Protein 7QS0 (pdb70)

Organism: Homo sapiens (NCBI:txid9606)

Sequence (529 aa):
LDYEPAHISLDPQTSHPKLLLSEDHQRAQFSYKWQNSPDNPQQRFDRATCVLAHTGITGGRHTWVVSIDLAHGGSCTVGVVSEDVQRKGELRLRPEEGVWAVRLAWGFVSALGSFPTRLTLKEQPRQVRVSLDYEVGWVTFTNAVTREPIYTFTASFTRKVIPFFGLWGRGSSSFSLSSDYEPAHISLDPQTSHPKLLLSEDHQRAQFSYKWQNSPDNPQRFDRATCVLAHTGITGGRHTWVVSIDLAHGGSCTVGVVSEDVQRKGELRLRPEEGVWAVRLAWGFVSALGSFPTRLTLKEQPRQVRVSLDYEVGWVTFTNAVTREPIYTFTASFTRKVIPFFGLWGRGSSFSLSSDYEPAHISLDPQTSHPKLLLSEDHQRAQFSYKWQNSPDNPQRFDRATCVLAHTGITGGRHTWVVSIDLAHGGSCTVGVVSEDVQRKGELRLRPEEGVWAVRLAWGFVSALGSFPTRLTLKEQPRQVRVSLDYEVGWVTFTNAVTREPIYTFTASFTRKVIPFFGLWGRGSSFSLSS

Radius of gyration: 25.31 Å; Cα contacts (8 Å, |Δi|>4): 1446; chains: 3; bounding box: 54×72×62 Å

Solvent-accessible surface area: 25561 Å² total; per-residue (Å²): 127,109,46,34,46,16,61,9,22,2,21,65,84,4,9,4,14,31,3,86,30,29,173,66,64,34,141,2,86,24,16,175,112,141,69,147,29,97,106,27,108,78,10,0,49,150,19,30,5,0,1,4,123,89,14,22,99,20,31,73,41,6,1,6,0,14,11,68,42,55,148,57,2,11,0,2,0,0,0,0,16,48,84,9,82,35,74,25,142,24,167,31,53,43,121,69,11,0,20,0,0,72,2,20,204,50,78,8,4,3,20,22,53,181,88,58,147,26,129,43,186,98,81,8,107,22,0,45,0,9,0,4,36,127,88,2,90,0,31,0,23,6,7,38,62,110,21,105,13,66,66,18,108,12,96,31,129,109,69,1,14,1,0,0,3,3,149,13,169,30,0,31,3,20,18,63,41,162,66,111,78,20,152,10,41,1,13,65,72,3,6,6,18,39,5,76,26,31,171,84,56,31,136,3,93,29,11,171,137,145,54,145,29,94,130,26,113,83,5,0,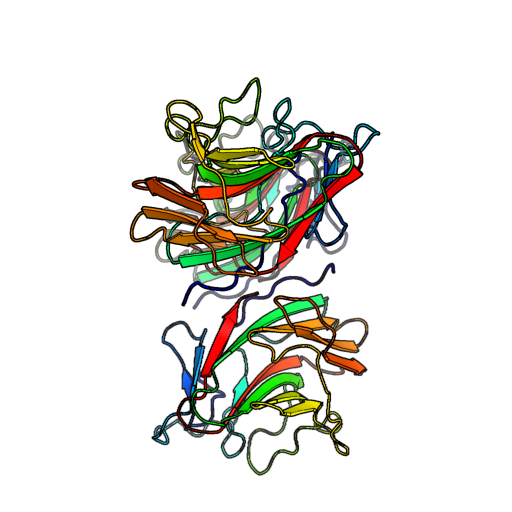48,152,20,29,6,0,2,4,138,92,12,22,91,23,32,81,36,6,1,7,0,17,11,70,11,36,118,28,0,13,0,5,0,0,0,0,11,73,89,8,100,33,72,22,170,22,162,30,54,42,125,62,12,1,21,0,0,90,0,26,56,38,91,5,7,3,10,21,54,179,86,64,137,27,81,15,105,36,28,4,110,23,0,62,0,10,0,4,38,127,89,2,95,0,35,1,26,6,11,17,67,105,27,105,13,71,67,18,106,12,96,33,125,128,80,1,18,4,0,0,4,3,152,13,152,39,0,34,4,23,21,65,64,167,59,87,40,18,91,11,32,1,9,60,19,2,4,9,10,40,3,71,27,15,170,39,58,21,104,0,56,25,7,165,119,161,30,151,19,68,100,14,112,20,8,0,54,158,21,29,6,0,2,4,61,46,2,12,52,22,31,72,43,4,0,5,0,35,21,86,12,40,165,56,1,17,0,6,0,0,0,0,4,37,83,8,119,31,68,16,169,29,164,31,55,36,114,73,10,0,28,0,1,95,1,20,116,53,118,14,20,11,7,13,70,155,97,86,127,140,97,42,181,96,54,6,157,56,0,62,0,7,0,4,34,127,93,1,98,0,33,0,25,6,23,104,68,200,22,106,24,100,72,16,116,11,104,31,112,126,32,1,12,0,0,0,4,3,150,16,167,47,0,25,3,39,20,51,37

CATH classification: 2.60.120.920

Nearest PDB structures (foldseek):
  7qs0-assembly3_C  TM=9.960E-01  e=7.504E-34  Homo sapiens
  7qs2-assembly1_A  TM=9.760E-01  e=4.258E-22  Homo sapiens
  7y3a-assembly1_B  TM=9.316E-01  e=3.114E-19  Homo sapiens
  5zz3-assembly1_A  TM=9.468E-01  e=1.251E-17  Homo sapiens
  6j0k-assembly1_B  TM=9.398E-01  e=1.067E-17  Homo sapiens

InterPro domains:
  IPR000315 B-box-type zinc finger [PF00643] (95-133)
  IPR000315 B-box-type zinc finger [PS50119] (94-135)
  IPR000315 B-box-type zinc finger [SM00336] (94-135)
  IPR001841 Zinc finger, RING-type [PS50089] (16-61)
  IPR001841 Zinc finger, RING-type [SM00184] (16-60)
  IPR001870 B30.2/SPRY domain [PS50188] (292-481)
  IPR003877 SPRY domain [PF00622] (364-479)
  IPR003877 SPRY domain [SM00449] (362-480)
  IPR003879 Butyrophylin-like, SPRY domain [PR01407] (308-325)
  IPR003879 Butyrophylin-like, SPRY domain [PR01407] (325-342)
  IPR003879 Butyrophylin-like, SPRY domain [PR01407] (347-371)
  IPR003879 Butyrophylin-like, SPRY domain [PR01407] (379-392)
  IPR003879 Butyrophylin-like, SPRY domain [PR01407] (422-446)
  IPR003879 Butyrophylin-like, SPRY domain [PR01407] (452-470)
  IPR006574 SPRY-associated [PF13765] (312-359)
  IPR006574 SPRY-associated [SM00589] (309-361)
  IPR013083 Zinc finger, RING/FYVE/PHD-type [G3DSA:3.30.40.10] (2-91)
  IPR013320 Concanavalin A-like lectin/glucanase domain superfamily [SSF49899] (308-475)
  IPR017907 Zinc finger, RING-type, conserved site [PS00518] (31-40)
  IPR018957 Zinc finger, C3HC4 RING-type [PF00097] (16-60)

Structure (mmCIF, N/CA/C/O backbone):
data_7QS0
#
_entry.id   7QS0
#
_cell.length_a   65.991
_cell.length_b   65.991
_cell.length_c   103.312
_cell.angle_alpha   90.000
_cell.angle_beta   90.000
_cell.angle_gamma   120.000
#
_symmetry.space_group_name_H-M   'P 32'
#
loop_
_entity.id
_entity.type
_entity.pdbx_description
1 polymer 'Tripartite motif-containing protein 10'
2 non-polymer 1,2-ETHANEDIOL
3 water water
#
loop_
_atom_site.group_PDB
_atom_site.id
_atom_site.type_symbol
_atom_site.label_atom_id
_atom_site.label_alt_id
_atom_site.label_comp_id
_atom_site.label_asym_id
_atom_site.label_entity_id
_atom_site.label_seq_id
_atom_site.pdbx_PDB_ins_code
_atom_site.Cartn_x
_atom_site.Cartn_y
_atom_site.Cartn_z
_atom_site.occupancy
_atom_site.B_iso_or_equiv
_atom_site.auth_seq_id
_atom_site.auth_comp_id
_atom_site.auth_asym_id
_atom_site.auth_atom_id
_atom_site.pdbx_PDB_model_num
ATOM 1 N N . LEU A 1 2 ? 39.264 -18.637 21.916 1.00 80.32 305 LEU A N 1
ATOM 2 C CA . LEU A 1 2 ? 40.729 -18.302 21.881 1.00 80.09 305 LEU A CA 1
ATOM 3 C C . LEU A 1 2 ? 41.567 -19.531 22.317 1.00 77.93 305 LEU A C 1
ATOM 4 O O . LEU A 1 2 ? 42.793 -19.370 22.534 1.00 84.05 305 LEU A O 1
ATOM 6 N N . ASP A 1 3 ? 40.949 -20.713 22.424 1.00 69.79 306 ASP A N 1
ATOM 7 C CA . ASP A 1 3 ? 41.666 -22.003 22.595 1.00 63.32 306 ASP A CA 1
ATOM 8 C C . ASP A 1 3 ? 41.622 -22.755 21.253 1.00 55.98 306 ASP A C 1
ATOM 9 O O . ASP A 1 3 ? 41.635 -23.986 21.270 1.00 55.74 306 ASP A O 1
ATOM 14 N N . TYR A 1 4 ? 41.665 -22.030 20.141 1.00 48.85 307 TYR A N 1
ATOM 15 C CA . TYR A 1 4 ? 41.807 -22.591 18.767 1.00 44.66 307 TYR A CA 1
ATOM 16 C C . TYR A 1 4 ? 43.263 -23.022 18.549 1.00 42.53 307 TYR A C 1
ATOM 17 O O . TYR A 1 4 ? 44.159 -22.249 18.809 1.00 41.11 307 TYR A O 1
ATOM 26 N N . GLU A 1 5 ? 43.453 -24.248 18.074 1.00 41.05 308 GLU A N 1
ATOM 27 C CA . GLU A 1 5 ? 44.774 -24.906 17.981 1.00 42.12 308 GLU A CA 1
ATOM 28 C C . GLU A 1 5 ? 45.381 -24.544 16.646 1.00 38.63 308 GLU A C 1
ATOM 29 O O . GLU A 1 5 ? 44.825 -24.858 15.624 1.00 37.36 308 GLU A O 1
ATOM 35 N N . PRO A 1 6 ? 46.505 -23.800 16.604 1.00 39.67 309 PRO A N 1
ATOM 36 C CA . PRO A 1 6 ? 47.222 -23.573 15.350 1.00 38.03 309 PRO A CA 1
ATOM 37 C C . PRO A 1 6 ? 47.430 -24.909 14.625 1.00 36.96 309 PRO A C 1
ATOM 38 O O . PRO A 1 6 ? 47.798 -25.863 15.262 1.00 38.11 309 PRO A O 1
ATOM 42 N N . ALA A 1 7 ? 47.051 -24.969 13.372 1.00 35.50 310 ALA A N 1
ATOM 43 C CA . ALA A 1 7 ? 47.151 -26.168 12.521 1.00 36.88 310 ALA A CA 1
ATOM 44 C C . ALA A 1 7 ? 48.228 -25.930 11.444 1.00 40.08 310 ALA A C 1
ATOM 45 O O . ALA A 1 7 ? 48.300 -24.806 10.906 1.00 36.71 310 ALA A O 1
ATOM 47 N N . HIS A 1 8 ? 48.989 -26.972 11.108 1.00 41.21 311 HIS A N 1
ATOM 48 C CA . HIS A 1 8 ? 49.790 -27.072 9.875 1.00 41.13 311 HIS A CA 1
ATOM 49 C C . HIS A 1 8 ? 48.856 -27.226 8.667 1.00 38.48 311 HIS A C 1
ATOM 50 O O . HIS A 1 8 ? 47.949 -28.090 8.708 1.00 38.57 311 HIS A O 1
ATOM 57 N N . ILE A 1 9 ? 48.993 -26.356 7.697 1.00 37.98 312 ILE A N 1
ATOM 58 C CA . ILE A 1 9 ? 48.349 -26.503 6.371 1.00 38.10 312 ILE A CA 1
ATOM 59 C C . ILE A 1 9 ? 49.439 -26.741 5.337 1.00 36.75 312 ILE A C 1
ATOM 60 O O . ILE A 1 9 ? 50.464 -26.011 5.358 1.00 36.36 312 ILE A O 1
ATOM 65 N N . SER A 1 10 ? 49.282 -27.763 4.533 1.00 36.46 313 SER A N 1
ATOM 66 C CA . SER A 1 10 ? 50.044 -27.913 3.275 1.00 39.94 313 SER A CA 1
ATOM 67 C C . SER A 1 10 ? 49.061 -28.072 2.122 1.00 37.57 313 SER A C 1
ATOM 68 O O . SER A 1 10 ? 48.175 -28.904 2.221 1.00 37.85 313 SER A O 1
ATOM 71 N N . LEU A 1 11 ? 49.221 -27.282 1.086 1.00 36.47 314 LEU A N 1
ATOM 72 C CA . LEU A 1 11 ? 48.368 -27.354 -0.115 1.00 34.96 314 LEU A CA 1
ATOM 73 C C . LEU A 1 11 ? 48.645 -28.670 -0.834 1.00 36.33 314 LEU A C 1
ATOM 74 O O . LEU A 1 11 ? 49.822 -29.024 -1.020 1.00 36.47 314 LEU A O 1
ATOM 79 N N . ASP A 1 12 ? 47.582 -29.376 -1.172 1.00 36.20 315 ASP A N 1
ATOM 80 C CA . ASP A 1 12 ? 47.617 -30.692 -1.847 1.00 38.41 315 ASP A CA 1
ATOM 81 C C . ASP A 1 12 ? 47.692 -30.498 -3.377 1.00 39.54 315 ASP A C 1
ATOM 82 O O . ASP A 1 12 ? 46.697 -30.104 -4.014 1.00 37.27 315 ASP A O 1
ATOM 87 N N . PRO A 1 13 ? 48.844 -30.821 -4.028 1.00 41.11 316 PRO A N 1
ATOM 88 C CA . PRO A 1 13 ? 48.989 -30.646 -5.485 1.00 41.34 316 PRO A CA 1
ATOM 89 C C . PRO A 1 13 ? 48.115 -31.578 -6.333 1.00 44.28 316 PRO A C 1
ATOM 90 O O . PRO A 1 13 ? 48.090 -31.401 -7.537 1.00 45.68 316 PRO A O 1
ATOM 94 N N . GLN A 1 14 ? 47.404 -32.519 -5.702 1.00 44.62 317 GLN A N 1
ATOM 95 C CA . GLN A 1 14 ? 46.413 -33.406 -6.383 1.00 47.57 317 GLN A CA 1
ATOM 96 C C . GLN A 1 14 ? 45.114 -32.647 -6.704 1.00 43.30 317 GLN A C 1
ATOM 97 O O . GLN A 1 14 ? 44.362 -33.109 -7.594 1.00 45.59 317 GLN A O 1
ATOM 103 N N . THR A 1 15 ? 44.813 -31.588 -5.957 1.00 39.32 318 THR A N 1
ATOM 104 C CA . THR A 1 15 ? 43.487 -30.913 -5.947 1.00 36.61 318 THR A CA 1
ATOM 105 C C . THR A 1 15 ? 43.535 -29.626 -6.806 1.00 34.09 318 THR A C 1
ATOM 106 O O . THR A 1 15 ? 42.456 -29.171 -7.223 1.00 33.02 318 THR A O 1
ATOM 110 N N . SER A 1 16 ? 44.716 -29.018 -6.978 1.00 31.30 319 SER A N 1
ATOM 111 C CA . SER A 1 16 ? 44.872 -27.621 -7.473 1.00 31.79 319 SER A CA 1
ATOM 112 C C . SER A 1 16 ? 44.446 -27.510 -8.943 1.00 31.97 319 SER A C 1
ATOM 113 O O . SER A 1 16 ? 44.931 -28.293 -9.770 1.00 34.99 319 SER A O 1
ATOM 116 N N . HIS A 1 17 ? 43.561 -26.566 -9.240 1.00 32.31 320 HIS A N 1
ATOM 117 C CA . HIS A 1 17 ? 43.236 -26.128 -10.623 1.00 32.41 320 HIS A CA 1
ATOM 118 C C . HIS A 1 17 ? 44.544 -25.874 -11.379 1.00 33.30 320 HIS A C 1
ATOM 119 O O . HIS A 1 17 ? 45.528 -25.386 -10.792 1.00 30.68 320 HIS A O 1
ATOM 126 N N . PRO A 1 18 ? 44.611 -26.256 -12.689 1.00 33.61 321 PRO A N 1
ATOM 127 C CA . PRO A 1 18 ? 45.795 -26.039 -13.512 1.00 36.21 321 PRO A CA 1
ATOM 128 C C . PRO A 1 18 ? 46.287 -24.589 -13.571 1.00 36.13 321 PRO A C 1
ATOM 129 O O . PRO A 1 18 ? 47.443 -24.357 -13.895 1.00 37.94 321 PRO A O 1
ATOM 133 N N . LYS A 1 19 ? 45.436 -23.650 -13.228 1.00 37.04 322 LYS A N 1
ATOM 134 C CA . LYS A 1 19 ? 45.764 -22.203 -13.275 1.00 39.90 322 LYS A CA 1
ATOM 135 C C . LYS A 1 19 ? 46.397 -21.746 -11.949 1.00 38.21 322 LYS A C 1
ATOM 136 O O . LYS A 1 19 ? 46.598 -20.531 -11.794 1.00 40.31 322 LYS A O 1
ATOM 142 N N . LEU A 1 20 ? 46.656 -22.660 -11.000 1.00 36.31 323 LEU A N 1
ATOM 143 C CA . LEU A 1 20 ? 47.342 -22.320 -9.717 1.00 34.45 323 LEU A CA 1
ATOM 144 C C . LEU A 1 20 ? 48.735 -22.940 -9.718 1.00 34.74 323 LEU A C 1
ATOM 145 O O . LEU A 1 20 ? 48.840 -24.154 -9.969 1.00 35.14 323 LEU A O 1
ATOM 150 N N . LEU A 1 21 ? 49.740 -22.133 -9.424 1.00 36.55 324 LEU A N 1
ATOM 151 C CA . LEU A 1 21 ? 51.129 -22.578 -9.184 1.00 40.53 324 LEU A CA 1
ATOM 152 C C . LEU A 1 21 ? 51.386 -22.601 -7.664 1.00 38.49 324 LEU A C 1
ATOM 153 O O . LEU A 1 21 ? 51.322 -21.522 -7.065 1.00 36.33 324 LEU A O 1
ATOM 158 N N . LEU A 1 22 ? 51.672 -23.795 -7.114 1.00 38.74 325 LEU A N 1
ATOM 159 C CA . LEU A 1 22 ? 52.058 -24.040 -5.689 1.00 38.24 325 LEU A CA 1
ATOM 160 C C . LEU A 1 22 ? 53.566 -23.889 -5.542 1.00 38.50 325 LEU A C 1
ATOM 161 O O . LEU A 1 22 ? 54.259 -24.280 -6.427 1.00 41.03 325 LEU A O 1
ATOM 166 N N . SER A 1 23 ? 54.019 -23.340 -4.419 1.00 38.39 326 SER A N 1
ATOM 167 C CA . SER A 1 23 ? 55.439 -23.286 -4.006 1.00 39.98 326 SER A CA 1
ATOM 168 C C . SER A 1 23 ? 55.948 -24.708 -3.700 1.00 42.48 326 SER A C 1
ATOM 169 O O . SER A 1 23 ? 55.122 -25.583 -3.412 1.00 42.20 326 SER A O 1
ATOM 172 N N . GLU A 1 24 ? 57.257 -24.921 -3.793 1.00 47.54 327 GLU A N 1
ATOM 173 C CA . GLU A 1 24 ? 57.942 -26.199 -3.450 1.00 52.61 327 GLU A CA 1
ATOM 174 C C . GLU A 1 24 ? 57.463 -26.687 -2.074 1.00 51.49 327 GLU A C 1
ATOM 175 O O . GLU A 1 24 ? 57.243 -27.923 -1.908 1.00 56.26 327 GLU A O 1
ATOM 181 N N . ASP A 1 25 ? 57.319 -25.768 -1.119 1.00 48.52 328 ASP A N 1
ATOM 182 C CA . ASP A 1 25 ? 57.028 -26.096 0.306 1.00 47.09 328 ASP A CA 1
ATOM 183 C C . ASP A 1 25 ? 55.511 -26.311 0.506 1.00 43.53 328 ASP A C 1
ATOM 184 O O . ASP A 1 25 ? 55.130 -26.644 1.614 1.00 42.17 328 ASP A O 1
ATOM 189 N N . HIS A 1 26 ? 54.685 -26.116 -0.533 1.00 41.56 329 HIS A N 1
ATOM 190 C CA . HIS A 1 26 ? 53.199 -26.287 -0.478 1.00 40.87 329 HIS A CA 1
ATOM 191 C C . HIS A 1 26 ? 52.547 -25.259 0.497 1.00 37.02 329 HIS A C 1
ATOM 192 O O . HIS A 1 26 ? 51.404 -25.519 0.963 1.00 32.47 329 HIS A O 1
ATOM 199 N N . GLN A 1 27 ? 53.212 -24.135 0.772 1.00 37.36 330 GLN A N 1
ATOM 200 C CA . GLN A 1 27 ? 52.738 -23.090 1.731 1.00 37.33 330 GLN A CA 1
ATOM 201 C C . GLN A 1 27 ? 52.123 -21.885 0.981 1.00 37.74 330 GLN A C 1
ATOM 202 O O . GLN A 1 27 ? 51.548 -21.035 1.634 1.00 37.60 330 GLN A O 1
ATOM 208 N N . ARG A 1 28 ? 52.319 -21.777 -0.325 1.00 37.07 331 ARG A N 1
ATOM 209 C CA . ARG A 1 28 ? 51.920 -20.588 -1.121 1.00 38.88 331 ARG A CA 1
ATOM 210 C C . ARG A 1 28 ? 51.342 -21.041 -2.461 1.00 35.75 331 ARG A C 1
ATOM 211 O O . ARG A 1 28 ? 51.773 -22.089 -2.955 1.00 37.99 331 ARG A O 1
ATOM 219 N N . ALA A 1 29 ? 50.449 -20.243 -3.034 1.00 33.83 332 ALA A N 1
ATOM 220 C CA . ALA A 1 29 ? 49.916 -20.414 -4.402 1.00 33.88 332 ALA A CA 1
ATOM 221 C C . ALA A 1 29 ? 49.818 -19.056 -5.088 1.00 34.50 332 ALA A C 1
ATOM 222 O O . ALA A 1 29 ? 49.577 -18.048 -4.374 1.00 34.61 332 ALA A O 1
ATOM 224 N N . GLN A 1 30 ? 50.017 -19.015 -6.412 1.00 35.26 333 GLN A N 1
ATOM 225 C CA . GLN A 1 30 ? 49.696 -17.833 -7.237 1.00 34.76 333 GLN A CA 1
ATOM 226 C C . GLN A 1 30 ? 48.941 -18.232 -8.499 1.00 33.15 333 GLN A C 1
ATOM 227 O O . GLN A 1 30 ? 49.144 -19.369 -8.994 1.00 30.09 333 GLN A O 1
ATOM 233 N N . PHE A 1 31 ? 48.096 -17.323 -8.978 1.00 32.13 334 PHE A N 1
ATOM 234 C CA . PHE A 1 31 ? 47.367 -17.461 -10.243 1.00 32.77 334 PHE A CA 1
ATOM 235 C C . PHE A 1 31 ? 48.388 -17.341 -11.382 1.00 35.54 334 PHE A C 1
ATOM 236 O O . PHE A 1 31 ? 49.105 -16.368 -11.459 1.00 37.72 334 PHE A O 1
ATOM 244 N N . SER A 1 32 ? 48.497 -18.402 -12.170 1.00 35.34 335 SER A N 1
ATOM 245 C CA . SER A 1 32 ? 49.490 -18.590 -13.239 1.00 38.91 335 SER A CA 1
ATOM 246 C C . SER A 1 32 ? 48.899 -18.117 -14.578 1.00 39.06 335 SER A C 1
ATOM 247 O O . SER A 1 32 ? 47.690 -18.359 -14.828 1.00 35.49 335 SER A O 1
ATOM 250 N N . TYR A 1 33 ? 49.683 -17.417 -15.365 1.00 41.86 336 TYR A N 1
ATOM 251 C CA . TYR A 1 33 ? 49.316 -17.008 -16.738 1.00 48.70 336 TYR A CA 1
ATOM 252 C C . TYR A 1 33 ? 49.040 -18.268 -17.579 1.00 49.99 336 TYR A C 1
ATOM 253 O O . TYR A 1 33 ? 48.300 -18.164 -18.538 1.00 50.11 336 TYR A O 1
ATOM 262 N N . LYS A 1 34 ? 49.664 -19.399 -17.225 1.00 52.84 337 LYS A N 1
ATOM 263 C CA . LYS A 1 34 ? 49.586 -20.664 -18.007 1.00 58.86 337 LYS A CA 1
ATOM 264 C C . LYS A 1 34 ? 48.700 -21.679 -17.273 1.00 55.85 337 LYS A C 1
ATOM 265 O O . LYS A 1 34 ? 48.868 -21.815 -16.064 1.00 56.90 337 LYS A O 1
ATOM 271 N N . TRP A 1 35 ? 47.807 -22.370 -18.002 1.00 55.64 338 TRP A N 1
ATOM 272 C CA . TRP A 1 35 ? 47.263 -23.712 -17.642 1.00 55.88 338 TRP A CA 1
ATOM 273 C C . TRP A 1 35 ? 48.427 -24.702 -17.624 1.00 56.37 338 TRP A C 1
ATOM 274 O O . TRP A 1 35 ? 48.985 -24.941 -18.689 1.00 58.04 338 TRP A O 1
ATOM 285 N N . GLN A 1 36 ? 48.764 -25.283 -16.464 1.00 54.84 339 GLN A N 1
ATOM 286 C CA . GLN A 1 36 ? 49.700 -26.450 -16.399 1.00 59.40 339 GLN A CA 1
ATOM 287 C C . GLN A 1 36 ? 49.021 -27.702 -16.989 1.00 60.26 339 GLN A C 1
ATOM 288 O O . GLN A 1 36 ? 47.772 -27.782 -16.964 1.00 55.61 339 GLN A O 1
ATOM 294 N N . ASN A 1 37 ? 49.817 -28.626 -17.541 1.00 65.51 340 ASN A N 1
ATOM 295 C CA . ASN A 1 37 ? 49.332 -29.931 -18.067 1.00 70.35 340 ASN A CA 1
ATOM 296 C C . ASN A 1 37 ? 49.059 -30.863 -16.886 1.00 69.83 340 ASN A C 1
ATOM 297 O O . ASN A 1 37 ? 49.633 -31.950 -16.849 1.00 72.46 340 ASN A O 1
ATOM 302 N N . SER A 1 38 ? 48.182 -30.433 -15.982 1.00 72.33 341 SER A N 1
ATOM 303 C CA . SER A 1 38 ? 47.881 -31.088 -14.687 1.00 69.92 341 SER A CA 1
ATOM 304 C C . SER A 1 38 ? 47.106 -32.380 -14.940 1.00 75.71 341 SER A C 1
ATOM 305 O O . SER A 1 38 ? 46.075 -32.365 -15.617 1.00 78.20 341 SER A O 1
ATOM 308 N N . PRO A 1 39 ? 47.606 -33.545 -14.461 1.00 77.02 342 PRO A N 1
ATOM 309 C CA . PRO A 1 39 ? 46.829 -34.784 -14.474 1.00 80.24 342 PRO A CA 1
ATOM 310 C C . PRO A 1 39 ? 45.381 -34.548 -14.007 1.00 79.43 342 PRO A C 1
ATOM 311 O O . PRO A 1 39 ? 45.215 -34.093 -12.880 1.00 73.05 342 PRO A O 1
ATOM 315 N N . ASP A 1 40 ? 44.379 -34.836 -14.868 1.00 80.72 343 ASP A N 1
ATOM 316 C CA . ASP A 1 40 ? 42.947 -34.574 -14.552 1.00 80.38 343 ASP A CA 1
ATOM 317 C C . ASP A 1 40 ? 42.405 -35.762 -13.765 1.00 77.05 343 ASP A C 1
ATOM 318 O O . ASP A 1 40 ? 41.564 -36.514 -14.286 1.00 78.55 343 ASP A O 1
ATOM 323 N N . ASN A 1 41 ? 42.920 -35.930 -12.552 1.00 73.92 344 ASN A N 1
ATOM 324 C CA . ASN A 1 41 ? 42.472 -36.936 -11.564 1.00 71.08 344 ASN A CA 1
ATOM 325 C C . ASN A 1 41 ? 41.212 -36.413 -10.875 1.00 64.35 344 ASN A C 1
ATOM 326 O O . ASN A 1 41 ? 40.950 -35.205 -10.852 1.00 58.87 344 ASN A O 1
ATOM 331 N N . PRO A 1 42 ? 40.363 -37.312 -10.344 1.00 57.08 345 PRO A N 1
ATOM 332 C CA . PRO A 1 42 ? 39.058 -36.904 -9.804 1.00 56.18 345 PRO A CA 1
ATOM 333 C C . PRO A 1 42 ? 39.089 -35.902 -8.622 1.00 50.92 345 PRO A C 1
ATOM 334 O O . PRO A 1 42 ? 38.080 -35.310 -8.349 1.00 48.41 345 PRO A O 1
ATOM 338 N N . GLN A 1 43 ? 40.227 -35.765 -7.944 1.00 49.89 346 GLN A N 1
ATOM 339 C CA A GLN A 1 43 ? 40.381 -34.847 -6.783 0.50 47.96 346 GLN A CA 1
ATOM 340 C CA B GLN A 1 43 ? 40.387 -34.847 -6.784 0.50 49.31 346 GLN A CA 1
ATOM 341 C C . GLN A 1 43 ? 40.602 -33.403 -7.262 1.00 44.93 346 GLN A C 1
ATOM 342 O O . GLN A 1 43 ? 40.454 -32.510 -6.442 1.00 42.19 346 GLN A O 1
ATOM 353 N N . ARG A 1 44 ? 41.003 -33.211 -8.528 1.00 44.13 347 ARG A N 1
ATOM 354 C CA . ARG A 1 44 ? 41.430 -31.884 -9.032 1.00 41.60 347 ARG A CA 1
ATOM 355 C C . ARG A 1 44 ? 40.214 -31.054 -9.468 1.00 39.84 347 ARG A C 1
ATOM 356 O O . ARG A 1 44 ? 39.409 -31.545 -10.285 1.00 40.03 347 ARG A O 1
ATOM 364 N N . PHE A 1 45 ? 40.125 -29.823 -8.993 1.00 36.99 348 PHE A N 1
ATOM 365 C CA . PHE A 1 45 ? 39.205 -28.787 -9.527 1.00 38.06 348 PHE A CA 1
ATOM 366 C C . PHE A 1 45 ? 39.532 -28.561 -11.018 1.00 38.75 348 PHE A C 1
ATOM 367 O O . PHE A 1 45 ? 40.710 -28.407 -11.320 1.00 39.04 348 PHE A O 1
ATOM 375 N N . ASP A 1 46 ? 38.520 -28.570 -11.911 1.00 37.81 349 ASP A N 1
ATOM 376 C CA . ASP A 1 46 ? 38.732 -28.335 -13.359 1.00 39.91 349 ASP A CA 1
ATOM 377 C C . ASP A 1 46 ? 38.155 -26.972 -13.792 1.00 38.95 349 ASP A C 1
ATOM 378 O O . ASP A 1 46 ? 38.590 -26.496 -14.772 1.00 39.40 349 ASP A O 1
ATOM 383 N N . ARG A 1 47 ? 37.261 -26.355 -13.023 1.00 41.71 350 ARG A N 1
ATOM 384 C CA . ARG A 1 47 ? 36.682 -25.018 -13.379 1.00 42.42 350 ARG A CA 1
ATOM 385 C C . ARG A 1 47 ? 36.964 -23.996 -12.277 1.00 39.56 350 ARG A C 1
ATOM 386 O O . ARG A 1 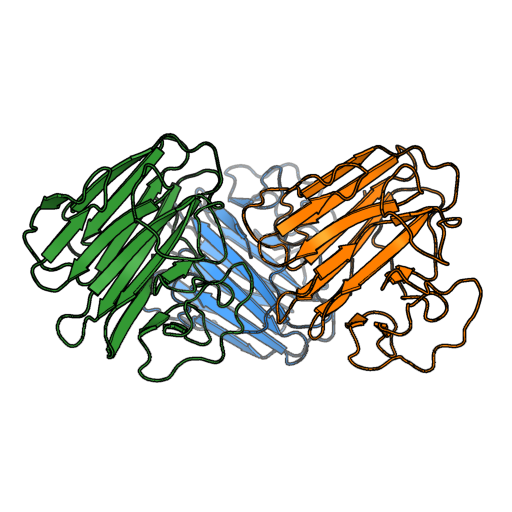47 ? 37.500 -22.946 -12.593 1.00 38.85 350 ARG A O 1
ATOM 394 N N . ALA A 1 48 ? 36.588 -24.305 -11.038 1.00 39.32 351 ALA A N 1
ATOM 395 C CA . ALA A 1 48 ? 36.873 -23.494 -9.843 1.00 36.56 351 ALA A CA 1
ATOM 396 C C . ALA A 1 48 ? 38.396 -23.415 -9.657 1.00 34.71 351 ALA A C 1
ATOM 397 O O . ALA A 1 48 ? 39.020 -24.455 -9.584 1.00 35.74 351 ALA A O 1
ATOM 399 N N . THR A 1 49 ? 38.970 -22.212 -9.674 1.00 33.28 352 THR A N 1
ATOM 400 C CA . THR A 1 49 ? 40.435 -21.985 -9.593 1.00 32.43 352 THR A CA 1
ATOM 401 C C . THR A 1 49 ? 40.857 -22.094 -8.115 1.00 32.05 352 THR A C 1
ATOM 402 O O . THR A 1 49 ? 41.259 -21.084 -7.526 1.00 34.29 352 THR A O 1
ATOM 406 N N . CYS A 1 50 ? 40.807 -23.310 -7.582 1.00 31.70 353 CYS A N 1
ATOM 407 C CA . CYS A 1 50 ? 40.823 -23.627 -6.141 1.00 31.29 353 CYS A CA 1
ATOM 408 C C . CYS A 1 50 ? 41.818 -24.756 -5.858 1.00 30.29 353 CYS A C 1
ATOM 409 O O . CYS A 1 50 ? 42.285 -25.395 -6.787 1.00 29.91 353 CYS A O 1
ATOM 412 N N . VAL A 1 51 ? 42.160 -24.915 -4.589 1.00 31.20 354 VAL A N 1
ATOM 413 C CA . VAL A 1 51 ? 43.095 -25.942 -4.073 1.00 30.52 354 VAL A CA 1
ATOM 414 C C . VAL A 1 51 ? 42.664 -26.249 -2.651 1.00 30.79 354 VAL A C 1
ATOM 415 O O . VAL A 1 51 ? 42.146 -25.321 -1.968 1.00 29.61 354 VAL A O 1
ATOM 419 N N . LEU A 1 52 ? 42.790 -27.507 -2.235 1.00 31.14 355 LEU A N 1
ATOM 420 C CA . LEU A 1 52 ? 42.546 -27.928 -0.845 1.00 31.20 355 LEU A CA 1
ATOM 421 C C . LEU A 1 52 ? 43.889 -28.165 -0.151 1.00 32.34 355 LEU A C 1
ATOM 422 O O . LEU A 1 52 ? 44.890 -28.420 -0.846 1.00 31.73 355 LEU A O 1
ATOM 427 N N . ALA A 1 53 ? 43.882 -28.062 1.171 1.00 30.84 356 ALA A N 1
ATOM 428 C CA . ALA A 1 53 ? 44.901 -28.617 2.052 1.00 33.19 356 ALA A CA 1
ATOM 429 C C . ALA A 1 53 ? 44.907 -30.155 1.946 1.00 35.53 356 ALA A C 1
ATOM 430 O O . ALA A 1 53 ? 43.887 -30.734 1.539 1.00 35.13 356 ALA A O 1
ATOM 432 N N . HIS A 1 54 ? 46.007 -30.779 2.356 1.00 40.35 357 HIS A N 1
ATOM 433 C CA . HIS A 1 54 ? 46.216 -32.243 2.365 1.00 46.18 357 HIS A CA 1
ATOM 434 C C . HIS A 1 54 ? 45.376 -32.911 3.471 1.00 47.13 357 HIS A C 1
ATOM 435 O O . HIS A 1 54 ? 44.772 -33.969 3.207 1.00 50.31 357 HIS A O 1
ATOM 442 N N . THR A 1 55 ? 45.365 -32.333 4.661 1.00 42.84 358 THR A N 1
ATOM 443 C CA . THR A 1 55 ? 44.824 -32.944 5.891 1.00 42.97 358 THR A CA 1
ATOM 444 C C . THR A 1 55 ? 43.486 -32.289 6.240 1.00 40.27 358 THR A C 1
ATOM 445 O O . THR A 1 55 ? 43.451 -31.045 6.368 1.00 37.62 358 THR A O 1
ATOM 449 N N . GLY A 1 56 ? 42.437 -33.115 6.389 1.00 37.74 359 GLY A N 1
ATOM 450 C CA . GLY A 1 56 ? 41.108 -32.712 6.824 1.00 38.67 359 GLY A CA 1
ATOM 451 C C . GLY A 1 56 ? 40.992 -32.706 8.351 1.00 38.78 359 GLY A C 1
ATOM 452 O O . GLY A 1 56 ? 41.919 -33.191 9.020 1.00 42.50 359 GLY A O 1
ATOM 453 N N . ILE A 1 57 ? 39.900 -32.136 8.856 1.00 36.84 360 ILE A N 1
ATOM 454 C CA . ILE A 1 57 ? 39.560 -32.001 10.295 1.00 36.93 360 ILE A CA 1
ATOM 455 C C . ILE A 1 57 ? 38.287 -32.803 10.554 1.00 34.93 360 ILE A C 1
ATOM 456 O O . ILE A 1 57 ? 37.353 -32.673 9.768 1.00 34.98 360 ILE A O 1
ATOM 461 N N . THR A 1 58 ? 38.247 -33.574 11.638 1.00 36.35 361 THR A N 1
ATOM 462 C CA . THR A 1 58 ? 37.056 -34.375 12.052 1.00 37.52 361 THR A CA 1
ATOM 463 C C . THR A 1 58 ? 36.680 -34.063 13.491 1.00 35.82 361 THR A C 1
ATOM 464 O O . THR A 1 58 ? 35.786 -34.740 14.025 1.00 36.46 361 THR A O 1
ATOM 468 N N . GLY A 1 59 ? 37.318 -33.074 14.099 1.00 35.43 362 GLY A N 1
ATOM 469 C CA . GLY A 1 59 ? 36.956 -32.619 15.449 1.00 34.87 362 GLY A CA 1
ATOM 470 C C . GLY A 1 59 ? 37.809 -31.496 15.943 1.00 33.55 362 GLY A C 1
ATOM 471 O O . GLY A 1 59 ? 38.713 -31.071 15.216 1.00 32.68 362 GLY A O 1
ATOM 472 N N . GLY A 1 60 ? 37.469 -30.987 17.126 1.00 34.14 363 GLY A N 1
ATOM 473 C CA . GLY A 1 60 ? 38.237 -29.964 17.854 1.00 34.59 363 GLY A CA 1
ATOM 474 C C . GLY A 1 60 ? 38.057 -28.554 17.298 1.00 34.13 363 GLY A C 1
ATOM 475 O O . GLY A 1 60 ? 37.177 -28.337 16.443 1.00 33.36 363 GLY A O 1
ATOM 476 N N . ARG A 1 61 ? 38.911 -27.647 17.769 1.00 36.25 364 ARG A N 1
ATOM 477 C CA . ARG A 1 61 ? 39.031 -26.227 17.353 1.00 35.98 364 ARG A CA 1
ATOM 478 C C . ARG A 1 61 ? 40.399 -26.024 16.726 1.00 33.57 364 ARG A C 1
ATOM 479 O O . ARG A 1 61 ? 41.384 -26.328 17.406 1.00 35.27 364 ARG A O 1
ATOM 487 N N . HIS A 1 62 ? 40.450 -25.494 15.507 1.00 33.39 365 HIS A N 1
ATOM 488 C CA . HIS A 1 62 ? 41.676 -25.328 14.699 1.00 33.38 365 HIS A CA 1
ATOM 489 C C . HIS A 1 62 ? 41.663 -23.970 14.015 1.00 33.00 365 HIS A C 1
ATOM 490 O O . HIS A 1 62 ? 40.543 -23.404 13.802 1.00 33.66 365 HIS A O 1
ATOM 497 N N . THR A 1 63 ? 42.844 -23.420 13.741 1.00 31.27 366 THR A N 1
ATOM 498 C CA . THR A 1 63 ? 43.010 -22.042 13.210 1.00 31.09 366 THR A CA 1
ATOM 499 C C . THR A 1 63 ? 44.273 -21.976 12.363 1.00 30.77 366 THR A C 1
ATOM 500 O O . THR A 1 63 ? 45.252 -22.656 12.688 1.00 31.11 366 THR A O 1
ATOM 504 N N . TRP A 1 64 ? 44.196 -21.241 11.269 1.00 30.48 367 TRP A N 1
ATOM 505 C CA . TRP A 1 64 ? 45.324 -20.952 10.352 1.00 31.27 367 TRP A CA 1
ATOM 506 C C . TRP A 1 64 ? 45.145 -19.537 9.775 1.00 29.89 367 TRP A C 1
ATOM 507 O O . TRP A 1 64 ? 44.027 -19.007 9.845 1.00 28.26 367 TRP A O 1
ATOM 518 N N . VAL A 1 65 ? 46.214 -18.965 9.247 1.00 31.22 368 VAL A N 1
ATOM 519 C CA . VAL A 1 65 ? 46.258 -17.579 8.711 1.00 31.88 368 VAL A CA 1
ATOM 520 C C . VAL A 1 65 ? 46.646 -17.636 7.235 1.00 29.85 368 VAL A C 1
ATOM 521 O O . VAL A 1 65 ? 47.605 -18.315 6.901 1.00 30.68 368 VAL A O 1
ATOM 525 N N . VAL A 1 66 ? 45.904 -16.936 6.401 1.00 31.06 369 VAL A N 1
ATOM 526 C CA . VAL A 1 66 ? 46.175 -16.757 4.944 1.00 30.66 369 VAL A CA 1
ATOM 527 C C . VAL A 1 66 ? 46.576 -15.298 4.726 1.00 29.68 369 VAL A C 1
ATOM 528 O O . VAL A 1 66 ? 45.722 -14.407 4.964 1.00 29.25 369 VAL A O 1
ATOM 532 N N . SER A 1 67 ? 47.810 -15.061 4.324 1.00 29.29 370 SER A N 1
ATOM 533 C CA . SER A 1 67 ? 48.290 -13.754 3.807 1.00 32.93 370 SER A CA 1
ATOM 534 C C . SER A 1 67 ? 47.963 -13.655 2.309 1.00 32.96 370 SER A C 1
ATOM 535 O O . SER A 1 67 ? 48.280 -14.609 1.555 1.00 29.10 370 SER A O 1
ATOM 538 N N . ILE A 1 68 ? 47.343 -12.555 1.916 1.00 33.11 371 ILE A N 1
ATOM 539 C CA . ILE A 1 68 ? 46.733 -12.363 0.584 1.00 35.18 371 ILE A CA 1
ATOM 540 C C . ILE A 1 68 ? 47.404 -11.185 -0.084 1.00 35.96 371 ILE A C 1
ATOM 541 O O . ILE A 1 68 ? 47.522 -10.172 0.539 1.00 36.96 371 ILE A O 1
ATOM 546 N N . ASP A 1 69 ? 47.917 -11.399 -1.288 1.00 37.98 372 ASP A N 1
ATOM 547 C CA . ASP A 1 69 ? 48.515 -10.335 -2.137 1.00 40.63 372 ASP A CA 1
ATOM 548 C C . ASP A 1 69 ? 47.767 -10.310 -3.469 1.00 38.09 372 ASP A C 1
ATOM 549 O O . ASP A 1 69 ? 47.838 -11.283 -4.183 1.00 36.57 372 ASP A O 1
ATOM 554 N N . LEU A 1 70 ? 46.968 -9.273 -3.696 1.00 40.13 373 LEU A N 1
ATOM 555 C CA . LEU A 1 70 ? 46.217 -9.016 -4.950 1.00 41.34 373 LEU A CA 1
ATOM 556 C C . LEU A 1 70 ? 46.900 -7.854 -5.668 1.00 42.67 373 LEU A C 1
ATOM 557 O O . LEU A 1 70 ? 46.655 -6.734 -5.304 1.00 41.58 373 LEU A O 1
ATOM 562 N N . ALA A 1 71 ? 47.825 -8.149 -6.579 1.00 46.04 374 ALA A N 1
ATOM 563 C CA . ALA A 1 71 ? 48.718 -7.148 -7.204 1.00 51.35 374 ALA A CA 1
ATOM 564 C C . ALA A 1 71 ? 47.900 -6.229 -8.132 1.00 52.37 374 ALA A C 1
ATOM 565 O O . ALA A 1 71 ? 48.275 -5.053 -8.252 1.00 55.89 374 ALA A O 1
ATOM 567 N N . HIS A 1 72 ? 46.840 -6.736 -8.780 1.00 49.43 375 HIS A N 1
ATOM 568 C CA . HIS A 1 72 ? 46.172 -6.035 -9.907 1.00 52.23 375 HIS A CA 1
ATOM 569 C C . HIS A 1 72 ? 44.680 -6.378 -9.976 1.00 50.21 375 HIS A C 1
ATOM 570 O O . HIS A 1 72 ? 44.246 -6.836 -11.057 1.00 56.09 375 HIS A O 1
ATOM 577 N N . GLY A 1 73 ? 43.917 -6.143 -8.914 1.00 45.80 376 GLY A N 1
ATOM 578 C CA . GLY A 1 73 ? 42.443 -6.252 -8.938 1.00 45.22 376 GLY A CA 1
ATOM 579 C C . GLY A 1 73 ? 41.963 -7.713 -8.994 1.00 42.53 376 GLY A C 1
ATOM 580 O O . GLY A 1 73 ? 40.795 -7.954 -9.420 1.00 40.10 376 GLY A O 1
ATOM 581 N N . GLY A 1 74 ? 42.797 -8.658 -8.578 1.00 37.72 377 GLY A N 1
ATOM 582 C CA . GLY A 1 74 ? 42.383 -10.066 -8.466 1.00 35.90 377 GLY A CA 1
ATOM 583 C C . GLY A 1 74 ? 41.512 -10.306 -7.247 1.00 33.63 377 GLY A C 1
ATOM 584 O O . GLY A 1 74 ? 41.102 -9.320 -6.600 1.00 35.08 377 GLY A O 1
ATOM 585 N N . SER A 1 75 ? 41.230 -11.573 -6.944 1.00 31.27 378 SER A N 1
ATOM 586 C CA . SER A 1 75 ? 40.479 -11.992 -5.739 1.00 30.84 378 SER A CA 1
ATOM 587 C C . SER A 1 75 ? 41.124 -13.231 -5.132 1.00 29.58 378 SER A C 1
ATOM 588 O O . SER A 1 75 ? 41.890 -13.953 -5.848 1.00 30.07 378 SER A O 1
ATOM 591 N N . CYS A 1 76 ? 40.833 -13.465 -3.866 1.00 29.56 379 CYS A N 1
ATOM 592 C CA . CYS A 1 76 ? 41.209 -14.667 -3.108 1.00 29.96 379 CYS A CA 1
ATOM 593 C C . CYS A 1 76 ? 39.997 -15.146 -2.304 1.00 31.12 379 CYS A C 1
ATOM 594 O O . CYS A 1 76 ? 39.304 -14.314 -1.720 1.00 33.34 379 CYS A O 1
ATOM 597 N N . THR A 1 77 ? 39.758 -16.434 -2.322 1.00 31.21 380 THR A N 1
ATOM 598 C CA . THR A 1 77 ? 38.694 -17.132 -1.573 1.00 32.18 380 THR A CA 1
ATOM 599 C C . THR A 1 77 ? 39.343 -18.056 -0.534 1.00 32.01 380 THR A C 1
ATOM 600 O O . THR A 1 77 ? 40.373 -18.694 -0.861 1.00 28.09 380 THR A O 1
ATOM 604 N N . VAL A 1 78 ? 38.837 -18.017 0.708 1.00 32.20 381 VAL A N 1
ATOM 605 C CA . VAL A 1 78 ? 39.344 -18.804 1.862 1.00 29.20 381 VAL A CA 1
ATOM 606 C C . VAL A 1 78 ? 38.133 -19.359 2.627 1.00 28.19 381 VAL A C 1
ATOM 607 O O . VAL A 1 78 ? 37.095 -18.710 2.664 1.00 27.49 381 VAL A O 1
ATOM 611 N N . GLY A 1 79 ? 38.295 -20.517 3.236 1.00 29.65 382 GLY A N 1
ATOM 612 C CA . GLY A 1 79 ? 37.196 -21.220 3.915 1.00 29.66 382 GLY A CA 1
ATOM 613 C C . GLY A 1 79 ? 37.530 -22.664 4.131 1.00 29.00 382 GLY A C 1
ATOM 614 O O . GLY A 1 79 ? 38.771 -23.015 4.244 1.00 27.42 382 GLY A O 1
ATOM 615 N N . VAL A 1 80 ? 36.494 -23.464 4.223 1.00 29.42 383 VAL A N 1
ATOM 616 C CA . VAL A 1 80 ? 36.580 -24.928 4.437 1.00 30.44 383 VAL A CA 1
ATOM 617 C C . VAL A 1 80 ? 35.507 -25.553 3.575 1.00 30.23 383 VAL A C 1
ATOM 618 O O . VAL A 1 80 ? 34.509 -24.865 3.294 1.00 29.32 383 VAL A O 1
ATOM 622 N N . VAL A 1 81 ? 35.730 -26.789 3.146 1.00 31.53 384 VAL A N 1
ATOM 623 C CA . VAL A 1 81 ? 34.746 -27.571 2.352 1.00 32.38 384 VAL A CA 1
ATOM 624 C C . VAL A 1 81 ? 34.559 -28.928 3.034 1.00 32.17 384 VAL A C 1
ATOM 625 O O . VAL A 1 81 ? 35.512 -29.442 3.616 1.00 29.50 384 VAL A O 1
ATOM 629 N N . SER A 1 82 ? 33.365 -29.478 2.948 1.00 35.32 385 SER A N 1
ATOM 630 C CA . SER A 1 82 ? 33.099 -30.915 3.161 1.00 37.93 385 SER A CA 1
ATOM 631 C C . SER A 1 82 ? 33.906 -31.705 2.121 1.00 39.02 385 SER A C 1
ATOM 632 O O . SER A 1 82 ? 34.049 -31.218 0.952 1.00 37.05 385 SER A O 1
ATOM 635 N N . GLU A 1 83 ? 34.512 -32.809 2.539 1.00 41.93 386 GLU A N 1
ATOM 636 C CA . GLU A 1 83 ? 35.502 -33.550 1.716 1.00 45.39 386 GLU A CA 1
ATOM 637 C C . GLU A 1 83 ? 34.837 -34.114 0.455 1.00 43.68 386 GLU A C 1
ATOM 638 O O . GLU A 1 83 ? 35.549 -34.451 -0.451 1.00 47.39 386 GLU A O 1
ATOM 644 N N . ASP A 1 84 ? 33.517 -34.192 0.424 1.00 44.94 387 ASP A N 1
ATOM 645 C CA . ASP A 1 84 ? 32.746 -34.682 -0.746 1.00 48.79 387 ASP A CA 1
ATOM 646 C C . ASP A 1 84 ? 32.191 -33.495 -1.538 1.00 47.02 387 ASP A C 1
ATOM 647 O O . ASP A 1 84 ? 31.219 -33.710 -2.288 1.00 50.57 387 ASP A O 1
ATOM 652 N N . VAL A 1 85 ? 32.802 -32.306 -1.409 1.00 41.92 388 VAL A N 1
ATOM 653 C CA . VAL A 1 85 ? 32.503 -31.138 -2.286 1.00 42.09 388 VAL A CA 1
ATOM 654 C C . VAL A 1 85 ? 32.688 -31.553 -3.764 1.00 40.95 388 VAL A C 1
ATOM 655 O O . VAL A 1 85 ? 33.599 -32.294 -4.045 1.00 38.80 388 VAL A O 1
ATOM 659 N N . GLN A 1 86 ? 31.820 -31.082 -4.643 1.00 43.75 389 GLN A N 1
ATOM 660 C CA . GLN A 1 86 ? 31.921 -31.250 -6.121 1.00 47.24 389 GLN A CA 1
ATOM 661 C C . GLN A 1 86 ? 33.171 -30.525 -6.630 1.00 45.50 389 GLN A C 1
ATOM 662 O O . GLN A 1 86 ? 33.290 -29.322 -6.394 1.00 44.51 389 GLN A O 1
ATOM 668 N N . ARG A 1 87 ? 34.061 -31.233 -7.300 1.00 46.19 390 ARG A N 1
ATOM 669 C CA . ARG A 1 87 ? 35.320 -30.663 -7.831 1.00 46.37 390 ARG A CA 1
ATOM 670 C C . ARG A 1 87 ? 35.231 -30.434 -9.333 1.00 44.82 390 ARG A C 1
ATOM 671 O O . ARG A 1 87 ? 35.866 -29.479 -9.795 1.00 40.76 390 ARG A O 1
ATOM 679 N N . LYS A 1 88 ? 34.493 -31.283 -10.059 1.00 47.74 391 LYS A N 1
ATOM 680 C CA . LYS A 1 88 ? 34.345 -31.220 -11.542 1.00 48.49 391 LYS A CA 1
ATOM 681 C C . LYS A 1 88 ? 33.139 -30.337 -11.883 1.00 50.92 391 LYS A C 1
ATOM 682 O O . LYS A 1 88 ? 32.089 -30.499 -11.238 1.00 53.02 391 LYS A O 1
ATOM 688 N N . GLY A 1 89 ? 33.290 -29.439 -12.848 1.00 50.99 392 GLY A N 1
ATOM 689 C CA . GLY A 1 89 ? 32.189 -28.642 -13.415 1.00 53.90 392 GLY A CA 1
ATOM 690 C C . GLY A 1 89 ? 31.979 -27.342 -12.664 1.00 54.40 392 GLY A C 1
ATOM 691 O O . GLY A 1 89 ? 32.818 -27.002 -11.801 1.00 55.17 392 GLY A O 1
ATOM 692 N N . GLU A 1 90 ? 30.908 -26.623 -12.990 1.00 58.25 393 GLU A N 1
ATOM 693 C CA . GLU A 1 90 ? 30.568 -25.312 -12.382 1.00 59.00 393 GLU A CA 1
ATOM 694 C C . GLU A 1 90 ? 30.083 -25.573 -10.958 1.00 56.16 393 GLU A C 1
ATOM 695 O O . GLU A 1 90 ? 29.007 -26.092 -10.807 1.00 57.67 393 GLU A O 1
ATOM 701 N N . LEU A 1 91 ? 30.944 -25.344 -9.976 1.00 55.94 394 LEU A N 1
ATOM 702 C CA . LEU A 1 91 ? 30.645 -25.459 -8.528 1.00 53.19 394 LEU A CA 1
ATOM 703 C C . LEU A 1 91 ? 30.049 -24.130 -8.050 1.00 51.33 394 LEU A C 1
ATOM 704 O O . LEU A 1 91 ? 30.576 -23.092 -8.428 1.00 50.97 394 LEU A O 1
ATOM 709 N N . ARG A 1 92 ? 28.939 -24.178 -7.319 1.00 52.72 395 ARG A N 1
ATOM 710 C CA . ARG A 1 92 ? 28.390 -23.028 -6.562 1.00 53.84 395 ARG A CA 1
ATOM 711 C C . ARG A 1 92 ? 28.986 -23.081 -5.154 1.00 48.13 395 ARG A C 1
ATOM 712 O O . ARG A 1 92 ? 28.727 -24.075 -4.438 1.00 45.47 395 ARG A O 1
ATOM 720 N N . LEU A 1 93 ? 29.761 -22.065 -4.783 1.00 43.10 396 LEU A N 1
ATOM 721 C CA . LEU A 1 93 ? 30.391 -21.945 -3.457 1.00 38.94 396 LEU A CA 1
ATOM 722 C C . LEU A 1 93 ? 29.327 -21.459 -2.471 1.00 38.50 396 LEU A C 1
ATOM 723 O O . LEU A 1 93 ? 29.070 -20.252 -2.420 1.00 37.49 396 LEU A O 1
ATOM 728 N N . ARG A 1 94 ? 28.651 -22.396 -1.805 1.00 37.94 397 ARG A N 1
ATOM 729 C CA . ARG A 1 94 ? 27.595 -22.107 -0.830 1.00 36.69 397 ARG A CA 1
ATOM 730 C C . ARG A 1 94 ? 27.473 -23.258 0.140 1.00 37.57 397 ARG A C 1
ATOM 731 O O . ARG A 1 94 ? 27.888 -24.383 -0.153 1.00 35.57 397 ARG A O 1
ATOM 739 N N . PRO A 1 95 ? 27.007 -22.958 1.371 1.00 38.19 398 PRO A N 1
ATOM 740 C CA . PRO A 1 95 ? 26.863 -23.966 2.422 1.00 42.21 398 PRO A CA 1
ATOM 741 C C . PRO A 1 95 ? 26.111 -25.219 1.960 1.00 44.32 398 PRO A C 1
ATOM 742 O O . PRO A 1 95 ? 26.617 -26.308 2.177 1.00 44.16 398 PRO A O 1
ATOM 746 N N . GLU A 1 96 ? 24.993 -25.044 1.260 1.00 49.10 399 GLU A N 1
ATOM 747 C CA . GLU A 1 96 ? 24.132 -26.164 0.771 1.00 50.53 399 GLU A CA 1
ATOM 748 C C . GLU A 1 96 ? 25.005 -27.201 0.041 1.00 50.32 399 GLU A C 1
ATOM 749 O O . GLU A 1 96 ? 24.673 -28.397 0.122 1.00 54.61 399 GLU A O 1
ATOM 755 N N . GLU A 1 97 ? 26.075 -26.759 -0.646 1.00 47.14 400 GLU A N 1
ATOM 756 C CA . GLU A 1 97 ? 26.967 -27.643 -1.461 1.00 46.99 400 GLU A CA 1
ATOM 757 C C . GLU A 1 97 ? 28.307 -27.870 -0.728 1.00 43.08 400 GLU A C 1
ATOM 758 O O . GLU A 1 97 ? 29.275 -28.267 -1.380 1.00 42.12 400 GLU A O 1
ATOM 764 N N . GLY A 1 98 ? 28.332 -27.677 0.594 1.00 39.87 401 GLY A N 1
ATOM 765 C CA . GLY A 1 98 ? 29.479 -28.018 1.456 1.00 38.54 401 GLY A CA 1
ATOM 766 C C . GLY A 1 98 ? 30.637 -27.040 1.297 1.00 35.60 401 GLY A C 1
ATOM 767 O O . GLY A 1 98 ? 31.781 -27.479 1.464 1.00 34.36 401 GLY A O 1
ATOM 768 N N . VAL A 1 99 ? 30.359 -25.754 1.013 1.00 34.66 402 VAL A N 1
ATOM 769 C CA . VAL A 1 99 ? 31.397 -24.682 0.965 1.00 33.58 402 VAL A CA 1
ATOM 770 C C . VAL A 1 99 ? 31.040 -23.583 1.965 1.00 34.45 402 VAL A C 1
ATOM 771 O O . VAL A 1 99 ? 29.906 -23.088 1.907 1.00 38.17 402 VAL A O 1
ATOM 775 N N . TRP A 1 100 ? 31.977 -23.269 2.871 1.00 31.70 403 TRP A N 1
ATOM 776 C CA . TRP A 1 100 ? 31.882 -22.169 3.867 1.00 31.24 403 TRP A CA 1
ATOM 777 C C . TRP A 1 100 ? 33.098 -21.262 3.696 1.00 29.99 403 TRP A C 1
ATOM 778 O O . TRP A 1 100 ? 34.186 -21.641 4.161 1.00 29.95 403 TRP A O 1
ATOM 789 N N . ALA A 1 101 ? 32.954 -20.179 2.915 1.00 29.74 404 ALA A N 1
ATOM 790 C CA . ALA A 1 101 ? 34.096 -19.398 2.417 1.00 29.44 404 ALA A CA 1
ATOM 791 C C . ALA A 1 101 ? 33.766 -17.915 2.367 1.00 28.81 404 ALA A C 1
ATOM 792 O O . ALA A 1 101 ? 32.563 -17.555 2.223 1.00 29.22 404 ALA A O 1
ATOM 794 N N . VAL A 1 102 ? 34.800 -17.089 2.459 1.00 28.02 405 VAL A N 1
ATOM 795 C CA . VAL A 1 102 ? 34.733 -15.638 2.178 1.00 29.36 405 VAL A CA 1
ATOM 796 C C . VAL A 1 102 ? 35.550 -15.345 0.909 1.00 30.14 405 VAL A C 1
ATOM 797 O O . VAL A 1 102 ? 36.611 -15.972 0.729 1.00 29.64 405 VAL A O 1
ATOM 801 N N . ARG A 1 103 ? 35.113 -14.376 0.101 1.00 31.16 406 ARG A N 1
ATOM 802 C CA . ARG A 1 103 ? 35.876 -13.866 -1.068 1.00 32.61 406 ARG A CA 1
ATOM 803 C C . ARG A 1 103 ? 36.377 -12.446 -0.765 1.00 31.85 406 ARG A C 1
ATOM 804 O O . ARG A 1 103 ? 35.556 -11.593 -0.376 1.00 31.82 406 ARG A O 1
ATOM 812 N N . LEU A 1 104 ? 37.670 -12.210 -0.958 1.00 30.19 407 LEU A N 1
ATOM 813 C CA . LEU A 1 104 ? 38.305 -10.887 -0.809 1.00 33.06 407 LEU A CA 1
ATOM 814 C C . LEU A 1 104 ? 38.877 -10.418 -2.140 1.00 33.29 407 LEU A C 1
ATOM 815 O O . LEU A 1 104 ? 39.605 -11.202 -2.794 1.00 34.06 407 LEU A O 1
ATOM 820 N N . ALA A 1 105 ? 38.457 -9.227 -2.559 1.00 34.44 408 ALA A N 1
ATOM 821 C CA . ALA A 1 105 ? 39.085 -8.383 -3.576 1.00 36.97 408 ALA A CA 1
ATOM 822 C C . ALA A 1 105 ? 39.344 -7.017 -2.951 1.00 40.23 408 ALA A C 1
ATOM 823 O O . ALA A 1 105 ? 38.844 -6.767 -1.831 1.00 37.35 408 ALA A O 1
ATOM 825 N N . TRP A 1 106 ? 40.078 -6.157 -3.649 1.00 41.51 409 TRP A N 1
ATOM 826 C CA . TRP A 1 106 ? 40.287 -4.753 -3.245 1.00 44.69 409 TRP A CA 1
ATOM 827 C C . TRP A 1 106 ? 38.938 -4.027 -3.167 1.00 43.60 409 TRP A C 1
ATOM 828 O O . TRP A 1 106 ? 38.277 -3.916 -4.189 1.00 44.19 409 TRP A O 1
ATOM 839 N N . GLY A 1 107 ? 38.576 -3.533 -1.989 1.00 44.16 410 GLY A N 1
ATOM 840 C CA . GLY A 1 107 ? 37.333 -2.776 -1.754 1.00 44.52 410 GLY A CA 1
ATOM 841 C C . GLY A 1 107 ? 36.092 -3.669 -1.756 1.00 43.38 410 GLY A C 1
ATOM 842 O O . GLY A 1 107 ? 35.024 -3.142 -1.742 1.00 40.40 410 GLY A O 1
ATOM 843 N N . PHE A 1 108 ? 36.243 -4.987 -1.717 1.00 44.82 411 PHE A N 1
ATOM 844 C CA . PHE A 1 108 ? 35.105 -5.942 -1.809 1.00 47.79 411 PHE A CA 1
ATOM 845 C C . PHE A 1 108 ? 35.416 -7.214 -1.010 1.00 44.91 411 PHE A C 1
ATOM 846 O O . PHE A 1 108 ? 36.266 -8.019 -1.467 1.00 44.72 411 PHE A O 1
ATOM 854 N N . VAL A 1 109 ? 34.684 -7.432 0.088 1.00 40.93 412 VAL A N 1
ATOM 855 C CA . VAL A 1 109 ? 34.661 -8.712 0.838 1.00 38.33 412 VAL A CA 1
ATOM 856 C C . VAL A 1 109 ? 33.220 -9.216 0.914 1.00 39.85 412 VAL A C 1
ATOM 857 O O . VAL A 1 109 ? 32.322 -8.422 1.309 1.00 41.72 412 VAL A O 1
ATOM 861 N N . SER A 1 110 ? 32.988 -10.499 0.639 1.00 36.98 413 SER A N 1
ATOM 862 C CA . SER A 1 110 ? 31.640 -11.108 0.780 1.00 38.22 413 SER A CA 1
ATOM 863 C C . SER A 1 110 ? 31.736 -12.516 1.354 1.00 36.22 413 SER A C 1
ATOM 864 O O . SER A 1 110 ? 32.690 -13.269 0.995 1.00 37.32 413 SER A O 1
ATOM 867 N N . ALA A 1 111 ? 30.795 -12.866 2.217 1.00 35.92 414 ALA A N 1
ATOM 868 C CA . ALA A 1 111 ? 30.513 -14.253 2.628 1.00 35.14 414 ALA A CA 1
ATOM 869 C C . ALA A 1 111 ? 29.721 -14.919 1.499 1.00 35.42 414 ALA A C 1
ATOM 870 O O . ALA A 1 111 ? 28.711 -14.357 1.098 1.00 37.39 414 ALA A O 1
ATOM 872 N N . LEU A 1 112 ? 30.206 -16.038 0.975 1.00 34.63 415 LEU A N 1
ATOM 873 C CA . LEU A 1 112 ? 29.603 -16.723 -0.188 1.00 36.61 415 LEU A CA 1
ATOM 874 C C . LEU A 1 112 ? 28.446 -17.610 0.269 1.00 38.68 415 LEU A C 1
ATOM 875 O O . LEU A 1 112 ? 28.609 -18.351 1.257 1.00 39.56 415 LEU A O 1
ATOM 880 N N . GLY A 1 113 ? 27.302 -17.467 -0.380 1.00 41.21 416 GLY A N 1
ATOM 881 C CA . GLY A 1 113 ? 26.128 -18.342 -0.218 1.00 44.82 416 GLY A CA 1
ATOM 882 C C . GLY A 1 113 ? 25.132 -18.108 -1.350 1.00 50.86 416 GLY A C 1
ATOM 883 O O . GLY A 1 113 ? 25.391 -17.184 -2.177 1.00 48.21 416 GLY A O 1
ATOM 884 N N . SER A 1 114 ? 24.027 -18.879 -1.399 1.00 52.12 417 SER A N 1
ATOM 885 C CA . SER A 1 114 ? 22.874 -18.611 -2.284 1.00 55.31 417 SER A CA 1
ATOM 886 C C . SER A 1 114 ? 22.660 -17.093 -2.343 1.00 58.64 417 SER A C 1
ATOM 887 O O . SER A 1 114 ? 22.449 -16.542 -3.464 1.00 61.55 417 SER A O 1
ATOM 890 N N . PHE A 1 115 ? 22.748 -16.437 -1.173 1.00 57.15 418 PHE A N 1
ATOM 891 C CA . PHE A 1 115 ? 22.605 -14.979 -0.996 1.00 56.50 418 PHE A CA 1
ATOM 892 C C . PHE A 1 115 ? 23.877 -14.409 -0.373 1.00 51.83 418 PHE A C 1
ATOM 893 O O . PHE A 1 115 ? 23.943 -14.176 0.831 1.00 48.64 418 PHE A O 1
ATOM 901 N N . PRO A 1 116 ? 24.897 -14.082 -1.196 1.00 49.91 419 PRO A N 1
ATOM 902 C CA . PRO A 1 116 ? 26.139 -13.543 -0.676 1.00 48.33 419 PRO A CA 1
ATOM 903 C C . PRO A 1 116 ? 25.868 -12.285 0.174 1.00 49.57 419 PRO A C 1
ATOM 904 O O . PRO A 1 116 ? 24.967 -11.548 -0.118 1.00 51.37 419 PRO A O 1
ATOM 908 N N . THR A 1 117 ? 26.651 -12.112 1.228 1.00 48.56 420 THR A N 1
ATOM 909 C CA . THR A 1 117 ? 26.586 -10.970 2.162 1.00 46.83 420 THR A CA 1
ATOM 910 C C . THR A 1 117 ? 27.807 -10.096 1.940 1.00 45.41 420 THR A C 1
ATOM 911 O O . THR A 1 117 ? 28.914 -10.578 2.132 1.00 42.69 420 THR A O 1
ATOM 915 N N . ARG A 1 118 ? 27.610 -8.874 1.491 1.00 48.73 421 ARG A N 1
ATOM 916 C CA . ARG A 1 118 ? 28.717 -7.918 1.386 1.00 49.17 421 ARG A CA 1
ATOM 917 C C . ARG A 1 118 ? 29.057 -7.397 2.786 1.00 46.07 421 ARG A C 1
ATOM 918 O O . ARG A 1 118 ? 28.169 -7.041 3.500 1.00 48.44 421 ARG A O 1
ATOM 926 N N . LEU A 1 119 ? 30.326 -7.413 3.122 1.00 45.48 422 LEU A N 1
ATOM 927 C CA . LEU A 1 119 ? 30.870 -7.010 4.429 1.00 45.71 422 LEU A CA 1
ATOM 928 C C . LEU A 1 119 ? 31.725 -5.764 4.214 1.00 45.81 422 LEU A C 1
ATOM 929 O O . LEU A 1 119 ? 32.556 -5.795 3.303 1.00 45.13 422 LEU A O 1
ATOM 934 N N . THR A 1 120 ? 31.449 -4.691 4.937 1.00 48.86 423 THR A N 1
ATOM 935 C CA . THR A 1 120 ? 32.326 -3.501 5.025 1.00 51.49 423 THR A CA 1
ATOM 936 C C . THR A 1 120 ? 33.102 -3.603 6.332 1.00 50.22 423 THR A C 1
ATOM 937 O O . THR A 1 120 ? 32.474 -3.862 7.373 1.00 51.72 423 THR A O 1
ATOM 941 N N . LEU A 1 121 ? 34.420 -3.552 6.227 1.00 47.33 424 LEU A N 1
ATOM 942 C CA . LEU A 1 121 ? 35.363 -3.727 7.337 1.00 46.89 424 LEU A CA 1
ATOM 943 C C . LEU A 1 121 ? 36.018 -2.392 7.633 1.00 48.10 424 LEU A C 1
ATOM 944 O O . LEU A 1 121 ? 35.968 -1.513 6.790 1.00 49.88 424 LEU A O 1
ATOM 949 N N . LYS A 1 122 ? 36.631 -2.272 8.778 1.00 51.95 425 LYS A N 1
ATOM 950 C CA . LYS A 1 122 ? 37.406 -1.066 9.155 1.00 55.53 425 LYS A CA 1
ATOM 951 C C . LYS A 1 122 ? 38.668 -0.990 8.278 1.00 53.75 425 LYS A C 1
ATOM 952 O O . LYS A 1 122 ? 39.035 0.104 7.900 1.00 58.70 425 LYS A O 1
ATOM 958 N N . GLU A 1 123 ? 39.270 -2.129 7.936 1.00 50.64 426 GLU A N 1
ATOM 959 C CA . GLU A 1 123 ? 40.529 -2.196 7.137 1.00 51.00 426 GLU A CA 1
ATOM 960 C C . GLU A 1 123 ? 40.422 -3.303 6.074 1.00 45.08 426 GLU A C 1
ATOM 961 O O . GLU A 1 123 ? 39.691 -4.276 6.300 1.00 41.20 426 GLU A O 1
ATOM 967 N N . GLN A 1 124 ? 41.096 -3.129 4.946 1.00 43.37 427 GLN A N 1
ATOM 968 C CA . GLN A 1 124 ? 41.347 -4.196 3.946 1.00 42.28 427 GLN A CA 1
ATOM 969 C C . GLN A 1 124 ? 42.268 -5.222 4.580 1.00 40.42 427 GLN A C 1
ATOM 970 O O . GLN A 1 124 ? 43.391 -4.887 4.933 1.00 44.40 427 GLN A O 1
ATOM 976 N N . PRO A 1 125 ? 41.814 -6.463 4.827 1.00 37.80 428 PRO A N 1
ATOM 977 C CA . PRO A 1 125 ? 42.668 -7.482 5.423 1.00 38.42 428 PRO A CA 1
ATOM 978 C C . PRO A 1 125 ? 43.874 -7.845 4.542 1.00 39.09 428 PRO A C 1
ATOM 979 O O . PRO A 1 125 ? 43.693 -8.166 3.435 1.00 43.06 428 PRO A O 1
ATOM 983 N N . ARG A 1 126 ? 45.069 -7.760 5.092 1.00 41.28 429 ARG A N 1
ATOM 984 C CA . ARG A 1 126 ? 46.303 -8.397 4.594 1.00 43.59 429 ARG A CA 1
ATOM 985 C C . ARG A 1 126 ? 46.265 -9.912 4.890 1.00 40.43 429 ARG A C 1
ATOM 986 O O . ARG A 1 126 ? 46.665 -10.753 4.008 1.00 34.85 429 ARG A O 1
ATOM 994 N N . GLN A 1 127 ? 45.845 -10.245 6.099 1.00 35.49 430 GLN A N 1
ATOM 995 C CA . GLN A 1 127 ? 45.913 -11.597 6.674 1.00 34.87 430 GLN A CA 1
ATOM 996 C C . GLN A 1 127 ? 44.532 -11.944 7.196 1.00 33.40 430 GLN A C 1
ATOM 997 O O . GLN A 1 127 ? 43.957 -11.135 7.935 1.00 33.28 430 GLN A O 1
ATOM 1003 N N . VAL A 1 128 ? 43.999 -13.081 6.782 1.00 31.63 431 VAL A N 1
ATOM 1004 C CA . VAL A 1 128 ? 42.695 -13.595 7.255 1.00 31.56 431 VAL A CA 1
ATOM 1005 C C . VAL A 1 128 ? 42.958 -14.841 8.111 1.00 31.11 431 VAL A C 1
ATOM 1006 O O . VAL A 1 128 ? 43.601 -15.802 7.601 1.00 29.38 431 VAL A O 1
ATOM 1010 N N . ARG A 1 129 ? 42.544 -14.802 9.380 1.00 31.02 432 ARG A N 1
ATOM 1011 C CA . ARG A 1 129 ? 42.527 -16.000 10.267 1.00 30.68 432 ARG A CA 1
ATOM 1012 C C . ARG A 1 129 ? 41.203 -16.723 10.075 1.00 29.31 432 ARG A C 1
ATOM 1013 O O . ARG A 1 129 ? 40.130 -16.061 10.112 1.00 30.17 432 ARG A O 1
ATOM 1021 N N . VAL A 1 130 ? 41.292 -18.005 9.742 1.00 30.39 433 VAL A N 1
ATOM 1022 C CA . VAL A 1 130 ? 40.163 -18.958 9.758 1.00 29.77 433 VAL A CA 1
ATOM 1023 C C . VAL A 1 130 ? 40.247 -19.732 11.067 1.00 30.06 433 VAL A C 1
ATOM 1024 O O . VAL A 1 130 ? 41.306 -20.285 11.345 1.00 30.30 433 VAL A O 1
ATOM 1028 N N . SER A 1 131 ? 39.193 -19.658 11.868 1.00 29.11 434 SER A N 1
ATOM 1029 C CA . SER A 1 131 ? 39.041 -20.372 13.149 1.00 31.80 434 SER A CA 1
ATOM 1030 C C . SER A 1 131 ? 37.873 -21.344 13.044 1.00 33.66 434 SER A C 1
ATOM 1031 O O . SER A 1 131 ? 36.736 -20.891 12.864 1.00 37.43 434 SER A O 1
ATOM 1034 N N . LEU A 1 132 ? 38.158 -22.633 13.013 1.00 33.54 435 LEU A N 1
ATOM 1035 C CA . LEU A 1 132 ? 37.123 -23.676 12.821 1.00 32.80 435 LEU A CA 1
ATOM 1036 C C . LEU A 1 132 ? 36.885 -24.364 14.165 1.00 32.74 435 LEU A C 1
ATOM 1037 O O . LEU A 1 132 ? 37.867 -24.863 14.767 1.00 31.63 435 LEU A O 1
ATOM 1042 N N . ASP A 1 133 ? 35.648 -24.329 14.646 1.00 31.69 436 ASP A N 1
ATOM 1043 C CA . ASP A 1 133 ? 35.165 -25.175 15.756 1.00 32.61 436 ASP A CA 1
ATOM 1044 C C . ASP A 1 133 ? 34.288 -26.290 15.178 1.00 32.92 436 ASP A C 1
ATOM 1045 O O . ASP A 1 133 ? 33.091 -26.025 14.912 1.00 33.33 436 ASP A O 1
ATOM 1050 N N . TYR A 1 134 ? 34.853 -27.486 14.981 1.00 31.69 437 TYR A N 1
ATOM 1051 C CA . TYR A 1 134 ? 34.132 -28.629 14.385 1.00 32.53 437 TYR A CA 1
ATOM 1052 C C . TYR A 1 134 ? 33.012 -29.064 15.335 1.00 33.33 437 TYR A C 1
ATOM 1053 O O . TYR A 1 134 ? 31.935 -29.497 14.860 1.00 35.06 437 TYR A O 1
ATOM 1062 N N . GLU A 1 135 ? 33.263 -28.974 16.639 1.00 32.81 438 GLU A N 1
ATOM 1063 C CA . GLU A 1 135 ? 32.393 -29.549 17.692 1.00 34.06 438 GLU A CA 1
ATOM 1064 C C . GLU A 1 135 ? 31.061 -28.800 17.738 1.00 32.77 438 GLU A C 1
ATOM 1065 O O . GLU A 1 135 ? 30.018 -29.458 17.846 1.00 32.68 438 GLU A O 1
ATOM 1071 N N . VAL A 1 136 ? 31.109 -27.481 17.649 1.00 31.71 439 VAL A N 1
ATOM 1072 C CA . VAL A 1 136 ? 29.903 -26.617 17.709 1.00 34.26 439 VAL A CA 1
ATOM 1073 C C . VAL A 1 136 ? 29.345 -26.390 16.291 1.00 33.95 439 VAL A C 1
ATOM 1074 O O . VAL A 1 136 ? 28.127 -26.407 16.161 1.00 35.79 439 VAL A O 1
ATOM 1078 N N . GLY A 1 137 ? 30.217 -26.179 15.305 1.00 32.82 440 GLY A N 1
ATOM 1079 C CA . GLY A 1 137 ? 29.865 -25.942 13.899 1.00 34.82 440 GLY A CA 1
ATOM 1080 C C . GLY A 1 137 ? 30.085 -24.479 13.490 1.00 35.89 440 GLY A C 1
ATOM 1081 O O . GLY A 1 137 ? 29.224 -23.941 12.789 1.00 37.70 440 GLY A O 1
ATOM 1082 N N . TRP A 1 138 ? 31.185 -23.850 13.928 1.00 34.95 441 TRP A N 1
ATOM 1083 C CA . TRP A 1 138 ? 31.504 -22.436 13.612 1.00 33.73 441 TRP A CA 1
ATOM 1084 C C . TRP A 1 138 ? 32.634 -22.421 12.613 1.00 32.57 441 TRP A C 1
ATOM 1085 O O . TRP A 1 138 ? 33.681 -23.110 12.866 1.00 29.91 441 TRP A O 1
ATOM 1096 N N . VAL A 1 139 ? 32.488 -21.618 11.563 1.00 32.72 442 VAL A N 1
ATOM 1097 C CA . VAL A 1 139 ? 33.599 -21.152 10.703 1.00 30.72 442 VAL A CA 1
ATOM 1098 C C . VAL A 1 139 ? 33.697 -19.640 10.852 1.00 33.54 442 VAL A C 1
ATOM 1099 O O . VAL A 1 139 ? 32.783 -18.938 10.368 1.00 33.84 442 VAL A O 1
ATOM 1103 N N . THR A 1 140 ? 34.712 -19.172 11.575 1.00 32.47 443 THR A N 1
ATOM 1104 C CA . THR A 1 140 ? 34.915 -17.747 11.894 1.00 32.85 443 THR A CA 1
ATOM 1105 C C . THR A 1 140 ? 36.070 -17.201 11.071 1.00 30.90 443 THR A C 1
ATOM 1106 O O . THR A 1 140 ? 37.128 -17.876 10.950 1.00 28.90 443 THR A O 1
ATOM 1110 N N . PHE A 1 141 ? 35.867 -16.040 10.496 1.00 30.20 444 PHE A N 1
ATOM 1111 C CA . PHE A 1 141 ? 36.892 -15.299 9.756 1.00 30.22 444 PHE A CA 1
ATOM 1112 C C . PHE A 1 141 ? 37.132 -14.003 10.500 1.00 30.65 444 PHE A C 1
ATOM 1113 O O . PHE A 1 141 ? 36.155 -13.303 10.791 1.00 29.91 444 PHE A O 1
ATOM 1121 N N . THR A 1 142 ? 38.392 -13.696 10.742 1.00 31.65 445 THR A N 1
ATOM 1122 C CA . THR A 1 142 ? 38.847 -12.428 11.326 1.00 33.11 445 THR A CA 1
ATOM 1123 C C . THR A 1 142 ? 40.057 -11.898 10.537 1.00 33.30 445 THR A C 1
ATOM 1124 O O . THR A 1 142 ? 40.763 -12.695 9.889 1.00 30.59 445 THR A O 1
ATOM 1128 N N . ASN A 1 143 ? 40.284 -10.606 10.630 1.00 36.11 446 ASN A N 1
ATOM 1129 C CA . ASN A 1 143 ? 41.570 -9.955 10.322 1.00 37.33 446 ASN A CA 1
ATOM 1130 C C . ASN A 1 143 ? 42.593 -10.466 11.349 1.00 38.00 446 ASN A C 1
ATOM 1131 O O . ASN A 1 143 ? 42.426 -10.194 12.519 1.00 36.70 446 ASN A O 1
ATOM 1136 N N . ALA A 1 144 ? 43.571 -11.253 10.909 1.00 38.72 447 ALA A N 1
ATOM 1137 C CA . ALA A 1 144 ? 44.527 -11.958 11.791 1.00 39.46 447 ALA A CA 1
ATOM 1138 C C . ALA A 1 144 ? 45.448 -10.960 12.490 1.00 43.37 447 ALA A C 1
ATOM 1139 O O . ALA A 1 144 ? 46.011 -11.342 13.532 1.00 45.72 447 ALA A O 1
ATOM 1141 N N . VAL A 1 145 ? 45.602 -9.734 11.958 1.00 44.43 448 VAL A N 1
ATOM 1142 C CA . VAL A 1 145 ? 46.480 -8.693 12.569 1.00 46.22 448 VAL A CA 1
ATOM 1143 C C . VAL A 1 145 ? 45.694 -7.934 13.653 1.00 47.95 448 VAL A C 1
ATOM 1144 O O . VAL A 1 145 ? 46.236 -7.775 14.767 1.00 50.63 448 VAL A O 1
ATOM 1148 N N . THR A 1 146 ? 44.471 -7.491 13.358 1.00 45.81 449 THR A N 1
ATOM 1149 C CA . THR A 1 146 ? 43.694 -6.560 14.238 1.00 47.67 449 THR A CA 1
ATOM 1150 C C . THR A 1 146 ? 42.653 -7.331 15.051 1.00 47.49 449 THR A C 1
ATOM 1151 O O . THR A 1 146 ? 42.119 -6.760 15.958 1.00 48.34 449 THR A O 1
ATOM 1155 N N . ARG A 1 147 ? 42.316 -8.555 14.637 1.00 46.86 450 ARG A N 1
ATOM 1156 C CA . ARG A 1 147 ? 41.274 -9.418 15.264 1.00 46.21 450 ARG A CA 1
ATOM 1157 C C . ARG A 1 147 ? 39.878 -8.871 14.950 1.00 42.73 450 ARG A C 1
ATOM 1158 O O . ARG A 1 147 ? 38.922 -9.371 15.521 1.00 43.52 450 ARG A O 1
ATOM 1166 N N . GLU A 1 148 ? 39.766 -7.929 14.031 1.00 40.75 451 GLU A N 1
ATOM 1167 C CA . GLU A 1 148 ? 38.457 -7.429 13.565 1.00 41.33 451 GLU A CA 1
ATOM 1168 C C . GLU A 1 148 ? 37.617 -8.596 13.044 1.00 39.47 451 GLU A C 1
ATOM 1169 O O . GLU A 1 148 ? 38.053 -9.350 12.156 1.00 35.87 451 GLU A O 1
ATOM 1175 N N . PRO A 1 149 ? 36.399 -8.790 13.582 1.00 39.54 452 PRO A N 1
ATOM 1176 C CA . PRO A 1 149 ? 35.499 -9.812 13.077 1.00 39.13 452 PRO A CA 1
ATOM 1177 C C . PRO A 1 149 ? 35.123 -9.548 11.610 1.00 38.46 452 PRO A C 1
ATOM 1178 O O . PRO A 1 149 ? 35.008 -8.432 11.248 1.00 38.92 452 PRO A O 1
ATOM 1182 N N . ILE A 1 150 ? 35.068 -10.606 10.791 1.00 36.77 453 ILE A N 1
ATOM 1183 C CA . ILE A 1 150 ? 34.689 -10.523 9.353 1.00 35.89 453 ILE A CA 1
ATOM 1184 C C . ILE A 1 150 ? 33.351 -11.215 9.155 1.00 34.73 453 ILE A C 1
ATOM 1185 O O . ILE A 1 150 ? 32.423 -10.573 8.688 1.00 34.88 453 ILE A O 1
ATOM 1190 N N . TYR A 1 151 ? 33.268 -12.499 9.495 1.00 34.77 454 TYR A N 1
ATOM 1191 C CA . TYR A 1 151 ? 32.048 -13.296 9.333 1.00 32.20 454 TYR A CA 1
ATOM 1192 C C . TYR A 1 151 ? 32.160 -14.581 10.127 1.00 31.23 454 TYR A C 1
ATOM 1193 O O . TYR A 1 151 ? 33.288 -15.107 10.302 1.00 30.40 454 TYR A O 1
ATOM 1202 N N . THR A 1 152 ? 31.004 -15.109 10.525 1.00 31.65 455 THR A N 1
ATOM 1203 C CA . THR A 1 152 ? 30.844 -16.440 11.149 1.00 33.53 455 THR A CA 1
ATOM 1204 C C . THR A 1 152 ? 29.701 -17.183 10.484 1.00 32.26 455 THR A C 1
ATOM 1205 O O . THR A 1 152 ? 28.610 -16.675 10.504 1.00 32.99 455 THR A O 1
ATOM 1209 N N . PHE A 1 153 ? 29.988 -18.349 9.912 1.00 33.50 456 PHE A N 1
ATOM 1210 C CA . PHE A 1 153 ? 28.978 -19.345 9.479 1.00 34.01 456 PHE A CA 1
ATOM 1211 C C . PHE A 1 153 ? 28.649 -20.272 10.647 1.00 34.82 456 PHE A C 1
ATOM 1212 O O . PHE A 1 153 ? 29.565 -20.696 11.378 1.00 33.31 456 PHE A O 1
ATOM 1220 N N . THR A 1 154 ? 27.390 -20.631 10.761 1.00 37.34 457 THR A N 1
ATOM 1221 C CA . THR A 1 154 ? 26.894 -21.758 11.565 1.00 39.51 457 THR A CA 1
ATOM 1222 C C . THR A 1 154 ? 26.616 -22.943 10.654 1.00 42.06 457 THR A C 1
ATOM 1223 O O . THR A 1 154 ? 25.781 -22.807 9.751 1.00 42.34 457 THR A O 1
ATOM 1227 N N . ALA A 1 155 ? 27.232 -24.074 10.940 1.00 44.28 458 ALA A N 1
ATOM 1228 C CA . ALA A 1 155 ? 27.274 -25.260 10.067 1.00 45.56 458 ALA A CA 1
ATOM 1229 C C . ALA A 1 155 ? 26.955 -26.487 10.894 1.00 48.99 458 ALA A C 1
ATOM 1230 O O . ALA A 1 155 ? 27.204 -26.461 12.088 1.00 48.47 458 ALA A O 1
ATOM 1232 N N . SER A 1 156 ? 26.372 -27.499 10.279 1.00 53.80 459 SER A N 1
ATOM 1233 C CA . SER A 1 156 ? 26.262 -28.863 10.839 1.00 56.44 459 SER A CA 1
ATOM 1234 C C . SER A 1 156 ? 27.177 -29.767 10.027 1.00 52.30 459 SER A C 1
ATOM 1235 O O . SER A 1 156 ? 26.934 -29.941 8.823 1.00 51.63 459 SER A O 1
ATOM 1238 N N . PHE A 1 157 ? 28.281 -30.180 10.613 1.00 45.79 460 PHE A N 1
ATOM 1239 C CA . PHE A 1 157 ? 29.279 -31.025 9.937 1.00 43.47 460 PHE A CA 1
ATOM 1240 C C . PHE A 1 157 ? 28.838 -32.464 10.096 1.00 46.46 460 PHE A C 1
ATOM 1241 O O . PHE A 1 157 ? 28.566 -32.855 11.237 1.00 47.97 460 PHE A O 1
ATOM 1249 N N . THR A 1 158 ? 28.663 -33.178 8.983 1.00 46.05 461 THR A N 1
ATOM 1250 C CA . THR A 1 158 ? 28.322 -34.630 8.957 1.00 52.49 461 THR A CA 1
ATOM 1251 C C . THR A 1 158 ? 29.507 -35.437 8.396 1.00 51.23 461 THR A C 1
ATOM 1252 O O . THR A 1 158 ? 29.426 -36.682 8.429 1.00 51.78 461 THR A O 1
ATOM 1256 N N . ARG A 1 159 ? 30.575 -34.764 7.934 1.00 47.98 462 ARG A N 1
ATOM 1257 C CA . ARG A 1 159 ? 31.743 -35.404 7.279 1.00 47.32 462 ARG A CA 1
ATOM 1258 C C . ARG A 1 159 ? 33.007 -34.622 7.624 1.00 41.76 462 ARG A C 1
ATOM 1259 O O . ARG A 1 159 ? 32.897 -33.569 8.192 1.00 37.44 462 ARG A O 1
ATOM 1267 N N . LYS A 1 160 ? 34.157 -35.153 7.265 1.00 40.48 463 LYS A N 1
ATOM 1268 C CA . LYS A 1 160 ? 35.446 -34.459 7.329 1.00 41.33 463 LYS A CA 1
ATOM 1269 C C . LYS A 1 160 ? 35.348 -33.133 6.584 1.00 40.80 463 LYS A C 1
ATOM 1270 O O . LYS A 1 160 ? 34.615 -33.075 5.584 1.00 40.55 463 LYS A O 1
ATOM 1276 N N . VAL A 1 161 ? 36.005 -32.084 7.100 1.00 38.61 464 VAL A N 1
ATOM 1277 C CA . VAL A 1 161 ? 36.092 -30.750 6.423 1.00 37.07 464 VAL A CA 1
ATOM 1278 C C . VAL A 1 161 ? 37.561 -30.438 6.145 1.00 34.87 464 VAL A C 1
ATOM 1279 O O . VAL A 1 161 ? 38.440 -30.846 6.953 1.00 34.71 464 VAL A O 1
ATOM 1283 N N . ILE A 1 162 ? 37.825 -29.791 5.022 1.00 32.32 465 ILE A N 1
ATOM 1284 C CA . ILE A 1 162 ? 39.201 -29.553 4.519 1.00 32.29 465 ILE A CA 1
ATOM 1285 C C . ILE A 1 162 ? 39.374 -28.072 4.265 1.00 31.11 465 ILE A C 1
ATOM 1286 O O . ILE A 1 162 ? 38.555 -27.462 3.580 1.00 31.62 465 ILE A O 1
ATOM 1291 N N . PRO A 1 163 ? 40.446 -27.444 4.789 1.00 30.17 466 PRO A N 1
ATOM 1292 C CA . PRO A 1 163 ? 40.748 -26.066 4.448 1.00 29.90 466 PRO A CA 1
ATOM 1293 C C . PRO A 1 163 ? 40.718 -25.873 2.911 1.00 30.45 466 PRO A C 1
ATOM 1294 O O . PRO A 1 163 ? 41.204 -26.733 2.187 1.00 29.85 466 PRO A O 1
ATOM 1298 N N . PHE A 1 164 ? 40.157 -24.752 2.472 1.00 29.70 467 PHE A N 1
ATOM 1299 C CA . PHE A 1 164 ? 39.801 -24.434 1.070 1.00 29.44 467 PHE A CA 1
ATOM 1300 C C . PHE A 1 164 ? 40.349 -23.052 0.715 1.00 29.90 467 PHE A C 1
ATOM 1301 O O . PHE A 1 164 ? 40.276 -22.121 1.563 1.00 28.17 467 PHE A O 1
ATOM 1309 N N . PHE A 1 165 ? 40.889 -22.925 -0.509 1.00 28.95 468 PHE A N 1
ATOM 1310 C CA . PHE A 1 165 ? 41.536 -21.709 -1.038 1.00 28.54 468 PHE A CA 1
ATOM 1311 C C . PHE A 1 165 ? 41.255 -21.590 -2.534 1.00 28.98 468 PHE A C 1
ATOM 1312 O O . PHE A 1 165 ? 41.204 -22.636 -3.240 1.00 30.11 468 PHE A O 1
ATOM 1320 N N . GLY A 1 166 ? 41.061 -20.356 -2.995 1.00 27.68 469 GLY A N 1
ATOM 1321 C CA . GLY A 1 166 ? 40.907 -20.012 -4.405 1.00 28.59 469 GLY A CA 1
ATOM 1322 C C . GLY A 1 166 ? 41.556 -18.683 -4.721 1.00 27.76 469 GLY A C 1
ATOM 1323 O O . GLY A 1 166 ? 41.680 -17.840 -3.780 1.00 25.82 469 GLY A O 1
ATOM 1324 N N . LEU A 1 167 ? 42.033 -18.535 -5.962 1.00 25.54 470 LEU A N 1
ATOM 1325 C CA . LEU A 1 167 ? 42.609 -17.293 -6.512 1.00 25.95 470 LEU A CA 1
ATOM 1326 C C . LEU A 1 167 ? 42.037 -17.053 -7.908 1.00 26.72 470 LEU A C 1
ATOM 1327 O O . LEU A 1 167 ? 41.784 -17.997 -8.605 1.00 26.87 470 LEU A O 1
ATOM 1332 N N . TRP A 1 168 ? 41.845 -15.797 -8.275 1.00 27.56 471 TRP A N 1
ATOM 1333 C CA . TRP A 1 168 ? 41.458 -15.378 -9.631 1.00 28.29 471 TRP A CA 1
ATOM 1334 C C . TRP A 1 168 ? 42.275 -14.147 -10.008 1.00 30.27 471 TRP A C 1
ATOM 1335 O O . TRP A 1 168 ? 42.332 -13.177 -9.172 1.00 31.58 471 TRP A O 1
ATOM 1346 N N . GLY A 1 169 ? 42.821 -14.136 -11.218 1.00 29.34 472 GLY A N 1
ATOM 1347 C CA . GLY A 1 169 ? 43.499 -12.963 -11.790 1.00 31.23 472 GLY A CA 1
ATOM 1348 C C . GLY A 1 169 ? 44.996 -13.068 -11.597 1.00 31.10 472 GLY A C 1
ATOM 1349 O O . GLY A 1 169 ? 45.434 -13.461 -10.474 1.00 31.40 472 GLY A O 1
ATOM 1350 N N . ARG A 1 170 ? 45.760 -12.807 -12.649 1.00 31.04 473 ARG A N 1
ATOM 1351 C CA . ARG A 1 170 ? 47.250 -12.790 -12.610 1.00 33.27 473 ARG A CA 1
ATOM 1352 C C . ARG A 1 170 ? 47.722 -11.790 -11.549 1.00 34.84 473 ARG A C 1
ATOM 1353 O O . ARG A 1 170 ? 47.001 -10.751 -11.337 1.00 38.57 473 ARG A O 1
ATOM 1361 N N . GLY A 1 171 ? 48.813 -12.108 -10.856 1.00 35.92 474 GLY A N 1
ATOM 1362 C CA . GLY A 1 171 ? 49.380 -11.261 -9.775 1.00 38.31 474 GLY A CA 1
ATOM 1363 C C . GLY A 1 171 ? 48.698 -11.498 -8.434 1.00 37.12 474 GLY A C 1
ATOM 1364 O O . GLY A 1 171 ? 48.968 -10.760 -7.518 1.00 44.32 474 GLY A O 1
ATOM 1365 N N . SER A 1 172 ? 47.743 -12.415 -8.368 1.00 33.90 475 SER A N 1
ATOM 1366 C CA A SER A 1 172 ? 47.035 -12.758 -7.114 0.50 32.31 475 SER A CA 1
ATOM 1367 C CA B SER A 1 172 ? 47.032 -12.765 -7.116 0.50 31.44 475 SER A CA 1
ATOM 1368 C C . SER A 1 172 ? 47.722 -13.979 -6.478 1.00 30.93 475 SER A C 1
ATOM 1369 O O . SER A 1 172 ? 48.059 -14.926 -7.224 1.00 30.38 475 SER A O 1
ATOM 1374 N N . SER A 1 173 ? 47.936 -13.942 -5.170 1.00 29.17 476 SER A N 1
ATOM 1375 C CA . SER A 1 173 ? 48.615 -15.028 -4.438 1.00 30.76 476 SER A CA 1
ATOM 1376 C C . SER A 1 173 ? 48.214 -15.027 -2.957 1.00 31.83 476 SER A C 1
ATOM 1377 O O . SER A 1 173 ? 47.601 -14.042 -2.470 1.00 34.43 476 SER A O 1
ATOM 1380 N N . PHE A 1 174 ? 48.481 -16.128 -2.290 1.00 31.41 477 PHE A N 1
ATOM 1381 C CA . PHE A 1 174 ? 48.269 -16.292 -0.852 1.00 32.52 477 PHE A CA 1
ATOM 1382 C C . PHE A 1 174 ? 49.375 -17.176 -0.301 1.00 35.21 477 PHE A C 1
ATOM 1383 O O . PHE A 1 174 ? 49.986 -17.975 -1.080 1.00 35.64 477 PHE A O 1
ATOM 1391 N N . SER A 1 175 ? 49.686 -16.984 0.974 1.00 36.42 478 SER A N 1
ATOM 1392 C CA . SER A 1 175 ? 50.695 -17.779 1.710 1.00 36.87 478 SER A CA 1
ATOM 1393 C C . SER A 1 175 ? 50.132 -18.145 3.081 1.00 36.43 478 SER A C 1
ATOM 1394 O O . SER A 1 175 ? 49.334 -17.360 3.636 1.00 34.03 478 SER A O 1
ATOM 1397 N N . LEU A 1 176 ? 50.525 -19.297 3.598 1.00 38.35 479 LEU A N 1
ATOM 1398 C CA . LEU A 1 176 ? 49.957 -19.878 4.819 1.00 41.28 479 LEU A CA 1
ATOM 1399 C C . LEU A 1 176 ? 50.903 -19.637 5.998 1.00 44.54 479 LEU A C 1
ATOM 1400 O O . LEU A 1 176 ? 52.103 -19.548 5.772 1.00 45.85 479 LEU A O 1
ATOM 1405 N N . SER A 1 177 ? 50.314 -19.457 7.181 1.00 46.30 480 SER A N 1
ATOM 1406 C CA . SER A 1 177 ? 50.920 -19.585 8.543 1.00 54.87 480 SER A CA 1
ATOM 1407 C C . SER A 1 177 ? 49.784 -19.927 9.530 1.00 53.97 480 SER A C 1
ATOM 1408 O O . SER A 1 177 ? 48.760 -20.433 9.056 1.00 46.30 480 SER A O 1
ATOM 1411 N N . SER A 1 178 ? 49.987 -19.810 10.850 1.00 60.46 481 SER A N 1
ATOM 1412 C CA . SER A 1 178 ? 49.078 -20.454 11.849 1.00 59.70 481 SER A CA 1
ATOM 1413 C C . SER A 1 178 ? 48.860 -19.545 13.061 1.00 63.97 481 SER A C 1
ATOM 1414 O O . SER A 1 178 ? 47.903 -19.821 13.900 1.00 53.74 481 SER A O 1
ATOM 1418 N N . ASP B 1 3 ? 55.562 -39.709 3.320 1.00 73.32 306 ASP B N 1
ATOM 1419 C CA . ASP B 1 3 ? 56.494 -40.850 3.484 1.00 72.48 306 ASP B CA 1
ATOM 1420 C C . ASP B 1 3 ? 56.286 -41.464 4.873 1.00 67.90 306 ASP B C 1
ATOM 1421 O O . ASP B 1 3 ? 56.318 -42.696 4.982 1.00 71.24 306 ASP B O 1
ATOM 1426 N N . TYR B 1 4 ? 56.110 -40.638 5.899 1.00 58.87 307 TYR B N 1
ATOM 1427 C CA . TYR B 1 4 ? 55.991 -41.097 7.306 1.00 53.62 307 TYR B CA 1
ATOM 1428 C C . TYR B 1 4 ? 54.549 -41.533 7.562 1.00 54.59 307 TYR B C 1
ATOM 1429 O O . TYR B 1 4 ? 53.658 -40.775 7.290 1.00 58.38 307 TYR B O 1
ATOM 1438 N N . GLU B 1 5 ? 54.362 -42.749 8.079 1.00 55.04 308 GLU B N 1
ATOM 1439 C CA . GLU B 1 5 ? 53.037 -43.377 8.348 1.00 57.93 308 GLU B CA 1
ATOM 1440 C C . GLU B 1 5 ? 52.523 -42.849 9.688 1.00 53.55 308 GLU B C 1
ATOM 1441 O O . GLU B 1 5 ? 53.150 -43.062 10.723 1.00 48.03 308 GLU B O 1
ATOM 1447 N N . PRO B 1 6 ? 51.399 -42.100 9.706 1.00 54.90 309 PRO B N 1
ATOM 1448 C CA . PRO B 1 6 ? 50.802 -41.677 10.969 1.00 53.48 309 PRO B CA 1
ATOM 1449 C C . PRO B 1 6 ? 50.574 -42.918 11.852 1.00 52.80 309 PRO B C 1
ATOM 1450 O O . PRO B 1 6 ? 50.080 -43.907 11.372 1.00 55.44 309 PRO B O 1
ATOM 1454 N N . ALA B 1 7 ? 51.041 -42.870 13.079 1.00 51.23 310 ALA B N 1
ATOM 1455 C CA . ALA B 1 7 ? 50.912 -43.969 14.061 1.00 53.91 310 ALA B CA 1
ATOM 1456 C C . ALA B 1 7 ? 49.770 -43.655 15.023 1.00 54.35 310 ALA B C 1
ATOM 1457 O O . ALA B 1 7 ? 49.626 -42.478 15.393 1.00 58.36 310 ALA B O 1
ATOM 1459 N N . HIS B 1 8 ? 48.911 -44.632 15.297 1.00 59.70 311 HIS B N 1
ATOM 1460 C CA . HIS B 1 8 ? 48.000 -44.581 16.457 1.00 62.41 311 HIS B CA 1
ATOM 1461 C C . HIS B 1 8 ? 48.741 -45.158 17.648 1.00 59.53 311 HIS B C 1
ATOM 1462 O O . HIS B 1 8 ? 49.264 -46.269 17.559 1.00 62.24 311 HIS B O 1
ATOM 1469 N N . ILE B 1 9 ? 48.848 -44.361 18.687 1.00 55.13 312 ILE B N 1
ATOM 1470 C CA . ILE B 1 9 ? 49.520 -44.714 19.942 1.00 51.71 312 ILE B CA 1
ATOM 1471 C C . ILE B 1 9 ? 48.460 -44.797 21.027 1.00 51.36 312 ILE B C 1
ATOM 1472 O O . ILE B 1 9 ? 47.504 -44.012 20.994 1.00 52.76 312 ILE B O 1
ATOM 1477 N N . SER B 1 10 ? 48.584 -45.784 21.886 1.00 50.24 313 SER B N 1
ATOM 1478 C CA . SER B 1 10 ? 47.968 -45.817 23.222 1.00 50.77 313 SER B CA 1
ATOM 1479 C C . SER B 1 10 ? 49.085 -45.861 24.250 1.00 48.66 313 SER B C 1
ATOM 1480 O O . SER B 1 10 ? 50.012 -46.730 24.105 1.00 46.05 313 SER B O 1
ATOM 1483 N N . LEU B 1 11 ? 49.047 -44.957 25.220 1.00 45.00 314 LEU B N 1
ATOM 1484 C CA . LEU B 1 11 ? 49.967 -45.011 26.368 1.00 45.24 314 LEU B CA 1
ATOM 1485 C C . LEU B 1 11 ? 49.661 -46.287 27.154 1.00 48.34 314 LEU B C 1
ATOM 1486 O O . LEU B 1 11 ? 48.466 -46.561 27.404 1.00 52.00 314 LEU B O 1
ATOM 1491 N N . ASP B 1 12 ? 50.697 -47.061 27.471 1.00 49.44 315 ASP B N 1
ATOM 1492 C CA . ASP B 1 12 ? 50.598 -48.364 28.169 1.00 50.32 315 ASP B CA 1
ATOM 1493 C C . ASP B 1 12 ? 50.594 -48.130 29.680 1.00 48.75 315 ASP B C 1
ATOM 1494 O O . ASP B 1 12 ? 51.632 -47.794 30.262 1.00 49.35 315 ASP B O 1
ATOM 1499 N N . PRO B 1 13 ? 49.450 -48.340 30.373 1.00 50.61 316 PRO B N 1
ATOM 1500 C CA . PRO B 1 13 ? 49.367 -48.102 31.820 1.00 53.33 316 PRO B CA 1
ATOM 1501 C C . PRO B 1 13 ? 50.215 -49.063 32.682 1.00 55.17 316 PRO B C 1
ATOM 1502 O O . PRO B 1 13 ? 50.293 -48.838 33.871 1.00 56.71 316 PRO B O 1
ATOM 1506 N N . GLN B 1 14 ? 50.827 -50.085 32.072 1.00 53.36 317 GLN B N 1
ATOM 1507 C CA . GLN B 1 14 ? 51.766 -51.018 32.748 1.00 55.70 317 GLN B CA 1
ATOM 1508 C C . GLN B 1 14 ? 53.136 -50.363 32.971 1.00 50.75 317 GLN B C 1
ATOM 1509 O O . GLN B 1 14 ? 53.885 -50.851 33.842 1.00 52.42 317 GLN B O 1
ATOM 1515 N N . THR B 1 15 ? 53.488 -49.366 32.169 1.00 47.68 318 THR B N 1
ATOM 1516 C CA . THR B 1 15 ? 54.856 -48.793 32.089 1.00 45.48 318 THR B CA 1
ATOM 1517 C C . THR B 1 15 ? 54.954 -47.494 32.918 1.00 43.17 318 THR B C 1
ATOM 1518 O O . THR B 1 15 ? 56.062 -47.153 33.335 1.00 45.00 318 THR B O 1
ATOM 1522 N N . SER B 1 16 ? 53.838 -46.789 33.109 1.00 41.96 319 SER B N 1
ATOM 1523 C CA . SER B 1 16 ? 53.794 -45.381 33.579 1.00 39.24 319 SER B CA 1
ATOM 1524 C C . SER B 1 16 ? 54.268 -45.295 35.029 1.00 40.09 319 SER B C 1
ATOM 1525 O O . SER B 1 16 ? 53.728 -46.013 35.883 1.00 41.65 319 SER B O 1
ATOM 1528 N N . HIS B 1 17 ? 55.237 -44.426 35.294 1.00 40.94 320 HIS B N 1
ATOM 1529 C CA . HIS B 1 17 ? 55.645 -44.023 36.665 1.00 42.60 320 HIS B CA 1
ATOM 1530 C C . HIS B 1 17 ? 54.388 -43.661 37.443 1.00 43.42 320 HIS B C 1
ATOM 1531 O O . HIS B 1 17 ? 53.433 -43.102 36.877 1.00 41.64 320 HIS B O 1
ATOM 1538 N N . PRO B 1 18 ? 54.304 -44.043 38.740 1.00 45.96 321 PRO B N 1
ATOM 1539 C CA . PRO B 1 18 ? 53.096 -43.765 39.533 1.00 46.57 321 PRO B CA 1
ATOM 1540 C C . PRO B 1 18 ? 52.769 -42.265 39.658 1.00 44.90 321 PRO B C 1
ATOM 1541 O O . PRO B 1 18 ? 51.667 -41.942 40.027 1.00 48.93 321 PRO B O 1
ATOM 1545 N N . LYS B 1 19 ? 53.703 -41.391 39.315 1.00 44.01 322 LYS B N 1
ATOM 1546 C CA . LYS B 1 19 ? 53.503 -39.926 39.353 1.00 44.76 322 LYS B CA 1
ATOM 1547 C C . LYS B 1 19 ? 52.952 -39.418 37.992 1.00 42.81 322 LYS B C 1
ATOM 1548 O O . LYS B 1 19 ? 52.890 -38.197 37.810 1.00 43.86 322 LYS B O 1
ATOM 1554 N N . LEU B 1 20 ? 52.519 -40.315 37.092 1.00 41.84 323 LEU B N 1
ATOM 1555 C CA . LEU B 1 20 ? 51.786 -39.948 35.836 1.00 41.57 323 LEU B CA 1
ATOM 1556 C C . LEU B 1 20 ? 50.354 -40.460 35.918 1.00 41.91 323 LEU B C 1
ATOM 1557 O O . LEU B 1 20 ? 50.172 -41.603 36.213 1.00 45.25 323 LEU B O 1
ATOM 1562 N N . LEU B 1 21 ? 49.387 -39.608 35.599 1.00 43.23 324 LEU B N 1
ATOM 1563 C CA . LEU B 1 21 ? 47.960 -39.971 35.434 1.00 43.44 324 LEU B CA 1
ATOM 1564 C C . LEU B 1 21 ? 47.635 -40.003 33.949 1.00 40.05 324 LEU B C 1
ATOM 1565 O O . LEU B 1 21 ? 47.810 -38.994 33.316 1.00 38.43 324 LEU B O 1
ATOM 1570 N N . LEU B 1 22 ? 47.245 -41.172 33.424 1.00 40.98 325 LEU B N 1
ATOM 1571 C CA . LEU B 1 22 ? 46.802 -41.368 32.008 1.00 40.59 325 LEU B CA 1
ATOM 1572 C C . LEU B 1 22 ? 45.298 -41.132 31.925 1.00 42.24 325 LEU B C 1
ATOM 1573 O O . LEU B 1 22 ? 44.612 -41.472 32.892 1.00 44.60 325 LEU B O 1
ATOM 1578 N N . SER B 1 23 ? 44.814 -40.592 30.808 1.00 42.61 326 SER B N 1
ATOM 1579 C CA . SER B 1 23 ? 43.376 -40.472 30.479 1.00 44.67 326 SER B CA 1
ATOM 1580 C C . SER B 1 23 ? 42.794 -41.866 30.241 1.00 47.52 326 SER B C 1
ATOM 1581 O O . SER B 1 23 ? 43.568 -42.781 29.924 1.00 47.46 326 SER B O 1
ATOM 1584 N N . GLU B 1 24 ? 41.475 -42.008 30.392 1.00 51.96 327 GLU B N 1
ATOM 1585 C CA . GLU B 1 24 ? 40.739 -43.261 30.131 1.00 56.65 327 GLU B CA 1
ATOM 1586 C C . GLU B 1 24 ? 41.057 -43.761 28.724 1.00 56.05 327 GLU B C 1
ATOM 1587 O O . GLU B 1 24 ? 41.152 -44.988 28.563 1.00 60.01 327 GLU B O 1
ATOM 1593 N N . ASP B 1 25 ? 41.203 -42.854 27.741 1.00 52.87 328 ASP B N 1
ATOM 1594 C CA . ASP B 1 25 ? 41.393 -43.218 26.311 1.00 50.13 328 ASP B CA 1
ATOM 1595 C C . ASP B 1 25 ? 42.884 -43.503 26.026 1.00 46.63 328 ASP B C 1
ATOM 1596 O O . ASP B 1 25 ? 43.190 -43.875 24.899 1.00 47.30 328 ASP B O 1
ATOM 1601 N N . HIS B 1 26 ? 43.766 -43.322 27.001 1.00 44.97 329 HIS B N 1
ATOM 1602 C CA . HIS B 1 26 ? 45.248 -43.564 26.892 1.00 44.10 329 HIS B CA 1
ATOM 1603 C C . HIS B 1 26 ? 45.904 -42.657 25.825 1.00 41.22 329 HIS B C 1
ATOM 1604 O O . HIS B 1 26 ? 46.984 -43.042 25.314 1.00 37.08 329 HIS B O 1
ATOM 1611 N N . GLN B 1 27 ? 45.299 -41.492 25.541 1.00 42.31 330 GLN B N 1
ATOM 1612 C CA . GLN B 1 27 ? 45.785 -40.508 24.533 1.00 44.09 330 GLN B CA 1
ATOM 1613 C C . GLN B 1 27 ? 46.496 -39.329 25.216 1.00 43.71 330 GLN B C 1
ATOM 1614 O O . GLN B 1 27 ? 47.114 -38.517 24.504 1.00 43.71 330 GLN B O 1
ATOM 1620 N N . ARG B 1 28 ? 46.345 -39.181 26.529 1.00 44.48 331 ARG B N 1
ATOM 1621 C CA . ARG B 1 28 ? 46.850 -38.008 27.297 1.00 43.28 331 ARG B CA 1
AT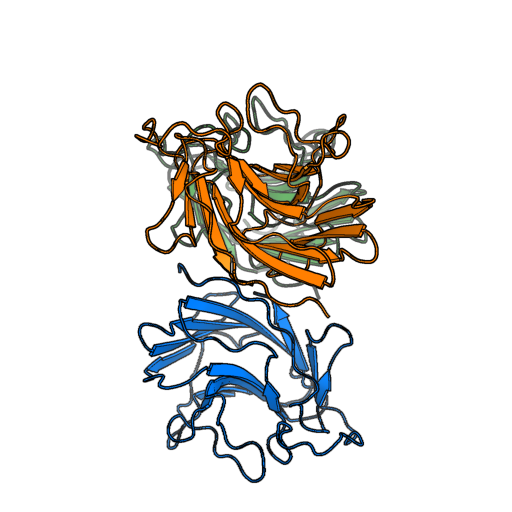OM 1622 C C . ARG B 1 28 ? 47.448 -38.478 28.623 1.00 39.00 331 ARG B C 1
ATOM 1623 O O . ARG B 1 28 ? 46.992 -39.504 29.142 1.00 40.39 331 ARG B O 1
ATOM 1631 N N . ALA B 1 29 ? 48.410 -37.740 29.146 1.00 36.58 332 ALA B N 1
ATOM 1632 C CA . ALA B 1 29 ? 49.002 -37.931 30.490 1.00 37.22 332 ALA B CA 1
ATOM 1633 C C . ALA B 1 29 ? 49.185 -36.571 31.177 1.00 37.33 332 ALA B C 1
ATOM 1634 O O . ALA B 1 29 ? 49.418 -35.563 30.453 1.00 37.79 332 ALA B O 1
ATOM 1636 N N . GLN B 1 30 ? 49.055 -36.526 32.509 1.00 35.95 333 GLN B N 1
ATOM 1637 C CA . GLN B 1 30 ? 49.444 -35.348 33.323 1.00 36.96 333 GLN B CA 1
ATOM 1638 C C . GLN B 1 30 ? 50.242 -35.784 34.551 1.00 36.85 333 GLN B C 1
ATOM 1639 O O . GLN B 1 30 ? 50.090 -36.918 34.997 1.00 41.48 333 GLN B O 1
ATOM 1645 N N . PHE B 1 31 ? 51.125 -34.928 35.016 1.00 35.95 334 PHE B N 1
ATOM 1646 C CA . PHE B 1 31 ? 51.883 -35.117 36.263 1.00 38.15 334 PHE B CA 1
ATOM 1647 C C . PHE B 1 31 ? 50.894 -35.018 37.417 1.00 41.01 334 PHE B C 1
ATOM 1648 O O . PHE B 1 31 ? 50.167 -34.030 37.489 1.00 44.82 334 PHE B O 1
ATOM 1656 N N . SER B 1 32 ? 50.808 -36.050 38.238 1.00 43.36 335 SER B N 1
ATOM 1657 C CA . SER B 1 32 ? 49.902 -36.089 39.412 1.00 46.76 335 SER B CA 1
ATOM 1658 C C . SER B 1 32 ? 50.651 -35.635 40.675 1.00 47.36 335 SER B C 1
ATOM 1659 O O . SER B 1 32 ? 51.774 -36.037 40.858 1.00 48.99 335 SER B O 1
ATOM 1662 N N . TYR B 1 33 ? 50.019 -34.826 41.499 1.00 48.52 336 TYR B N 1
ATOM 1663 C CA . TYR B 1 33 ? 50.459 -34.478 42.872 1.00 51.54 336 TYR B CA 1
ATOM 1664 C C . TYR B 1 33 ? 50.606 -35.767 43.700 1.00 53.75 336 TYR B C 1
ATOM 1665 O O . TYR B 1 33 ? 51.434 -35.807 44.573 1.00 53.62 336 TYR B O 1
ATOM 1674 N N . LYS B 1 34 ? 49.810 -36.783 43.376 1.00 55.58 337 LYS B N 1
ATOM 1675 C CA . LYS B 1 34 ? 49.598 -38.023 44.154 1.00 61.11 337 LYS B CA 1
ATOM 1676 C C . LYS B 1 34 ? 50.418 -39.158 43.534 1.00 61.54 337 LYS B C 1
ATOM 1677 O O . LYS B 1 34 ? 50.466 -39.246 42.273 1.00 60.79 337 LYS B O 1
ATOM 1683 N N . TRP B 1 35 ? 51.019 -40.012 44.370 1.00 64.55 338 TRP B N 1
ATOM 1684 C CA . TRP B 1 35 ? 51.481 -41.374 43.967 1.00 66.40 338 TRP B CA 1
ATOM 1685 C C . TRP B 1 35 ? 50.255 -42.220 43.624 1.00 65.13 338 TRP B C 1
ATOM 1686 O O . TRP B 1 35 ? 49.467 -42.448 44.504 1.00 66.11 338 TRP B O 1
ATOM 1697 N N . GLN B 1 36 ? 50.097 -42.599 42.348 1.00 63.37 339 GLN B N 1
ATOM 1698 C CA . GLN B 1 36 ? 48.975 -43.434 41.854 1.00 63.20 339 GLN B CA 1
ATOM 1699 C C . GLN B 1 36 ? 49.169 -44.861 42.360 1.00 66.05 339 GLN B C 1
ATOM 1700 O O . GLN B 1 36 ? 50.342 -45.274 42.552 1.00 63.62 339 GLN B O 1
ATOM 1706 N N . ASN B 1 37 ? 48.056 -45.571 42.596 1.00 70.98 340 ASN B N 1
ATOM 1707 C CA . ASN B 1 37 ? 48.017 -46.963 43.106 1.00 72.38 340 ASN B CA 1
ATOM 1708 C C . ASN B 1 37 ? 48.385 -47.920 41.967 1.00 73.00 340 ASN B C 1
ATOM 1709 O O . ASN B 1 37 ? 47.637 -48.862 41.740 1.00 77.42 340 ASN B O 1
ATOM 1714 N N . SER B 1 38 ? 49.493 -47.661 41.278 1.00 72.03 341 SER B N 1
ATOM 1715 C CA . SER B 1 38 ? 49.933 -48.369 40.050 1.00 71.04 341 SER B CA 1
ATOM 1716 C C . SER B 1 38 ? 50.445 -49.755 40.428 1.00 79.87 341 SER B C 1
ATOM 1717 O O . SER B 1 38 ? 51.363 -49.860 41.236 1.00 86.38 341 SER B O 1
ATOM 1720 N N . PRO B 1 39 ? 49.853 -50.858 39.897 1.00 83.81 342 PRO B N 1
ATOM 1721 C CA . PRO B 1 39 ? 50.422 -52.201 40.080 1.00 85.27 342 PRO B CA 1
ATOM 1722 C C . PRO B 1 39 ? 51.939 -52.228 39.787 1.00 83.63 342 PRO B C 1
ATOM 1723 O O . PRO B 1 39 ? 52.317 -51.860 38.705 1.00 76.81 342 PRO B O 1
ATOM 1727 N N . ASP B 1 40 ? 52.758 -52.622 40.770 1.00 84.08 343 ASP B N 1
ATOM 1728 C CA . ASP B 1 40 ? 54.249 -52.519 40.715 1.00 83.19 343 ASP B CA 1
ATOM 1729 C C . ASP B 1 40 ? 54.810 -53.726 39.964 1.00 80.07 343 ASP B C 1
ATOM 1730 O O . ASP B 1 40 ? 55.158 -54.710 40.630 1.00 84.30 343 ASP B O 1
ATOM 1735 N N . ASN B 1 41 ? 55.007 -53.603 38.654 1.00 72.29 344 ASN B N 1
ATOM 1736 C CA . ASN B 1 41 ? 55.434 -54.722 37.774 1.00 71.29 344 ASN B CA 1
ATOM 1737 C C . ASN B 1 41 ? 56.747 -54.356 37.075 1.00 66.68 344 ASN B C 1
ATOM 1738 O O . ASN B 1 41 ? 57.116 -53.189 36.997 1.00 60.00 344 ASN B O 1
ATOM 1743 N N . PRO B 1 42 ? 57.514 -55.355 36.573 1.00 65.99 345 PRO B N 1
ATOM 1744 C CA . PRO B 1 42 ? 58.820 -55.101 35.949 1.00 64.61 345 PRO B CA 1
ATOM 1745 C C . PRO B 1 42 ? 58.844 -54.147 34.728 1.00 61.51 345 PRO B C 1
ATOM 1746 O O . PRO B 1 42 ? 59.894 -53.680 34.403 1.00 60.66 345 PRO B O 1
ATOM 1750 N N . GLN B 1 43 ? 57.713 -53.899 34.078 1.00 58.93 346 GLN B N 1
ATOM 1751 C CA . GLN B 1 43 ? 57.623 -52.966 32.914 1.00 59.37 346 GLN B CA 1
ATOM 1752 C C . GLN B 1 43 ? 57.570 -51.497 33.387 1.00 56.85 346 GLN B C 1
ATOM 1753 O O . GLN B 1 43 ? 57.750 -50.623 32.556 1.00 54.97 346 GLN B O 1
ATOM 1759 N N . ARG B 1 44 ? 57.243 -51.247 34.659 1.00 57.26 347 ARG B N 1
ATOM 1760 C CA . ARG B 1 44 ? 56.942 -49.878 35.162 1.00 54.10 347 ARG B CA 1
ATOM 1761 C C . ARG B 1 44 ? 58.234 -49.158 35.556 1.00 53.73 347 ARG B C 1
ATOM 1762 O O . ARG B 1 44 ? 59.012 -49.708 36.362 1.00 53.89 347 ARG B O 1
ATOM 1770 N N . PHE B 1 45 ? 58.432 -47.951 35.020 1.00 51.54 348 PHE B N 1
ATOM 1771 C CA . PHE B 1 45 ? 59.458 -46.987 35.483 1.00 49.86 348 PHE B CA 1
ATOM 1772 C C . PHE B 1 45 ? 59.204 -46.694 36.967 1.00 48.81 348 PHE B C 1
ATOM 1773 O O . PHE B 1 45 ? 58.050 -46.445 37.306 1.00 48.07 348 PHE B O 1
ATOM 1781 N N . ASP B 1 46 ? 60.232 -46.726 37.817 1.00 50.97 349 ASP B N 1
ATOM 1782 C CA . ASP B 1 46 ? 60.077 -46.459 39.275 1.00 54.68 349 ASP B CA 1
ATOM 1783 C C . ASP B 1 46 ? 60.781 -45.147 39.669 1.00 53.12 349 ASP B C 1
ATOM 1784 O O . ASP B 1 46 ? 60.460 -44.634 40.718 1.00 55.28 349 ASP B O 1
ATOM 1789 N N . ARG B 1 47 ? 61.691 -44.615 38.854 1.00 53.65 350 ARG B N 1
ATOM 1790 C CA . ARG B 1 47 ? 62.371 -43.315 39.140 1.00 55.22 350 ARG B CA 1
ATOM 1791 C C . ARG B 1 47 ? 62.087 -42.299 38.023 1.00 51.19 350 ARG B C 1
ATOM 1792 O O . ARG B 1 47 ? 61.640 -41.191 38.340 1.00 53.62 350 ARG B O 1
ATOM 1800 N N . ALA B 1 48 ? 62.369 -42.651 36.777 1.00 49.01 351 ALA B N 1
ATOM 1801 C CA . ALA B 1 48 ? 62.079 -41.826 35.585 1.00 45.31 351 ALA B CA 1
ATOM 1802 C C . ALA B 1 48 ? 60.568 -41.659 35.467 1.00 42.50 351 ALA B C 1
ATOM 1803 O O . ALA B 1 48 ? 59.878 -42.667 35.422 1.00 41.61 351 ALA B O 1
ATOM 1805 N N . THR B 1 49 ? 60.077 -40.426 35.494 1.00 42.56 352 THR B N 1
ATOM 1806 C CA . THR B 1 49 ? 58.622 -40.103 35.473 1.00 39.90 352 THR B CA 1
ATOM 1807 C C . THR B 1 49 ? 58.140 -40.183 34.013 1.00 38.09 352 THR B C 1
ATOM 1808 O O . THR B 1 49 ? 57.805 -39.147 33.430 1.00 35.57 352 THR B O 1
ATOM 1812 N N . CYS B 1 50 ? 58.106 -41.405 33.474 1.00 38.17 353 CYS B N 1
ATOM 1813 C CA . CYS B 1 50 ? 58.007 -41.716 32.027 1.00 38.28 353 CYS B CA 1
ATOM 1814 C C . CYS B 1 50 ? 56.940 -42.788 31.793 1.00 38.05 353 CYS B C 1
ATOM 1815 O O . CYS B 1 50 ? 56.483 -43.412 32.773 1.00 38.54 353 CYS B O 1
ATOM 1818 N N . VAL B 1 51 ? 56.555 -42.959 30.544 1.00 35.51 354 VAL B N 1
ATOM 1819 C CA . VAL B 1 51 ? 55.530 -43.917 30.077 1.00 36.56 354 VAL B CA 1
ATOM 1820 C C . VAL B 1 51 ? 55.891 -44.290 28.647 1.00 37.02 354 VAL B C 1
ATOM 1821 O O . VAL B 1 51 ? 56.458 -43.427 27.931 1.00 38.29 354 VAL B O 1
ATOM 1825 N N . LEU B 1 52 ? 55.644 -45.535 28.262 1.00 39.14 355 LEU B N 1
ATOM 1826 C CA . LEU B 1 52 ? 55.813 -46.021 26.873 1.00 37.84 355 LEU B CA 1
ATOM 1827 C C . LEU B 1 52 ? 54.434 -46.190 26.235 1.00 39.74 355 LEU B C 1
ATOM 1828 O O . LEU B 1 52 ? 53.427 -46.315 26.964 1.00 37.08 355 LEU B O 1
ATOM 1833 N N . ALA B 1 53 ? 54.405 -46.131 24.912 1.00 39.23 356 ALA B N 1
ATOM 1834 C CA . ALA B 1 53 ? 53.328 -46.650 24.071 1.00 41.70 356 ALA B CA 1
ATOM 1835 C C . ALA B 1 53 ? 53.214 -48.183 24.265 1.00 43.96 356 ALA B C 1
ATOM 1836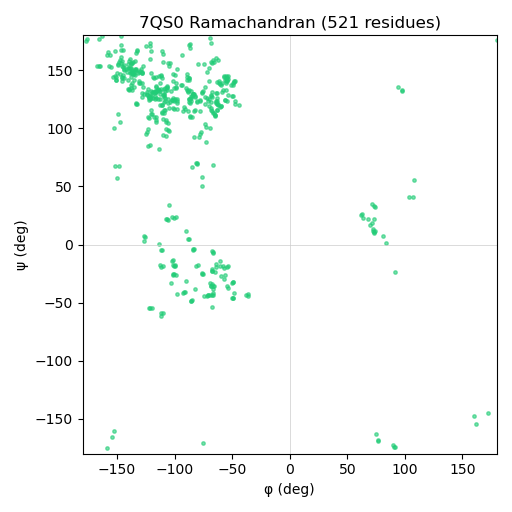 O O . ALA B 1 53 ? 54.206 -48.818 24.662 1.00 41.45 356 ALA B O 1
ATOM 1838 N N . HIS B 1 54 ? 52.055 -48.741 23.940 1.00 48.08 357 HIS B N 1
ATOM 1839 C CA . HIS B 1 54 ? 51.760 -50.204 23.953 1.00 54.20 357 HIS B CA 1
ATOM 1840 C C . HIS B 1 54 ? 52.507 -50.927 22.808 1.00 53.41 357 HIS B C 1
ATOM 1841 O O . HIS B 1 54 ? 53.066 -51.988 23.052 1.00 54.80 357 HIS B O 1
ATOM 1848 N N . THR B 1 55 ? 52.509 -50.350 21.622 1.00 53.90 358 THR B N 1
ATOM 1849 C CA . THR B 1 55 ? 53.014 -50.960 20.357 1.00 53.38 358 THR B CA 1
ATOM 1850 C C . THR B 1 55 ? 54.402 -50.405 20.031 1.00 50.02 358 THR B C 1
ATOM 1851 O O . THR B 1 55 ? 54.539 -49.191 19.992 1.00 46.58 358 THR B O 1
ATOM 1855 N N . GLY B 1 56 ? 55.380 -51.278 19.822 1.00 49.04 359 GLY B N 1
ATOM 1856 C CA . GLY B 1 56 ? 56.702 -50.913 19.300 1.00 49.95 359 GLY B CA 1
ATOM 1857 C C . GLY B 1 56 ? 56.738 -50.901 17.768 1.00 49.42 359 GLY B C 1
ATOM 1858 O O . GLY B 1 56 ? 55.771 -51.359 17.148 1.00 50.09 359 GLY B O 1
ATOM 1859 N N . ILE B 1 57 ? 57.850 -50.430 17.210 1.00 48.94 360 ILE B N 1
ATOM 1860 C CA . ILE B 1 57 ? 58.160 -50.370 15.747 1.00 48.25 360 ILE B CA 1
ATOM 1861 C C . ILE B 1 57 ? 59.367 -51.270 15.482 1.00 46.43 360 ILE B C 1
ATOM 1862 O O . ILE B 1 57 ? 60.327 -51.179 16.252 1.00 43.75 360 ILE B O 1
ATOM 1867 N N . THR B 1 58 ? 59.341 -52.068 14.419 1.00 47.86 361 THR B N 1
ATOM 1868 C CA . THR B 1 58 ? 60.499 -52.910 13.999 1.00 50.50 361 THR B CA 1
ATOM 1869 C C . THR B 1 58 ? 60.871 -52.638 12.536 1.00 49.05 361 THR B C 1
ATOM 1870 O O . THR B 1 58 ? 61.739 -53.354 12.018 1.00 49.37 361 THR B O 1
ATOM 1874 N N . GLY B 1 59 ? 60.244 -51.657 11.897 1.00 46.96 362 GLY B N 1
ATOM 1875 C CA . GLY B 1 59 ? 60.635 -51.220 10.542 1.00 46.11 362 GLY B CA 1
ATOM 1876 C C . GLY B 1 59 ? 59.849 -50.036 10.044 1.00 43.84 362 GLY B C 1
ATOM 1877 O O . GLY B 1 59 ? 58.987 -49.558 10.774 1.00 44.96 362 GLY B O 1
ATOM 1878 N N . GLY B 1 60 ? 60.193 -49.548 8.860 1.00 44.34 363 GLY B N 1
ATOM 1879 C CA . GLY B 1 60 ? 59.473 -48.487 8.141 1.00 45.13 363 GLY B CA 1
ATOM 1880 C C . GLY B 1 60 ? 59.691 -47.094 8.725 1.00 44.61 363 GLY B C 1
ATOM 1881 O O . GLY B 1 60 ? 60.674 -46.882 9.466 1.00 44.26 363 GLY B O 1
ATOM 1882 N N . ARG B 1 61 ? 58.807 -46.180 8.336 1.00 45.88 364 ARG B N 1
ATOM 1883 C CA . ARG B 1 61 ? 58.777 -44.750 8.684 1.00 45.49 364 ARG B CA 1
ATOM 1884 C C . ARG B 1 61 ? 57.479 -44.467 9.421 1.00 45.14 364 ARG B C 1
ATOM 1885 O O . ARG B 1 61 ? 56.421 -44.778 8.868 1.00 46.59 364 ARG B O 1
ATOM 1893 N N . HIS B 1 62 ? 57.562 -43.874 10.613 1.00 41.94 365 HIS B N 1
ATOM 1894 C CA . HIS B 1 62 ? 56.401 -43.607 11.488 1.00 39.61 365 HIS B CA 1
ATOM 1895 C C . HIS B 1 62 ? 56.518 -42.225 12.100 1.00 35.42 365 HIS B C 1
ATOM 1896 O O . HIS B 1 62 ? 57.623 -41.776 12.265 1.00 33.03 365 HIS B O 1
ATOM 1903 N N . THR B 1 63 ? 55.379 -41.574 12.323 1.00 35.09 366 THR B N 1
ATOM 1904 C CA . THR B 1 63 ? 55.295 -40.191 12.798 1.00 36.30 366 THR B CA 1
ATOM 1905 C C . THR B 1 63 ? 54.076 -40.049 13.704 1.00 36.80 366 THR B C 1
ATOM 1906 O O . THR B 1 63 ? 53.039 -40.669 13.417 1.00 37.22 366 THR B O 1
ATOM 1910 N N . TRP B 1 64 ? 54.238 -39.278 14.769 1.00 34.14 367 TRP B N 1
ATOM 1911 C CA . TRP B 1 64 ? 53.176 -38.907 15.723 1.00 34.77 367 TRP B CA 1
ATOM 1912 C C . TRP B 1 64 ? 53.466 -37.505 16.255 1.00 33.95 367 TRP B C 1
ATOM 1913 O O . TRP B 1 64 ? 54.635 -37.039 16.132 1.00 32.61 367 TRP B O 1
ATOM 1924 N N . VAL B 1 65 ? 52.437 -36.846 16.755 1.00 33.66 368 VAL B N 1
ATOM 1925 C CA . VAL B 1 65 ? 52.498 -35.464 17.281 1.00 34.49 368 VAL B CA 1
ATOM 1926 C C . VAL B 1 65 ? 52.149 -35.503 18.776 1.00 34.77 368 VAL B C 1
ATOM 1927 O O . VAL B 1 65 ? 51.129 -36.151 19.154 1.00 33.81 368 VAL B O 1
ATOM 1931 N N . VAL B 1 66 ? 52.963 -34.852 19.587 1.00 33.47 369 VAL B N 1
ATOM 1932 C CA . VAL B 1 66 ? 52.711 -34.618 21.027 1.00 34.52 369 VAL B CA 1
ATOM 1933 C C . VAL B 1 66 ? 52.384 -33.138 21.217 1.00 34.82 369 VAL B C 1
ATOM 1934 O O . VAL B 1 66 ? 53.249 -32.319 20.959 1.00 34.35 369 VAL B O 1
ATOM 1938 N N . SER B 1 67 ? 51.171 -32.816 21.648 1.00 35.55 370 SER B N 1
ATOM 1939 C CA . SER B 1 67 ? 50.805 -31.482 22.181 1.00 36.76 370 SER B CA 1
ATOM 1940 C C . SER B 1 67 ? 51.178 -31.402 23.667 1.00 36.15 370 SER B C 1
ATOM 1941 O O . SER B 1 67 ? 50.804 -32.293 24.401 1.00 35.83 370 SER B O 1
ATOM 1944 N N . ILE B 1 68 ? 51.890 -30.350 24.056 1.00 36.54 371 ILE B N 1
ATOM 1945 C CA . ILE B 1 68 ? 52.565 -30.221 25.374 1.00 36.61 371 ILE B CA 1
ATOM 1946 C C . ILE B 1 68 ? 52.032 -28.975 26.057 1.00 37.93 371 ILE B C 1
ATOM 1947 O O . ILE B 1 68 ? 52.031 -27.914 25.418 1.00 39.25 371 ILE B O 1
ATOM 1952 N N . ASP B 1 69 ? 51.559 -29.119 27.290 1.00 38.18 372 ASP B N 1
ATOM 1953 C CA . ASP B 1 69 ? 51.169 -27.988 28.164 1.00 42.02 372 ASP B CA 1
ATOM 1954 C C . ASP B 1 69 ? 52.034 -28.030 29.419 1.00 40.51 372 ASP B C 1
ATOM 1955 O O . ASP B 1 69 ? 51.915 -28.997 30.165 1.00 38.24 372 ASP B O 1
ATOM 1960 N N . LEU B 1 70 ? 52.915 -27.035 29.589 1.00 44.22 373 LEU B N 1
ATOM 1961 C CA . LEU B 1 70 ? 53.748 -26.850 30.810 1.00 46.50 373 LEU B CA 1
ATOM 1962 C C . LEU B 1 70 ? 53.242 -25.608 31.542 1.00 52.82 373 LEU B C 1
ATOM 1963 O O . LEU B 1 70 ? 53.659 -24.515 31.178 1.00 60.89 373 LEU B O 1
ATOM 1968 N N . ALA B 1 71 ? 52.348 -25.767 32.510 1.00 56.40 374 ALA B N 1
ATOM 1969 C CA . ALA B 1 71 ? 51.612 -24.647 33.171 1.00 60.59 374 ALA B CA 1
ATOM 1970 C C . ALA B 1 71 ? 52.558 -23.763 33.994 1.00 63.04 374 ALA B C 1
ATOM 1971 O O . ALA B 1 71 ? 52.367 -22.541 33.996 1.00 70.09 374 ALA B O 1
ATOM 1973 N N . HIS B 1 72 ? 53.467 -24.365 34.755 1.00 62.86 375 HIS B N 1
ATOM 1974 C CA . HIS B 1 72 ? 54.230 -23.701 35.838 1.00 66.72 375 HIS B CA 1
ATOM 1975 C C . HIS B 1 72 ? 55.622 -24.315 35.962 1.00 63.77 375 HIS B C 1
ATOM 1976 O O . HIS B 1 72 ? 55.892 -24.941 36.997 1.00 64.28 375 HIS B O 1
ATOM 1983 N N . GLY B 1 73 ? 56.479 -24.112 34.957 1.00 59.01 376 GLY B N 1
ATOM 1984 C CA . GLY B 1 73 ? 57.906 -24.483 35.012 1.00 55.30 376 GLY B CA 1
ATOM 1985 C C . GLY B 1 73 ? 58.116 -26.002 34.960 1.00 52.43 376 GLY B C 1
ATOM 1986 O O . GLY B 1 73 ? 59.217 -26.450 35.300 1.00 52.31 376 GLY B O 1
ATOM 1987 N N . GLY B 1 74 ? 57.117 -26.767 34.497 1.00 48.28 377 GLY B N 1
ATOM 1988 C CA . GLY B 1 74 ? 57.246 -28.204 34.251 1.00 44.23 377 GLY B CA 1
ATOM 1989 C C . GLY B 1 74 ? 58.161 -28.503 33.065 1.00 42.28 377 GLY B C 1
ATOM 1990 O O . GLY B 1 74 ? 58.677 -27.557 32.425 1.00 42.11 377 GLY B O 1
ATOM 1991 N N . SER B 1 75 ? 58.367 -29.781 32.799 1.00 39.52 378 SER B N 1
ATOM 1992 C CA . SER B 1 75 ? 59.115 -30.289 31.640 1.00 39.67 378 SER B CA 1
ATOM 1993 C C . SER B 1 75 ? 58.384 -31.488 31.047 1.00 35.68 378 SER B C 1
ATOM 1994 O O . SER B 1 75 ? 57.551 -32.082 31.739 1.00 34.90 378 SER B O 1
ATOM 1997 N N . CYS B 1 76 ? 58.639 -31.747 29.775 1.00 36.28 379 CYS B N 1
ATOM 1998 C CA . CYS B 1 76 ? 58.074 -32.854 28.980 1.00 34.25 379 CYS B CA 1
ATOM 1999 C C . CYS B 1 76 ? 59.183 -33.412 28.114 1.00 34.66 379 CYS B C 1
ATOM 2000 O O . CYS B 1 76 ? 59.914 -32.620 27.505 1.00 36.94 379 CYS B O 1
ATOM 2003 N N . THR B 1 77 ? 59.306 -34.718 28.095 1.00 33.49 380 THR B N 1
ATOM 2004 C CA . THR B 1 77 ? 60.302 -35.474 27.334 1.00 34.11 380 THR B CA 1
ATOM 2005 C C . THR B 1 77 ? 59.562 -36.340 26.304 1.00 32.34 380 THR B C 1
ATOM 2006 O O . THR B 1 77 ? 58.517 -36.945 26.670 1.00 28.82 380 THR B O 1
ATOM 2010 N N . VAL B 1 78 ? 60.024 -36.309 25.051 1.00 32.85 381 VAL B N 1
ATOM 2011 C CA . VAL B 1 78 ? 59.462 -37.114 23.924 1.00 33.36 381 VAL B CA 1
ATOM 2012 C C . VAL B 1 78 ? 60.631 -37.730 23.137 1.00 31.20 381 VAL B C 1
ATOM 2013 O O . VAL B 1 78 ? 61.677 -37.093 23.031 1.00 31.97 381 VAL B O 1
ATOM 2017 N N . GLY B 1 79 ? 60.462 -38.956 22.689 1.00 28.94 382 GLY B N 1
ATOM 2018 C CA . GLY B 1 79 ? 61.410 -39.660 21.836 1.00 29.01 382 GLY B CA 1
ATOM 2019 C C . GLY B 1 79 ? 61.008 -41.101 21.663 1.00 30.03 382 GLY B C 1
ATOM 2020 O O . GLY B 1 79 ? 59.771 -41.380 21.613 1.00 30.40 382 GLY B O 1
ATOM 2021 N N . VAL B 1 80 ? 61.998 -41.981 21.581 1.00 30.64 383 VAL B N 1
ATOM 2022 C CA . VAL B 1 80 ? 61.830 -43.434 21.372 1.00 33.19 383 VAL B CA 1
ATOM 2023 C C . VAL B 1 80 ? 62.896 -44.123 22.219 1.00 35.09 383 VAL B C 1
ATOM 2024 O O . VAL B 1 80 ? 63.938 -43.510 22.464 1.00 35.25 383 VAL B O 1
ATOM 2028 N N . VAL B 1 81 ? 62.614 -45.327 22.664 1.00 37.43 384 VAL B N 1
ATOM 2029 C CA . VAL B 1 81 ? 63.560 -46.155 23.452 1.00 41.01 384 VAL B CA 1
ATOM 2030 C C . VAL B 1 81 ? 63.652 -47.525 22.777 1.00 41.86 384 VAL B C 1
ATOM 2031 O O . VAL B 1 81 ? 62.635 -47.984 22.218 1.00 39.97 384 VAL B O 1
ATOM 2035 N N . SER B 1 82 ? 64.814 -48.146 22.854 1.00 44.13 385 SER B N 1
ATOM 2036 C CA . SER B 1 82 ? 64.974 -49.599 22.683 1.00 50.07 385 SER B CA 1
ATOM 2037 C C . SER B 1 82 ? 64.124 -50.314 23.752 1.00 52.40 385 SER B C 1
ATOM 2038 O O . SER B 1 82 ? 64.047 -49.812 24.893 1.00 49.65 385 SER B O 1
ATOM 2041 N N . GLU B 1 83 ? 63.421 -51.374 23.371 1.00 56.09 386 GLU B N 1
ATOM 2042 C CA . GLU B 1 83 ? 62.401 -52.033 24.233 1.00 56.92 386 GLU B CA 1
ATOM 2043 C C . GLU B 1 83 ? 63.072 -52.616 25.479 1.00 59.14 386 GLU B C 1
ATOM 2044 O O . GLU B 1 83 ? 62.358 -52.857 26.460 1.00 59.30 386 GLU B O 1
ATOM 2050 N N . ASP B 1 84 ? 64.391 -52.823 25.446 1.00 59.22 387 ASP B N 1
ATOM 2051 C CA . ASP B 1 84 ? 65.157 -53.349 26.604 1.00 63.35 387 ASP B CA 1
ATOM 2052 C C . ASP B 1 84 ? 65.834 -52.188 27.356 1.00 60.46 387 ASP B C 1
ATOM 2053 O O . ASP B 1 84 ? 66.838 -52.434 28.047 1.00 65.91 387 ASP B O 1
ATOM 2058 N N . VAL B 1 85 ? 65.298 -50.974 27.235 1.00 57.03 388 VAL B N 1
ATOM 2059 C CA . VAL B 1 85 ? 65.683 -49.800 28.073 1.00 55.89 388 VAL B CA 1
ATOM 2060 C C . VAL B 1 85 ? 65.533 -50.180 29.546 1.00 57.26 388 VAL B C 1
ATOM 2061 O O . VAL B 1 85 ? 64.582 -50.902 29.882 1.00 55.04 388 VAL B O 1
ATOM 2065 N N . GLN B 1 86 ? 66.467 -49.735 30.379 1.00 60.62 389 GLN B N 1
ATOM 2066 C CA . GLN B 1 86 ? 66.402 -49.872 31.861 1.00 63.93 389 GLN B CA 1
ATOM 2067 C C . GLN B 1 86 ? 65.203 -49.081 32.386 1.00 59.31 389 GLN B C 1
ATOM 2068 O O . GLN B 1 86 ? 65.165 -47.886 32.154 1.00 59.24 389 GLN B O 1
ATOM 2074 N N . ARG B 1 87 ? 64.301 -49.740 33.097 1.00 59.39 390 ARG B N 1
ATOM 2075 C CA . ARG B 1 87 ? 63.070 -49.141 33.674 1.00 57.35 390 ARG B CA 1
ATOM 2076 C C . ARG B 1 87 ? 63.317 -48.788 35.149 1.00 60.16 390 ARG B C 1
ATOM 2077 O O . ARG B 1 87 ? 62.822 -47.710 35.611 1.00 57.20 390 ARG B O 1
ATOM 2085 N N . LYS B 1 88 ? 63.979 -49.713 35.865 1.00 61.99 391 LYS B N 1
ATOM 2086 C CA . LYS B 1 88 ? 64.177 -49.687 37.333 1.00 62.12 391 LYS B CA 1
ATOM 2087 C C . LYS B 1 88 ? 65.467 -48.924 37.651 1.00 64.35 391 LYS B C 1
ATOM 2088 O O . LYS B 1 88 ? 66.505 -49.210 37.009 1.00 67.25 391 LYS B O 1
ATOM 2094 N N . GLY B 1 89 ? 65.417 -48.005 38.608 1.00 65.23 392 GLY B N 1
ATOM 2095 C CA . GLY B 1 89 ? 66.601 -47.305 39.127 1.00 67.71 392 GLY B CA 1
ATOM 2096 C C . GLY B 1 89 ? 66.876 -46.026 38.366 1.00 67.81 392 GLY B C 1
ATOM 2097 O O . GLY B 1 89 ? 66.029 -45.635 37.501 1.00 64.06 392 GLY B O 1
ATOM 2098 N N . GLU B 1 90 ? 67.994 -45.378 38.677 1.00 72.66 393 GLU B N 1
ATOM 2099 C CA . GLU B 1 90 ? 68.425 -44.096 38.061 1.00 74.15 393 GLU B CA 1
ATOM 2100 C C . GLU B 1 90 ? 68.816 -44.371 36.604 1.00 72.04 393 GLU B C 1
ATOM 2101 O O . GLU B 1 90 ? 69.857 -44.939 36.385 1.00 77.76 393 GLU B O 1
ATOM 2107 N N . LEU B 1 91 ? 67.929 -44.077 35.670 1.00 69.66 394 LEU B N 1
ATOM 2108 C CA . LEU B 1 91 ? 68.174 -44.173 34.215 1.00 67.18 394 LEU B CA 1
ATOM 2109 C C . LEU B 1 91 ? 68.766 -42.840 33.740 1.00 65.77 394 LEU B C 1
ATOM 2110 O O . LEU B 1 91 ? 68.277 -41.814 34.154 1.00 64.12 394 LEU B O 1
ATOM 2115 N N . ARG B 1 92 ? 69.846 -42.882 32.967 1.00 68.93 395 ARG B N 1
ATOM 2116 C CA . ARG B 1 92 ? 70.371 -41.719 32.200 1.00 67.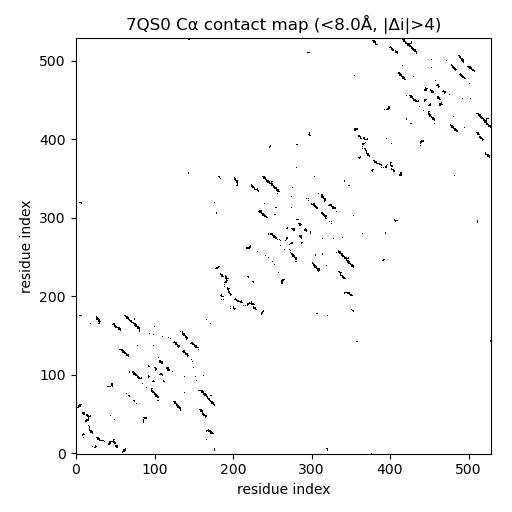88 395 ARG B CA 1
ATOM 2117 C C . ARG B 1 92 ? 69.731 -41.758 30.812 1.00 63.16 395 ARG B C 1
ATOM 2118 O O . ARG B 1 92 ? 69.941 -42.749 30.109 1.00 65.53 395 ARG B O 1
ATOM 2126 N N . LEU B 1 93 ? 68.970 -40.733 30.454 1.00 59.79 396 LEU B N 1
ATOM 2127 C CA . LEU B 1 93 ? 68.327 -40.616 29.123 1.00 55.91 396 LEU B CA 1
ATOM 2128 C C . LEU B 1 93 ? 69.380 -40.173 28.101 1.00 54.38 396 LEU B C 1
ATOM 2129 O O . LEU B 1 93 ? 69.703 -38.990 28.059 1.00 54.58 396 LEU B O 1
ATOM 2134 N N . ARG B 1 94 ? 69.979 -41.133 27.411 1.00 54.20 397 ARG B N 1
ATOM 2135 C CA . ARG B 1 94 ? 71.019 -40.890 26.392 1.00 55.74 397 ARG B CA 1
ATOM 2136 C C . ARG B 1 94 ? 71.062 -42.069 25.433 1.00 54.05 397 ARG B C 1
ATOM 2137 O O . ARG B 1 94 ? 70.613 -43.179 25.757 1.00 52.43 397 ARG B O 1
ATOM 2145 N N . PRO B 1 95 ? 71.506 -41.820 24.182 1.00 52.96 398 PRO B N 1
ATOM 2146 C CA . PRO B 1 95 ? 71.594 -42.863 23.165 1.00 53.85 398 PRO B CA 1
ATOM 2147 C C . PRO B 1 95 ? 72.306 -44.130 23.665 1.00 56.05 398 PRO B C 1
ATOM 2148 O O . PRO B 1 95 ? 71.769 -45.203 23.483 1.00 56.32 398 PRO B O 1
ATOM 2152 N N . GLU B 1 96 ? 73.446 -43.971 24.332 1.00 59.40 399 GLU B N 1
ATOM 2153 C CA . GLU B 1 96 ? 74.279 -45.100 24.846 1.00 64.43 399 GLU B CA 1
ATOM 2154 C C . GLU B 1 96 ? 73.392 -46.087 25.624 1.00 64.02 399 GLU B C 1
ATOM 2155 O O . GLU B 1 96 ? 73.700 -47.282 25.584 1.00 67.08 399 GLU B O 1
ATOM 2161 N N . GLU B 1 97 ? 72.330 -45.601 26.303 1.00 61.97 400 GLU B N 1
ATOM 2162 C CA . GLU B 1 97 ? 71.427 -46.441 27.152 1.00 64.33 400 GLU B CA 1
ATOM 2163 C C . GLU B 1 97 ? 70.063 -46.633 26.454 1.00 58.25 400 GLU B C 1
ATOM 2164 O O . GLU B 1 97 ? 69.080 -46.980 27.144 1.00 58.21 400 GLU B O 1
ATOM 2170 N N . GLY B 1 98 ? 70.021 -46.477 25.129 1.00 55.31 401 GLY B N 1
ATOM 2171 C CA . GLY B 1 98 ? 68.850 -46.798 24.294 1.00 49.03 401 GLY B CA 1
ATOM 2172 C C . GLY B 1 98 ? 67.728 -45.787 24.454 1.00 45.74 401 GLY B C 1
ATOM 2173 O O . GLY B 1 98 ? 66.547 -46.193 24.322 1.00 45.13 401 GLY B O 1
ATOM 2174 N N . VAL B 1 99 ? 68.066 -44.510 24.686 1.00 43.53 402 VAL B N 1
ATOM 2175 C CA . VAL B 1 99 ? 67.080 -43.400 24.741 1.00 40.59 402 VAL B CA 1
ATOM 2176 C C . VAL B 1 99 ? 67.461 -42.347 23.705 1.00 38.98 402 VAL B C 1
ATOM 2177 O O . VAL B 1 99 ? 68.601 -41.866 23.739 1.00 40.40 402 VAL B O 1
ATOM 2181 N N . TRP B 1 100 ? 66.523 -42.018 22.810 1.00 36.37 403 TRP B N 1
ATOM 2182 C CA . TRP B 1 100 ? 66.648 -40.927 21.814 1.00 34.82 403 TRP B CA 1
ATOM 2183 C C . TRP B 1 100 ? 65.484 -39.957 22.017 1.00 33.76 403 TRP B C 1
ATOM 2184 O O . TRP B 1 100 ? 64.376 -40.304 21.640 1.00 33.20 403 TRP B O 1
ATOM 2195 N N . ALA B 1 101 ? 65.714 -38.840 22.702 1.00 33.53 404 ALA B N 1
ATOM 2196 C CA . ALA B 1 101 ? 64.638 -37.985 23.236 1.00 33.34 404 ALA B CA 1
ATOM 2197 C C . ALA B 1 101 ? 65.068 -36.525 23.283 1.00 34.70 404 ALA B C 1
ATOM 2198 O O . ALA B 1 101 ? 66.289 -36.225 23.390 1.00 34.85 404 ALA B O 1
ATOM 2200 N N . VAL B 1 102 ? 64.085 -35.652 23.223 1.00 34.20 405 VAL B N 1
ATOM 2201 C CA . VAL B 1 102 ? 64.230 -34.206 23.491 1.00 37.33 405 VAL B CA 1
ATOM 2202 C C . VAL B 1 102 ? 63.475 -33.873 24.791 1.00 35.85 405 VAL B C 1
ATOM 2203 O O . VAL B 1 102 ? 62.427 -34.452 25.015 1.00 35.21 405 VAL B O 1
ATOM 2207 N N . ARG B 1 103 ? 63.995 -32.938 25.579 1.00 38.79 406 ARG B N 1
ATOM 2208 C CA . ARG B 1 103 ? 63.323 -32.374 26.775 1.00 39.47 406 ARG B CA 1
ATOM 2209 C C . ARG B 1 103 ? 62.897 -30.935 26.478 1.00 40.19 406 ARG B C 1
ATOM 2210 O O . ARG B 1 103 ? 63.726 -30.131 26.085 1.00 37.90 406 ARG B O 1
ATOM 2218 N N . LEU B 1 104 ? 61.629 -30.633 26.695 1.00 40.78 407 LEU B N 1
ATOM 2219 C CA . LEU B 1 104 ? 61.091 -29.259 26.652 1.00 44.21 407 LEU B CA 1
ATOM 2220 C C . LEU B 1 104 ? 60.760 -28.813 28.078 1.00 45.71 407 LEU B C 1
ATOM 2221 O O . LEU B 1 104 ? 60.074 -29.575 28.798 1.00 43.71 407 LEU B O 1
ATOM 2226 N N . ALA B 1 105 ? 61.355 -27.706 28.489 1.00 47.64 408 ALA B N 1
ATOM 2227 C CA . ALA B 1 105 ? 60.886 -26.827 29.576 1.00 56.12 408 ALA B CA 1
ATOM 2228 C C . ALA B 1 105 ? 60.662 -25.429 28.990 1.00 62.67 408 ALA B C 1
ATOM 2229 O O . ALA B 1 105 ? 60.945 -25.251 27.819 1.00 63.64 408 ALA B O 1
ATOM 2231 N N . TRP B 1 106 ? 60.103 -24.514 29.769 1.00 71.16 409 TRP B N 1
ATOM 2232 C CA . TRP B 1 106 ? 59.807 -23.135 29.329 1.00 76.96 409 TRP B CA 1
ATOM 2233 C C . TRP B 1 106 ? 61.090 -22.436 28.905 1.00 72.25 409 TRP B C 1
ATOM 2234 O O . TRP B 1 106 ? 62.002 -22.293 29.767 1.00 63.02 409 TRP B O 1
ATOM 2245 N N . GLY B 1 107 ? 61.143 -22.031 27.622 1.00 65.57 410 GLY B N 1
ATOM 2246 C CA . GLY B 1 107 ? 62.249 -21.276 27.006 1.00 69.32 410 GLY B CA 1
ATOM 2247 C C . GLY B 1 107 ? 63.504 -22.122 26.852 1.00 69.15 410 GLY B C 1
ATOM 2248 O O . GLY B 1 107 ? 64.594 -21.549 26.683 1.00 80.07 410 GLY B O 1
ATOM 2249 N N . PHE B 1 108 ? 63.376 -23.435 26.938 1.00 63.78 411 PHE B N 1
ATOM 2250 C CA . PHE B 1 108 ? 64.510 -24.360 27.165 1.00 65.81 411 PHE B CA 1
ATOM 2251 C C . PHE B 1 108 ? 64.173 -25.737 26.560 1.00 63.78 411 PHE B C 1
ATOM 2252 O O . PHE B 1 108 ? 63.411 -26.519 27.158 1.00 66.14 411 PHE B O 1
ATOM 2260 N N . VAL B 1 109 ? 64.702 -26.007 25.375 1.00 57.97 412 VAL B N 1
ATOM 2261 C CA . VAL B 1 109 ? 64.603 -27.321 24.679 1.00 47.64 412 VAL B CA 1
ATOM 2262 C C . VAL B 1 109 ? 66.004 -27.872 24.491 1.00 45.78 412 VAL B C 1
ATOM 2263 O O . VAL B 1 109 ? 66.872 -27.122 24.034 1.00 48.04 412 VAL B O 1
ATOM 2267 N N . SER B 1 110 ? 66.216 -29.128 24.849 1.00 44.22 413 SER B N 1
ATOM 2268 C CA . SER B 1 110 ? 67.527 -29.780 24.735 1.00 48.48 413 SER B CA 1
ATOM 2269 C C . SER B 1 110 ? 67.374 -31.196 24.182 1.00 47.56 413 SER B C 1
ATOM 2270 O O . SER B 1 110 ? 66.414 -31.915 24.574 1.00 43.22 413 SER B O 1
ATOM 2273 N N . ALA B 1 111 ? 68.286 -31.587 23.292 1.00 47.35 414 ALA B N 1
ATOM 2274 C CA . ALA B 1 111 ? 68.518 -33.001 22.937 1.00 45.02 414 ALA B CA 1
ATOM 2275 C C . ALA B 1 111 ? 69.245 -33.665 24.111 1.00 44.41 414 ALA B C 1
ATOM 2276 O O . ALA B 1 111 ? 70.232 -33.110 24.550 1.00 43.21 414 ALA B O 1
ATOM 2278 N N . LEU B 1 112 ? 68.724 -34.780 24.613 1.00 43.95 415 LEU B N 1
ATOM 2279 C CA . LEU B 1 112 ? 69.313 -35.528 25.751 1.00 45.32 415 LEU B CA 1
ATOM 2280 C C . LEU B 1 112 ? 70.443 -36.423 25.247 1.00 48.02 415 LEU B C 1
ATOM 2281 O O . LEU B 1 112 ? 70.265 -37.098 24.225 1.00 48.80 415 LEU B O 1
ATOM 2286 N N . GLY B 1 113 ? 71.598 -36.286 25.875 1.00 51.85 416 GLY B N 1
ATOM 2287 C CA . GLY B 1 113 ? 72.738 -37.212 25.803 1.00 53.79 416 GLY B CA 1
ATOM 2288 C C . GLY B 1 113 ? 73.698 -36.943 26.954 1.00 56.24 416 GLY B C 1
ATOM 2289 O O . GLY B 1 113 ? 73.390 -36.052 27.785 1.00 53.40 416 GLY B O 1
ATOM 2290 N N . SER B 1 114 ? 74.789 -37.708 27.035 1.00 58.73 417 SER B N 1
ATOM 2291 C CA . SER B 1 114 ? 75.887 -37.516 28.007 1.00 62.63 417 SER B CA 1
ATOM 2292 C C . SER B 1 114 ? 76.102 -36.009 28.217 1.00 65.16 417 SER B C 1
ATOM 2293 O O . SER B 1 114 ? 76.217 -35.575 29.375 1.00 70.16 417 SER B O 1
ATOM 2296 N N . PHE B 1 115 ? 76.074 -35.245 27.131 1.00 67.69 418 PHE B N 1
ATOM 2297 C CA . PHE B 1 115 ? 76.239 -33.774 27.115 1.00 69.53 418 PHE B CA 1
ATOM 2298 C C . PHE B 1 115 ? 75.030 -33.132 26.458 1.00 69.44 418 PHE B C 1
ATOM 2299 O O . PHE B 1 115 ? 75.065 -32.820 25.267 1.00 69.84 418 PHE B O 1
ATOM 2307 N N . PRO B 1 116 ? 73.943 -32.878 27.213 1.00 68.58 419 PRO B N 1
ATOM 2308 C CA . PRO B 1 116 ? 72.708 -32.378 26.611 1.00 65.68 419 PRO B CA 1
ATOM 2309 C C . PRO B 1 116 ? 72.995 -31.091 25.824 1.00 67.28 419 PRO B C 1
ATOM 2310 O O . PRO B 1 116 ? 73.840 -30.341 26.218 1.00 73.15 419 PRO B O 1
ATOM 2314 N N . THR B 1 117 ? 72.322 -30.916 24.701 1.00 65.17 420 THR B N 1
ATOM 2315 C CA . THR B 1 117 ? 72.568 -29.845 23.715 1.00 64.29 420 THR B CA 1
ATOM 2316 C C . THR B 1 117 ? 71.392 -28.892 23.740 1.00 63.96 420 THR B C 1
ATOM 2317 O O . THR B 1 117 ? 70.265 -29.346 23.444 1.00 64.00 420 THR B O 1
ATOM 2321 N N . ARG B 1 118 ? 71.604 -27.661 24.173 1.00 65.01 421 ARG B N 1
ATOM 2322 C CA . ARG B 1 118 ? 70.523 -26.667 24.205 1.00 62.17 421 ARG B CA 1
ATOM 2323 C C . ARG B 1 118 ? 70.276 -26.186 22.789 1.00 58.95 421 ARG B C 1
ATOM 2324 O O . ARG B 1 118 ? 71.244 -25.919 22.076 1.00 58.39 421 ARG B O 1
ATOM 2332 N N . LEU B 1 119 ? 69.016 -26.153 22.384 1.00 53.25 422 LEU B N 1
ATOM 2333 C CA . LEU B 1 119 ? 68.610 -25.769 21.025 1.00 52.57 422 LEU B CA 1
ATOM 2334 C C . LEU B 1 119 ? 67.931 -24.404 21.103 1.00 53.30 422 LEU B C 1
ATOM 2335 O O . LEU B 1 119 ? 67.175 -24.177 22.075 1.00 57.57 422 LEU B O 1
ATOM 2340 N N . THR B 1 120 ? 68.303 -23.494 20.211 1.00 53.52 423 THR B N 1
ATOM 2341 C CA . THR B 1 120 ? 67.652 -22.185 20.043 1.00 55.25 423 THR B CA 1
ATOM 2342 C C . THR B 1 120 ? 66.678 -22.325 18.876 1.00 53.25 423 THR B C 1
ATOM 2343 O O . THR B 1 120 ? 67.092 -22.768 17.800 1.00 54.78 423 THR B O 1
ATOM 2347 N N . LEU B 1 121 ? 65.408 -22.167 19.184 1.00 50.93 424 LEU B N 1
ATOM 2348 C CA . LEU B 1 121 ? 64.292 -22.199 18.235 1.00 49.79 424 LEU B CA 1
ATOM 2349 C C . LEU B 1 121 ? 63.734 -20.783 18.136 1.00 52.26 424 LEU B C 1
ATOM 2350 O O . LEU B 1 121 ? 64.033 -19.965 19.024 1.00 56.09 424 LEU B O 1
ATOM 2355 N N . LYS B 1 122 ? 62.912 -20.521 17.144 1.00 52.37 425 LYS B N 1
ATOM 2356 C CA . LYS B 1 122 ? 62.198 -19.240 17.019 1.00 56.08 425 LYS B CA 1
ATOM 2357 C C . LYS B 1 122 ? 61.179 -19.103 18.161 1.00 54.96 425 LYS B C 1
ATOM 2358 O O . LYS B 1 122 ? 61.015 -17.987 18.661 1.00 56.30 425 LYS B O 1
ATOM 2364 N N . GLU B 1 123 ? 60.517 -20.199 18.543 1.00 54.82 426 GLU B N 1
ATOM 2365 C CA . GLU B 1 123 ? 59.523 -20.218 19.659 1.00 54.26 426 GLU B CA 1
ATOM 2366 C C . GLU B 1 123 ? 59.475 -21.588 20.304 1.00 48.75 426 GLU B C 1
ATOM 2367 O O . GLU B 1 123 ? 59.967 -22.564 19.709 1.00 43.40 426 GLU B O 1
ATOM 2373 N N . GLN B 1 124 ? 58.845 -21.616 21.472 1.00 51.68 427 GLN B N 1
ATOM 2374 C CA . GLN B 1 124 ? 58.496 -22.813 22.247 1.00 48.26 427 GLN B CA 1
ATOM 2375 C C . GLN B 1 124 ? 57.522 -23.647 21.431 1.00 45.86 427 GLN B C 1
ATOM 2376 O O . GLN B 1 124 ? 56.418 -23.203 21.175 1.00 47.14 427 GLN B O 1
ATOM 2382 N N . PRO B 1 125 ? 57.899 -24.874 21.019 1.00 42.44 428 PRO B N 1
ATOM 2383 C CA . PRO B 1 125 ? 56.974 -25.771 20.337 1.00 42.00 428 PRO B CA 1
ATOM 2384 C C . PRO B 1 125 ? 55.798 -26.173 21.254 1.00 41.12 428 PRO B C 1
ATOM 2385 O O . PRO B 1 125 ? 56.035 -26.679 22.293 1.00 42.17 428 PRO B O 1
ATOM 2389 N N . ARG B 1 126 ? 54.580 -25.924 20.819 1.00 40.08 429 ARG B N 1
ATOM 2390 C CA . ARG B 1 126 ? 53.336 -26.376 21.488 1.00 40.57 429 ARG B CA 1
ATOM 2391 C C . ARG B 1 126 ? 53.067 -27.842 21.051 1.00 38.29 429 ARG B C 1
ATOM 2392 O O . ARG B 1 126 ? 52.677 -28.664 21.914 1.00 33.46 429 ARG B O 1
ATOM 2400 N N . GLN B 1 127 ? 53.336 -28.156 19.779 1.00 35.16 430 GLN B N 1
ATOM 2401 C CA . GLN B 1 127 ? 53.196 -29.508 19.212 1.00 34.72 430 GLN B CA 1
ATOM 2402 C C . GLN B 1 127 ? 54.543 -29.947 18.684 1.00 34.09 430 GLN B C 1
ATOM 2403 O O . GLN B 1 127 ? 55.150 -29.183 17.930 1.00 35.33 430 GLN B O 1
ATOM 2409 N N . VAL B 1 128 ? 54.997 -31.114 19.100 1.00 31.39 431 VAL B N 1
ATOM 2410 C CA . VAL B 1 128 ? 56.265 -31.716 18.624 1.00 31.95 431 VAL B CA 1
ATOM 2411 C C . VAL B 1 128 ? 55.924 -32.951 17.771 1.00 32.31 431 VAL B C 1
ATOM 2412 O O . VAL B 1 128 ? 55.280 -33.859 18.297 1.00 30.55 431 VAL B O 1
ATOM 2416 N N . ARG B 1 129 ? 56.325 -32.947 16.495 1.00 32.71 432 ARG B N 1
ATOM 2417 C CA . ARG B 1 129 ? 56.291 -34.147 15.623 1.00 34.06 432 ARG B CA 1
ATOM 2418 C C . ARG B 1 129 ? 57.581 -34.941 15.824 1.00 32.98 432 ARG B C 1
ATOM 2419 O O . ARG B 1 129 ? 58.690 -34.334 15.760 1.00 31.32 432 ARG B O 1
ATOM 2427 N N . VAL B 1 130 ? 57.425 -36.222 16.149 1.00 32.61 433 VAL B N 1
ATOM 2428 C CA . VAL B 1 130 ? 58.496 -37.251 16.072 1.00 33.01 433 VAL B CA 1
ATOM 2429 C C . VAL B 1 130 ? 58.303 -38.004 14.767 1.00 34.50 433 VAL B C 1
ATOM 2430 O O . VAL B 1 130 ? 57.189 -38.481 14.519 1.00 34.78 433 VAL B O 1
ATOM 2434 N N . SER B 1 131 ? 59.326 -38.029 13.934 1.00 35.94 434 SER B N 1
ATOM 2435 C CA . SER B 1 131 ? 59.358 -38.792 12.662 1.00 36.38 434 SER B CA 1
ATOM 2436 C C . SER B 1 131 ? 60.469 -39.808 12.744 1.00 38.11 434 SER B C 1
ATOM 2437 O O . SER B 1 131 ? 61.653 -39.401 12.838 1.00 40.85 434 SER B O 1
ATOM 2440 N N . LEU B 1 132 ? 60.110 -41.075 12.837 1.00 38.07 435 LEU B N 1
ATOM 2441 C CA . LEU B 1 132 ? 61.079 -42.174 13.022 1.00 39.57 435 LEU B CA 1
ATOM 2442 C C . LEU B 1 132 ? 61.247 -42.906 11.694 1.00 40.06 435 LEU B C 1
ATOM 2443 O O . LEU B 1 132 ? 60.214 -43.346 11.117 1.00 43.50 435 LEU B O 1
ATOM 2448 N N . ASP B 1 133 ? 62.485 -42.971 11.200 1.00 39.91 436 ASP B N 1
ATOM 2449 C CA . ASP B 1 133 ? 62.899 -43.862 10.094 1.00 41.57 436 ASP B CA 1
ATOM 2450 C C . ASP B 1 133 ? 63.706 -45.012 10.683 1.00 40.80 436 ASP B C 1
ATOM 2451 O O . ASP B 1 133 ? 64.923 -44.818 10.902 1.00 39.70 436 ASP B O 1
ATOM 2456 N N . TYR B 1 134 ? 63.066 -46.172 10.886 1.00 40.48 437 TYR B N 1
ATOM 2457 C CA . TYR B 1 134 ? 63.705 -47.361 11.498 1.00 42.64 437 TYR B CA 1
ATOM 2458 C C . TYR B 1 134 ? 64.782 -47.907 10.543 1.00 43.39 437 TYR B C 1
ATOM 2459 O O . TYR B 1 134 ? 65.808 -48.415 11.005 1.00 47.58 437 TYR B O 1
ATOM 2468 N N . GLU B 1 135 ? 64.548 -47.801 9.251 1.00 42.70 438 GLU B N 1
ATOM 2469 C CA . GLU B 1 135 ? 65.361 -48.462 8.190 1.00 43.86 438 GLU B CA 1
ATOM 2470 C C . GLU B 1 135 ? 66.745 -47.831 8.123 1.00 43.64 438 GLU B C 1
ATOM 2471 O O . GLU B 1 135 ? 67.733 -48.584 8.021 1.00 42.32 438 GLU B O 1
ATOM 2477 N N . VAL B 1 136 ? 66.795 -46.497 8.195 1.00 44.24 439 VAL B N 1
ATOM 2478 C CA . VAL B 1 136 ? 68.063 -45.720 8.118 1.00 47.16 439 VAL B CA 1
ATOM 2479 C C . VAL B 1 136 ? 68.615 -45.506 9.536 1.00 47.05 439 VAL B C 1
ATOM 2480 O O . VAL B 1 136 ? 69.821 -45.562 9.678 1.00 47.87 439 VAL B O 1
ATOM 2484 N N . GLY B 1 137 ? 67.744 -45.217 10.515 1.00 44.38 440 GLY B N 1
ATOM 2485 C CA . GLY B 1 137 ? 68.116 -44.900 11.910 1.00 45.54 440 GLY B CA 1
ATOM 2486 C C . GLY B 1 137 ? 68.032 -43.404 12.233 1.00 44.89 440 GLY B C 1
ATOM 2487 O O . GLY B 1 137 ? 68.927 -42.925 12.906 1.00 49.08 440 GLY B O 1
ATOM 2488 N N . TRP B 1 138 ? 66.996 -42.703 11.758 1.00 44.17 441 TRP B N 1
ATOM 2489 C CA . TRP B 1 138 ? 66.762 -41.271 12.056 1.00 41.67 441 TRP B CA 1
ATOM 2490 C C . TRP B 1 138 ? 65.645 -41.169 13.095 1.00 40.71 441 TRP B C 1
ATOM 2491 O O . TRP B 1 138 ? 64.562 -41.788 12.876 1.00 41.16 441 TRP B O 1
ATOM 2502 N N . VAL B 1 139 ? 65.862 -40.365 14.141 1.00 37.32 442 VAL B N 1
ATOM 2503 C CA . VAL B 1 139 ? 64.777 -39.815 14.995 1.00 35.17 442 VAL B CA 1
ATOM 2504 C C . VAL B 1 139 ? 64.785 -38.297 14.832 1.00 34.23 442 VAL B C 1
ATOM 2505 O O . VAL B 1 139 ? 65.755 -37.656 15.269 1.00 35.93 442 VAL B O 1
ATOM 2509 N N . THR B 1 140 ? 63.793 -37.771 14.135 1.00 32.78 443 THR B N 1
ATOM 2510 C CA . THR B 1 140 ? 63.686 -36.344 13.771 1.00 34.65 443 THR B CA 1
ATOM 2511 C C . THR B 1 140 ? 62.590 -35.709 14.592 1.00 32.70 443 THR B C 1
ATOM 2512 O O . THR B 1 140 ? 61.510 -36.325 14.741 1.00 35.77 443 THR B O 1
ATOM 2516 N N . PHE B 1 141 ? 62.890 -34.567 15.170 1.00 32.92 444 PHE B N 1
ATOM 2517 C CA . PHE B 1 141 ? 61.943 -33.765 15.952 1.00 32.60 444 PHE B CA 1
ATOM 2518 C C . PHE B 1 141 ? 61.758 -32.442 15.237 1.00 33.40 444 PHE B C 1
ATOM 2519 O O . PHE B 1 141 ? 62.763 -31.806 14.874 1.00 33.19 444 PHE B O 1
ATOM 2527 N N . THR B 1 142 ? 60.511 -32.049 15.051 1.00 31.86 445 THR B N 1
ATOM 2528 C CA . THR B 1 142 ? 60.115 -30.766 14.462 1.00 33.16 445 THR B CA 1
ATOM 2529 C C . THR B 1 142 ? 58.952 -30.178 15.266 1.00 33.89 445 THR B C 1
ATOM 2530 O O . THR B 1 142 ? 58.210 -30.946 15.924 1.00 31.35 445 THR B O 1
ATOM 2534 N N . ASN B 1 143 ? 58.791 -28.866 15.190 1.00 35.48 446 ASN B N 1
ATOM 2535 C CA . ASN B 1 143 ? 57.528 -28.159 15.505 1.00 34.66 446 ASN B CA 1
ATOM 2536 C C . ASN B 1 143 ? 56.488 -28.612 14.477 1.00 34.44 446 ASN B C 1
ATOM 2537 O O . ASN B 1 143 ? 56.683 -28.354 13.287 1.00 36.84 446 ASN B O 1
ATOM 2542 N N . ALA B 1 144 ? 55.483 -29.355 14.914 1.00 34.03 447 ALA B N 1
ATOM 2543 C CA . ALA B 1 144 ? 54.500 -30.028 14.052 1.00 35.38 447 ALA B CA 1
ATOM 2544 C C . ALA B 1 144 ? 53.657 -29.006 13.292 1.00 37.29 447 ALA B C 1
ATOM 2545 O O . ALA B 1 144 ? 53.121 -29.377 12.214 1.00 38.49 447 ALA B O 1
ATOM 2547 N N . VAL B 1 145 ? 53.535 -27.774 13.813 1.00 37.09 448 VAL B N 1
ATOM 2548 C CA . VAL B 1 145 ? 52.690 -26.720 13.203 1.00 39.30 448 VAL B CA 1
ATOM 2549 C C . VAL B 1 145 ? 53.506 -25.991 12.131 1.00 41.80 448 VAL B C 1
ATOM 2550 O O . VAL B 1 145 ? 52.982 -25.818 10.993 1.00 41.89 448 VAL B O 1
ATOM 2554 N N . THR B 1 146 ? 54.733 -25.585 12.455 1.00 41.18 449 THR B N 1
ATOM 2555 C CA . THR B 1 146 ? 55.544 -24.679 11.602 1.00 43.88 449 THR B CA 1
ATOM 2556 C C . THR B 1 146 ? 56.561 -25.469 10.787 1.00 43.02 449 THR B C 1
ATOM 2557 O O . THR B 1 146 ? 57.097 -24.898 9.886 1.00 43.34 449 THR B O 1
ATOM 2561 N N . ARG B 1 147 ? 56.851 -26.715 11.172 1.00 44.46 450 ARG B N 1
ATOM 2562 C CA . ARG B 1 147 ? 57.868 -27.584 10.510 1.00 45.79 450 ARG B CA 1
ATOM 2563 C C . ARG B 1 147 ? 59.283 -27.090 10.861 1.00 43.76 450 ARG B C 1
ATOM 2564 O O . ARG B 1 147 ? 60.234 -27.600 10.280 1.00 43.33 450 ARG B O 1
ATOM 2572 N N . GLU B 1 148 ? 59.419 -26.155 11.801 1.00 43.91 451 GLU B N 1
ATOM 2573 C CA . GLU B 1 148 ? 60.744 -25.702 12.302 1.00 43.98 451 GLU B CA 1
ATOM 2574 C C . GLU B 1 148 ? 61.526 -26.923 12.784 1.00 40.71 451 GLU B C 1
ATOM 2575 O O . GLU B 1 148 ? 61.048 -27.702 13.632 1.00 41.77 451 GLU B O 1
ATOM 2581 N N . PRO B 1 149 ? 62.738 -27.151 12.238 1.00 40.07 452 PRO B N 1
ATOM 2582 C CA . PRO B 1 149 ? 63.574 -28.266 12.672 1.00 38.91 452 PRO B CA 1
ATOM 2583 C C . PRO B 1 149 ? 63.968 -28.092 14.146 1.00 38.62 452 PRO B C 1
ATOM 2584 O O . PRO B 1 149 ? 64.179 -26.997 14.559 1.00 38.14 452 PRO B O 1
ATOM 2588 N N . ILE B 1 150 ? 63.963 -29.176 14.922 1.00 38.59 453 ILE B N 1
ATOM 2589 C CA . ILE B 1 150 ? 64.408 -29.160 16.352 1.00 37.33 453 ILE B CA 1
ATOM 2590 C C . ILE B 1 150 ? 65.719 -29.927 16.481 1.00 37.14 453 ILE B C 1
ATOM 2591 O O . ILE B 1 150 ? 66.671 -29.356 16.934 1.00 38.34 453 ILE B O 1
ATOM 2596 N N . TYR B 1 151 ? 65.728 -31.196 16.112 1.00 37.59 454 TYR B N 1
ATOM 2597 C CA . TYR B 1 151 ? 66.893 -32.079 16.278 1.00 36.76 454 TYR B CA 1
ATOM 2598 C C . TYR B 1 151 ? 66.690 -33.361 15.479 1.00 35.47 454 TYR B C 1
ATOM 2599 O O . TYR B 1 151 ? 65.524 -33.791 15.280 1.00 33.90 454 TYR B O 1
ATOM 2608 N N . THR B 1 152 ? 67.796 -33.972 15.083 1.00 37.53 455 THR B N 1
ATOM 2609 C CA . THR B 1 152 ? 67.858 -35.318 14.455 1.00 38.06 455 THR B CA 1
ATOM 2610 C C . THR B 1 152 ? 68.960 -36.128 15.111 1.00 38.36 455 THR B C 1
ATOM 2611 O O . THR B 1 152 ? 70.095 -35.665 15.103 1.00 37.82 455 THR B O 1
ATOM 2615 N N . PHE B 1 153 ? 68.607 -37.264 15.698 1.00 39.21 456 PHE B N 1
ATOM 2616 C CA . PHE B 1 153 ? 69.563 -38.310 16.123 1.00 41.93 456 PHE B CA 1
ATOM 2617 C C . PHE B 1 153 ? 69.824 -39.268 14.972 1.00 42.96 456 PHE B C 1
ATOM 2618 O O . PHE B 1 153 ? 68.855 -39.664 14.287 1.00 42.07 456 PHE B O 1
ATOM 2626 N N . THR B 1 154 ? 71.058 -39.719 14.868 1.00 45.31 457 THR B N 1
ATOM 2627 C CA . THR B 1 154 ? 71.459 -40.887 14.069 1.00 50.14 457 THR B CA 1
ATOM 2628 C C . THR B 1 154 ? 71.675 -42.079 14.984 1.00 52.54 457 THR B C 1
ATOM 2629 O O . THR B 1 154 ? 72.520 -41.990 15.848 1.00 52.58 457 THR B O 1
ATOM 2633 N N . ALA B 1 155 ? 70.980 -43.172 14.722 1.00 55.33 458 ALA B N 1
ATOM 2634 C CA . ALA B 1 155 ? 70.889 -44.345 15.611 1.00 56.89 458 ALA B CA 1
ATOM 2635 C C . ALA B 1 155 ? 71.145 -45.584 14.788 1.00 59.58 458 ALA B C 1
ATOM 2636 O O . ALA B 1 155 ? 70.817 -45.566 13.589 1.00 58.78 458 ALA B O 1
ATOM 2638 N N . SER B 1 156 ? 71.744 -46.601 15.393 1.00 61.16 459 SER B N 1
ATOM 2639 C CA . SER B 1 156 ? 71.728 -47.982 14.866 1.00 64.53 459 SER B CA 1
ATOM 2640 C C . SER B 1 156 ? 70.810 -48.806 15.757 1.00 62.59 459 SER B C 1
ATOM 2641 O O . SER B 1 156 ? 71.150 -49.012 16.899 1.00 68.70 459 SER B O 1
ATOM 2644 N N . PHE B 1 157 ? 69.624 -49.128 15.267 1.00 59.60 460 PHE B N 1
ATOM 2645 C CA . PHE B 1 157 ? 68.604 -49.911 15.997 1.00 53.92 460 PHE B CA 1
ATOM 2646 C C . PHE B 1 157 ? 68.968 -51.389 15.878 1.00 55.91 460 PHE B C 1
ATOM 2647 O O . PHE B 1 157 ? 69.185 -51.861 14.760 1.00 54.37 460 PHE B O 1
ATOM 2655 N N . THR B 1 158 ? 69.131 -52.052 17.021 1.00 55.72 461 THR B N 1
ATOM 2656 C CA . THR B 1 158 ? 69.420 -53.504 17.156 1.00 57.40 461 THR B CA 1
ATOM 2657 C C . THR B 1 158 ? 68.216 -54.188 17.809 1.00 56.51 461 THR B C 1
ATOM 2658 O O . THR B 1 158 ? 68.215 -55.414 17.878 1.00 58.69 461 THR B O 1
ATOM 2662 N N . ARG B 1 159 ? 67.108 -53.461 18.159 1.00 61.66 462 ARG B N 1
ATOM 2663 C CA . ARG B 1 159 ? 65.939 -53.950 18.927 1.00 62.95 462 ARG B CA 1
ATOM 2664 C C . ARG B 1 159 ? 64.688 -53.264 18.386 1.00 57.34 462 ARG B C 1
ATOM 2665 O O . ARG B 1 159 ? 64.829 -52.230 17.755 1.00 55.85 462 ARG B O 1
ATOM 2673 N N . LYS B 1 160 ? 63.515 -53.752 18.753 1.00 55.81 463 LYS B N 1
ATOM 2674 C CA . LYS B 1 160 ? 62.255 -53.005 18.639 1.00 54.79 463 LYS B CA 1
ATOM 2675 C C . LYS B 1 160 ? 62.432 -51.663 19.350 1.00 52.78 463 LYS B C 1
ATOM 2676 O O . LYS B 1 160 ? 63.189 -51.622 20.345 1.00 58.08 463 LYS B O 1
ATOM 2682 N N . VAL B 1 161 ? 61.817 -50.595 18.831 1.00 49.75 464 VAL B N 1
ATOM 2683 C CA . VAL B 1 161 ? 61.826 -49.251 19.476 1.00 47.08 464 VAL B CA 1
ATOM 2684 C C . VAL B 1 161 ? 60.391 -48.874 19.819 1.00 44.94 464 VAL B C 1
ATOM 2685 O O . VAL B 1 161 ? 59.456 -49.213 19.043 1.00 45.98 464 VAL B O 1
ATOM 2689 N N . ILE B 1 162 ? 60.226 -48.216 20.955 1.00 41.72 465 ILE B N 1
ATOM 2690 C CA . ILE B 1 162 ? 58.889 -47.877 21.490 1.00 40.20 465 ILE B CA 1
ATOM 2691 C C . ILE B 1 162 ? 58.810 -46.383 21.712 1.00 36.31 465 ILE B C 1
ATOM 2692 O O . ILE B 1 162 ? 59.696 -45.796 22.310 1.00 37.06 465 ILE B O 1
ATOM 2697 N N . PRO B 1 163 ? 57.761 -45.720 21.206 1.00 34.99 466 PRO B N 1
ATOM 2698 C CA . PRO B 1 163 ? 57.558 -44.312 21.495 1.00 34.17 466 PRO B CA 1
ATOM 2699 C C . PRO B 1 163 ? 57.634 -44.083 23.011 1.00 34.07 466 PRO B C 1
ATOM 2700 O O . PRO B 1 163 ? 57.096 -44.914 23.779 1.00 33.43 466 PRO B O 1
ATOM 2704 N N . PHE B 1 164 ? 58.314 -43.003 23.410 1.00 33.57 467 PHE B N 1
ATOM 2705 C CA . PHE B 1 164 ? 58.725 -42.706 24.807 1.00 34.21 467 PHE B CA 1
ATOM 2706 C C . PHE B 1 164 ? 58.261 -41.296 25.173 1.00 33.39 467 PHE B C 1
ATOM 2707 O O . PHE B 1 164 ? 58.360 -40.371 24.309 1.00 33.55 467 PHE B O 1
ATOM 2715 N N . PHE B 1 165 ? 57.766 -41.129 26.397 1.00 34.02 468 PHE B N 1
ATOM 2716 C CA . PHE B 1 165 ? 57.194 -39.864 26.932 1.00 32.57 468 PHE B CA 1
ATOM 2717 C C . PHE B 1 165 ? 57.535 -39.732 28.404 1.00 34.24 468 PHE B C 1
ATOM 2718 O O . PHE B 1 165 ? 57.586 -40.770 29.109 1.00 36.80 468 PHE B O 1
ATOM 2726 N N . GLY B 1 166 ? 57.741 -38.499 28.853 1.00 32.73 469 GLY B N 1
ATOM 2727 C CA . GLY B 1 166 ? 57.988 -38.159 30.254 1.00 33.89 469 GLY B CA 1
ATOM 2728 C C . GLY B 1 166 ? 57.431 -36.799 30.590 1.00 34.63 469 GLY B C 1
ATOM 2729 O O . GLY B 1 166 ? 57.375 -35.940 29.664 1.00 32.63 469 GLY B O 1
ATOM 2730 N N . LEU B 1 167 ? 56.957 -36.631 31.833 1.00 33.89 470 LEU B N 1
ATOM 2731 C CA . LEU B 1 167 ? 56.535 -35.336 32.410 1.00 33.06 470 LEU B CA 1
ATOM 2732 C C . LEU B 1 167 ? 57.189 -35.166 33.790 1.00 34.63 470 LEU B C 1
ATOM 2733 O O . LEU B 1 167 ? 57.336 -36.140 34.495 1.00 37.49 470 LEU B O 1
ATOM 2738 N N . TRP B 1 168 ? 57.480 -33.942 34.165 1.00 35.28 471 TRP B N 1
ATOM 2739 C CA . TRP B 1 168 ? 57.956 -33.544 35.490 1.00 37.66 471 TRP B CA 1
ATOM 2740 C C . TRP B 1 168 ? 57.272 -32.235 35.893 1.00 38.49 471 TRP B C 1
ATOM 2741 O O . TRP B 1 168 ? 57.235 -31.301 35.064 1.00 36.79 471 TRP B O 1
ATOM 2752 N N . GLY B 1 169 ? 56.771 -32.161 37.128 1.00 39.76 472 GLY B N 1
ATOM 2753 C CA . GLY B 1 169 ? 56.212 -30.931 37.716 1.00 39.81 472 GLY B CA 1
ATOM 2754 C C . GLY B 1 169 ? 54.714 -30.855 37.524 1.00 40.75 472 GLY B C 1
ATOM 2755 O O . GLY B 1 169 ? 54.227 -31.176 36.404 1.00 41.51 472 GLY B O 1
ATOM 2756 N N . ARG B 1 170 ? 54.003 -30.470 38.575 1.00 42.62 473 ARG B N 1
ATOM 2757 C CA . ARG B 1 170 ? 52.528 -30.300 38.572 1.00 44.24 473 ARG B CA 1
ATOM 2758 C C . ARG B 1 170 ? 52.126 -29.294 37.488 1.00 45.26 473 ARG B C 1
ATOM 2759 O O . ARG B 1 170 ? 52.910 -28.358 37.217 1.00 45.10 473 ARG B O 1
ATOM 2767 N N . GLY B 1 171 ? 50.969 -29.524 36.857 1.00 46.22 474 GLY B N 1
ATOM 2768 C CA . GLY B 1 171 ? 50.431 -28.682 35.781 1.00 48.11 474 GLY B CA 1
ATOM 2769 C C . GLY B 1 171 ? 51.073 -29.000 34.430 1.00 48.70 474 GLY B C 1
ATOM 2770 O O . GLY B 1 171 ? 50.903 -28.202 33.493 1.00 54.40 474 GLY B O 1
ATOM 2771 N N . SER B 1 172 ? 51.881 -30.050 34.355 1.00 42.97 475 SER B N 1
ATOM 2772 C CA . SER B 1 172 ? 52.522 -30.476 33.096 1.00 41.31 475 SER B CA 1
ATOM 2773 C C . SER B 1 172 ? 51.702 -31.631 32.511 1.00 39.25 475 SER B C 1
ATOM 2774 O O . SER B 1 172 ? 51.238 -32.506 33.294 1.00 39.00 475 SER B O 1
ATOM 2777 N N . SER B 1 173 ? 51.446 -31.605 31.210 1.00 37.56 476 SER B N 1
ATOM 2778 C CA . SER B 1 173 ? 50.629 -32.632 30.514 1.00 38.00 476 SER B CA 1
ATOM 2779 C C . SER B 1 173 ? 50.948 -32.676 29.018 1.00 37.00 476 SER B C 1
ATOM 2780 O O . SER B 1 173 ? 51.624 -31.766 28.511 1.00 42.71 476 SER B O 1
ATOM 2783 N N . PHE B 1 174 ? 50.522 -33.726 28.347 1.00 37.03 477 PHE B N 1
ATOM 2784 C CA . PHE B 1 174 ? 50.690 -33.905 26.881 1.00 36.06 477 PHE B CA 1
ATOM 2785 C C . PHE B 1 174 ? 49.526 -34.723 26.351 1.00 36.43 477 PHE B C 1
ATOM 2786 O O . PHE B 1 174 ? 48.898 -35.502 27.134 1.00 35.65 477 PHE B O 1
ATOM 2794 N N . SER B 1 175 ? 49.227 -34.555 25.071 1.00 37.10 478 SER B N 1
ATOM 2795 C CA . SER B 1 175 ? 48.174 -35.298 24.343 1.00 39.15 478 SER B CA 1
ATOM 2796 C C . SER B 1 175 ? 48.730 -35.760 22.998 1.00 40.39 478 SER B C 1
ATOM 2797 O O . SER B 1 175 ? 49.624 -35.072 22.438 1.00 36.54 478 SER B O 1
ATOM 2800 N N . LEU B 1 176 ? 48.228 -36.883 22.500 1.00 43.32 479 LEU B N 1
ATOM 2801 C CA . LEU B 1 176 ? 48.704 -37.515 21.252 1.00 44.33 479 LEU B CA 1
ATOM 2802 C C . LEU B 1 176 ? 47.768 -37.155 20.104 1.00 45.97 479 LEU B C 1
ATOM 2803 O O . LEU B 1 176 ? 46.625 -36.861 20.374 1.00 49.10 479 LEU B O 1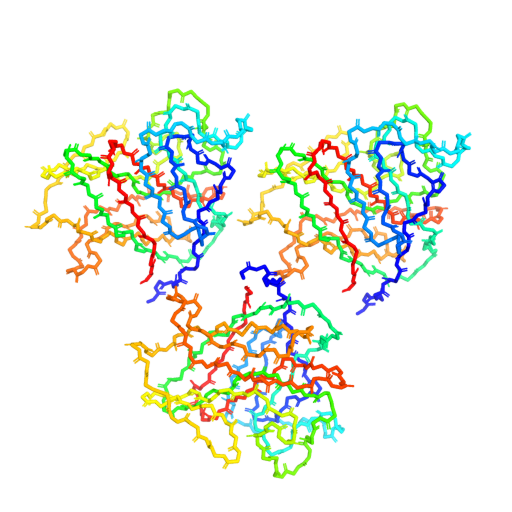
ATOM 2808 N N . SER B 1 177 ? 48.339 -37.012 18.901 1.00 49.82 480 SER B N 1
ATOM 2809 C CA . SER B 1 177 ? 47.699 -37.118 17.548 1.00 50.62 480 SER B CA 1
ATOM 2810 C C . SER B 1 177 ? 48.793 -37.556 16.540 1.00 54.35 480 SER B C 1
ATOM 2811 O O . SER B 1 177 ? 49.783 -38.143 16.999 1.00 50.08 480 SER B O 1
ATOM 2814 N N . SER B 1 178 ? 48.621 -37.367 15.220 1.00 65.03 481 SER B N 1
ATOM 2815 C CA . SER B 1 178 ? 49.640 -37.805 14.209 1.00 69.29 481 SER B CA 1
ATOM 2816 C C . SER B 1 178 ? 49.576 -36.956 12.919 1.00 73.27 481 SER B C 1
ATOM 2817 O O . SER B 1 178 ? 48.940 -35.868 12.885 1.00 71.17 481 SER B O 1
ATOM 2821 N N . ASP C 1 3 ? 57.069 -2.771 3.422 1.00 106.45 306 ASP C N 1
ATOM 2822 C CA . ASP C 1 3 ? 58.186 -3.692 3.100 1.00 107.24 306 ASP C CA 1
ATOM 2823 C C . ASP C 1 3 ? 58.497 -4.567 4.322 1.00 103.52 306 ASP C C 1
ATOM 2824 O O . ASP C 1 3 ? 58.817 -5.750 4.128 1.00 104.75 306 ASP C O 1
ATOM 2829 N N . TYR C 1 4 ? 58.424 -3.992 5.526 1.00 99.57 307 TYR C N 1
ATOM 2830 C CA . TYR C 1 4 ? 58.585 -4.699 6.821 1.00 95.98 307 TYR C CA 1
ATOM 2831 C C . TYR C 1 4 ? 57.332 -5.543 7.093 1.00 98.28 307 TYR C C 1
ATOM 2832 O O . TYR C 1 4 ? 56.200 -5.005 6.934 1.00 98.31 307 TYR C O 1
ATOM 2841 N N . GLU C 1 5 ? 57.534 -6.789 7.535 1.00 101.30 308 GLU C N 1
ATOM 2842 C CA . GLU C 1 5 ? 56.486 -7.835 7.683 1.00 104.31 308 GLU C CA 1
ATOM 2843 C C . GLU C 1 5 ? 55.667 -7.576 8.947 1.00 102.25 308 GLU C C 1
ATOM 2844 O O . GLU C 1 5 ? 56.206 -7.645 10.059 1.00 97.61 308 GLU C O 1
ATOM 2850 N N . PRO C 1 6 ? 54.346 -7.267 8.810 1.00 104.38 309 PRO C N 1
ATOM 2851 C CA . PRO C 1 6 ? 53.465 -7.167 9.960 1.00 102.13 309 PRO C CA 1
ATOM 2852 C C . PRO C 1 6 ? 53.616 -8.422 10.822 1.00 99.34 309 PRO C C 1
ATOM 2853 O O . PRO C 1 6 ? 53.579 -9.510 10.295 1.00 100.75 309 PRO C O 1
ATOM 2857 N N . ALA C 1 7 ? 53.862 -8.230 12.105 1.00 94.74 310 ALA C N 1
ATOM 2858 C CA . ALA C 1 7 ? 54.064 -9.314 13.076 1.00 93.19 310 ALA C CA 1
ATOM 2859 C C . ALA C 1 7 ? 52.759 -9.555 13.841 1.00 91.95 310 ALA C C 1
ATOM 2860 O O . ALA C 1 7 ? 52.048 -8.580 14.128 1.00 88.64 310 ALA C O 1
ATOM 2862 N N . HIS C 1 8 ? 52.414 -10.819 14.076 1.00 94.46 311 HIS C N 1
ATOM 2863 C CA . HIS C 1 8 ? 51.606 -11.227 15.247 1.00 93.29 311 HIS C CA 1
ATOM 2864 C C . HIS C 1 8 ? 52.561 -11.367 16.428 1.00 88.60 311 HIS C C 1
ATOM 2865 O O . HIS C 1 8 ? 53.521 -12.137 16.335 1.00 90.70 311 HIS C O 1
ATOM 2872 N N . ILE C 1 9 ? 52.388 -10.524 17.422 1.00 83.48 312 ILE C N 1
ATOM 2873 C CA . ILE C 1 9 ? 53.111 -10.595 18.705 1.00 78.46 312 ILE C CA 1
ATOM 2874 C C . ILE C 1 9 ? 52.096 -10.973 19.763 1.00 74.73 312 ILE C C 1
ATOM 2875 O O . ILE C 1 9 ? 50.965 -10.453 19.712 1.00 74.83 312 ILE C O 1
ATOM 2880 N N . SER C 1 10 ? 52.443 -11.918 20.609 1.00 71.14 313 SER C N 1
ATOM 2881 C CA . SER C 1 10 ? 51.735 -12.192 21.874 1.00 69.02 313 SER C CA 1
ATOM 2882 C C . SER C 1 10 ? 52.734 -12.066 23.021 1.00 65.03 313 SER C C 1
ATOM 2883 O O . SER C 1 10 ? 53.822 -12.656 22.932 1.00 63.70 313 SER C O 1
ATOM 2886 N N . LEU C 1 11 ? 52.421 -11.247 24.010 1.00 61.69 314 LEU C N 1
ATOM 2887 C CA . LEU C 1 11 ? 53.232 -11.124 25.237 1.00 61.36 314 LEU C CA 1
ATOM 2888 C C . LEU C 1 11 ? 53.205 -12.475 25.955 1.00 61.24 314 LEU C C 1
ATOM 2889 O O . LEU C 1 11 ? 52.101 -13.051 26.115 1.00 63.04 314 LEU C O 1
ATOM 2894 N N . ASP C 1 12 ? 54.372 -12.977 26.328 1.00 58.51 315 ASP C N 1
ATOM 2895 C CA . ASP C 1 12 ? 54.562 -14.295 26.975 1.00 57.46 315 ASP C CA 1
ATOM 2896 C C . ASP C 1 12 ? 54.340 -14.145 28.501 1.00 55.37 315 ASP C C 1
ATOM 2897 O O . ASP C 1 12 ? 55.178 -13.560 29.203 1.00 52.84 315 ASP C O 1
ATOM 2902 N N . PRO C 1 13 ? 53.225 -14.699 29.059 1.00 54.59 316 PRO C N 1
ATOM 2903 C CA . PRO C 1 13 ? 52.916 -14.565 30.489 1.00 53.47 316 PRO C CA 1
ATOM 2904 C C . PRO C 1 13 ? 53.901 -15.281 31.426 1.00 52.80 316 PRO C C 1
ATOM 2905 O O . PRO C 1 13 ? 53.784 -15.087 32.611 1.00 52.53 316 PRO C O 1
ATOM 2909 N N . GLN C 1 14 ? 54.837 -16.060 30.875 1.00 54.38 317 GLN C N 1
ATOM 2910 C CA . GLN C 1 14 ? 55.919 -16.760 31.626 1.00 56.04 317 GLN C CA 1
ATOM 2911 C C . GLN C 1 14 ? 57.024 -15.769 32.037 1.00 53.37 317 GLN C C 1
ATOM 2912 O O . GLN C 1 14 ? 57.779 -16.082 32.972 1.00 52.99 317 GLN C O 1
ATOM 2918 N N . THR C 1 15 ? 57.171 -14.660 31.305 1.00 51.77 318 THR C N 1
ATOM 2919 C CA . THR C 1 15 ? 58.342 -13.747 31.374 1.00 50.39 318 THR C CA 1
ATOM 2920 C C . THR C 1 15 ? 57.994 -12.504 32.213 1.00 49.07 318 THR C C 1
ATOM 2921 O O . THR C 1 15 ? 58.934 -11.879 32.732 1.00 48.46 318 THR C O 1
ATOM 2925 N N . SER C 1 16 ? 56.709 -12.130 32.301 1.00 47.70 319 SER C N 1
ATOM 2926 C CA . SER C 1 16 ? 56.261 -10.798 32.796 1.00 47.56 319 SER C CA 1
ATOM 2927 C C . SER C 1 16 ? 56.561 -10.664 34.288 1.00 48.74 319 SER C C 1
ATOM 2928 O O . SER C 1 16 ? 56.149 -11.563 35.065 1.00 48.46 319 SER C O 1
ATOM 2931 N N . HIS C 1 17 ? 57.226 -9.576 34.686 1.00 48.07 320 HIS C N 1
ATOM 2932 C CA . HIS C 1 17 ? 57.384 -9.177 36.115 1.00 48.54 320 HIS C CA 1
ATOM 2933 C C . HIS C 1 17 ? 56.027 -9.265 36.802 1.00 48.73 320 HIS C C 1
ATOM 2934 O O . HIS C 1 17 ? 55.007 -8.982 36.177 1.00 48.77 320 HIS C O 1
ATOM 2941 N N . PRO C 1 18 ? 55.958 -9.734 38.071 1.00 51.07 321 PRO C N 1
ATOM 2942 C CA . PRO C 1 18 ? 54.685 -9.809 38.823 1.00 52.33 321 PRO C CA 1
ATOM 2943 C C . PRO C 1 18 ? 53.895 -8.483 38.905 1.00 53.21 321 PRO C C 1
ATOM 2944 O O . PRO C 1 18 ? 52.729 -8.505 39.175 1.00 52.28 321 PRO C O 1
ATOM 2948 N N . LYS C 1 19 ? 54.552 -7.364 38.647 1.00 55.89 322 LYS C N 1
ATOM 2949 C CA . LYS C 1 19 ? 53.922 -6.023 38.688 1.00 60.22 322 LYS C CA 1
ATOM 2950 C C . LYS C 1 19 ? 53.297 -5.672 37.315 1.00 61.60 322 LYS C C 1
ATOM 2951 O O . LYS C 1 19 ? 52.821 -4.541 37.180 1.00 65.38 322 LYS C O 1
ATOM 2957 N N . LEU C 1 20 ? 53.300 -6.603 36.343 1.00 59.11 323 LEU C N 1
ATOM 2958 C CA . LEU C 1 20 ? 52.617 -6.428 35.033 1.00 58.47 323 LEU C CA 1
ATOM 2959 C C . LEU C 1 20 ? 51.391 -7.340 34.970 1.00 58.71 323 LEU C C 1
ATOM 2960 O O . LEU C 1 20 ? 51.529 -8.558 35.236 1.00 57.47 323 LEU C O 1
ATOM 2965 N N . LEU C 1 21 ? 50.245 -6.759 34.614 1.00 57.83 324 LEU C N 1
ATOM 2966 C CA . LEU C 1 21 ? 48.995 -7.470 34.270 1.00 56.85 324 LEU C CA 1
ATOM 2967 C C . LEU C 1 21 ? 48.864 -7.518 32.743 1.00 58.49 324 LEU C C 1
ATOM 2968 O O . LEU C 1 21 ? 48.787 -6.440 32.123 1.00 56.99 324 LEU C O 1
ATOM 2973 N N . LEU C 1 22 ? 48.874 -8.721 32.163 1.00 61.24 325 LEU C N 1
ATOM 2974 C CA . LEU C 1 22 ? 48.626 -8.961 30.713 1.00 63.10 325 LEU C CA 1
ATOM 2975 C C . LEU C 1 22 ? 47.130 -9.163 30.500 1.00 65.42 325 LEU C C 1
ATOM 2976 O O . LEU C 1 22 ? 46.496 -9.769 31.374 1.00 64.89 325 LEU C O 1
ATOM 2981 N N . SER C 1 23 ? 46.599 -8.677 29.374 1.00 66.47 326 SER C N 1
ATOM 2982 C CA . SER C 1 23 ? 45.226 -8.970 28.895 1.00 67.57 326 SER C CA 1
ATOM 2983 C C . SER C 1 23 ? 45.121 -10.459 28.538 1.00 69.71 326 SER C C 1
ATOM 2984 O O . SER C 1 23 ? 46.171 -11.082 28.254 1.00 67.79 326 SER C O 1
ATOM 2987 N N . GLU C 1 24 ? 43.907 -11.011 28.547 1.00 72.90 327 GLU C N 1
ATOM 2988 C CA . GLU C 1 24 ? 43.655 -12.432 28.185 1.00 74.17 327 GLU C CA 1
ATOM 2989 C C . GLU C 1 24 ? 44.234 -12.715 26.787 1.00 74.47 327 GLU C C 1
ATOM 2990 O O . GLU C 1 24 ? 44.747 -13.840 26.583 1.00 73.50 327 GLU C O 1
ATOM 2996 N N . ASP C 1 25 ? 44.162 -11.735 25.869 1.00 72.86 328 ASP C N 1
ATOM 2997 C CA . ASP C 1 25 ? 44.561 -11.909 24.450 1.00 72.71 328 ASP C CA 1
ATOM 2998 C C . ASP C 1 25 ? 46.087 -11.712 24.300 1.00 69.72 328 ASP C C 1
ATOM 2999 O O . ASP C 1 25 ? 46.584 -11.891 23.174 1.00 67.83 328 ASP C O 1
ATOM 3004 N N . HIS C 1 26 ? 46.790 -11.332 25.382 1.00 67.29 329 HIS C N 1
ATOM 3005 C CA . HIS C 1 26 ? 48.276 -11.128 25.420 1.00 66.71 329 HIS C CA 1
ATOM 3006 C C . HIS C 1 26 ? 48.710 -9.985 24.476 1.00 65.71 329 HIS C C 1
ATOM 3007 O O . HIS C 1 26 ? 49.891 -9.992 24.043 1.00 61.60 329 HIS C O 1
ATOM 3014 N N . GLN C 1 27 ? 47.811 -9.030 24.206 1.00 68.05 330 GLN C N 1
ATOM 3015 C CA . GLN C 1 27 ? 48.058 -7.882 23.288 1.00 71.30 330 GLN C CA 1
ATOM 3016 C C . GLN C 1 27 ? 48.375 -6.612 24.077 1.00 70.17 330 GLN C C 1
ATOM 3017 O O . GLN C 1 27 ? 48.887 -5.667 23.453 1.00 69.81 330 GLN C O 1
ATOM 3023 N N . ARG C 1 28 ? 48.051 -6.568 25.369 1.00 69.86 331 ARG C N 1
ATOM 3024 C CA . ARG C 1 28 ? 48.277 -5.353 26.189 1.00 71.52 331 ARG C CA 1
ATOM 3025 C C . ARG C 1 28 ? 48.771 -5.733 27.578 1.00 71.61 331 ARG C C 1
ATOM 3026 O O . ARG C 1 28 ? 48.510 -6.865 28.035 1.00 71.74 331 ARG C O 1
ATOM 3034 N N . ALA C 1 29 ? 49.470 -4.789 28.212 1.00 70.37 332 ALA C N 1
ATOM 3035 C CA . ALA C 1 29 ? 49.971 -4.884 29.592 1.00 68.01 332 ALA C CA 1
ATOM 3036 C C . ALA C 1 29 ? 49.693 -3.572 30.331 1.00 67.24 332 ALA C C 1
ATOM 3037 O O . ALA C 1 29 ? 49.710 -2.512 29.686 1.00 64.56 332 ALA C O 1
ATOM 3039 N N . GLN C 1 30 ? 49.440 -3.668 31.630 1.00 67.65 333 GLN C N 1
ATOM 3040 C CA . GLN C 1 30 ? 49.261 -2.515 32.555 1.00 69.87 333 GLN C CA 1
ATOM 3041 C C . GLN C 1 30 ? 50.158 -2.761 33.790 1.00 69.39 333 GLN C C 1
ATOM 3042 O O . GLN C 1 30 ? 50.261 -3.923 34.238 1.00 68.30 333 GLN C O 1
ATOM 3048 N N . PHE C 1 31 ? 50.797 -1.723 34.303 1.00 69.03 334 PHE C N 1
ATOM 3049 C CA . PHE C 1 31 ? 51.464 -1.738 35.620 1.00 69.11 334 PHE C CA 1
ATOM 3050 C C . PHE C 1 31 ? 50.372 -1.833 36.681 1.00 73.53 334 PHE C C 1
ATOM 3051 O O . PHE C 1 31 ? 49.474 -0.971 36.673 1.00 74.32 334 PHE C O 1
ATOM 3059 N N . SER C 1 32 ? 50.364 -2.912 37.457 1.00 76.61 335 SER C N 1
ATOM 3060 C CA . SER C 1 32 ? 49.253 -3.240 38.388 1.00 81.70 335 SER C CA 1
ATOM 3061 C C . SER C 1 32 ? 49.632 -2.804 39.794 1.00 85.25 335 SER C C 1
ATOM 3062 O O . SER C 1 32 ? 50.794 -3.067 40.208 1.00 81.80 335 SER C O 1
ATOM 3065 N N . TYR C 1 33 ? 48.708 -2.157 40.494 1.00 90.92 336 TYR C N 1
ATOM 3066 C CA . TYR C 1 33 ? 48.894 -1.755 41.899 1.00 97.26 336 TYR C CA 1
ATOM 3067 C C . TYR C 1 33 ? 48.957 -3.013 42.766 1.00 101.22 336 TYR C C 1
ATOM 3068 O O . TYR C 1 33 ? 49.570 -2.937 43.835 1.00 101.42 336 TYR C O 1
ATOM 3077 N N . LYS C 1 34 ? 48.405 -4.146 42.299 1.00 101.51 337 LYS C N 1
ATOM 3078 C CA . LYS C 1 34 ? 48.422 -5.430 43.076 1.00 103.16 337 LYS C CA 1
ATOM 3079 C C . LYS C 1 34 ? 49.415 -6.411 42.448 1.00 101.88 337 LYS C C 1
ATOM 3080 O O . LYS C 1 34 ? 49.477 -6.470 41.223 1.00 98.60 337 LYS C O 1
ATOM 3086 N N . TRP C 1 35 ? 50.210 -7.077 43.293 1.00 103.91 338 TRP C N 1
ATOM 3087 C CA . TRP C 1 35 ? 51.250 -8.069 42.916 1.00 103.38 338 TRP C CA 1
ATOM 3088 C C . TRP C 1 35 ? 50.573 -9.311 42.324 1.00 105.60 338 TRP C C 1
ATOM 3089 O O . TRP C 1 35 ? 49.803 -9.958 43.057 1.00 108.78 338 TRP C O 1
ATOM 3100 N N . GLN C 1 36 ? 50.807 -9.584 41.039 1.00 106.29 339 GLN C N 1
ATOM 3101 C CA . GLN C 1 36 ? 50.033 -10.579 40.243 1.00 107.99 339 GLN C CA 1
ATOM 3102 C C . GLN C 1 36 ? 50.433 -12.000 40.652 1.00 111.59 339 GLN C C 1
ATOM 3103 O O . GLN C 1 36 ? 51.558 -12.181 41.161 1.00 112.64 339 GLN C O 1
ATOM 3109 N N . ASN C 1 37 ? 49.519 -12.950 40.434 1.00 112.62 340 ASN C N 1
ATOM 3110 C CA . ASN C 1 37 ? 49.750 -14.420 40.495 1.00 112.30 340 ASN C CA 1
ATOM 3111 C C . ASN C 1 37 ? 50.697 -14.823 39.355 1.00 108.98 340 ASN C C 1
ATOM 3112 O O . ASN C 1 37 ? 50.255 -15.511 38.399 1.00 110.05 340 ASN C O 1
ATOM 3117 N N . SER C 1 38 ? 51.954 -14.396 39.457 1.00 103.63 341 SER C N 1
ATOM 3118 C CA . SER C 1 38 ? 53.044 -14.701 38.500 1.00 97.93 341 SER C CA 1
ATOM 3119 C C . SER C 1 38 ? 54.087 -15.578 39.186 1.00 99.62 341 SER C C 1
ATOM 3120 O O . SER C 1 38 ? 55.096 -15.073 39.683 1.00 96.79 341 SER C O 1
ATOM 3123 N N . PRO C 1 39 ? 53.855 -16.917 39.259 1.00 102.72 342 PRO C N 1
ATOM 3124 C CA . PRO C 1 39 ? 54.834 -17.847 39.822 1.00 104.14 342 PRO C CA 1
ATOM 3125 C C . PRO C 1 39 ? 56.240 -17.599 39.255 1.00 101.22 342 PRO C C 1
ATOM 3126 O O . PRO C 1 39 ? 56.387 -17.622 38.015 1.00 99.95 342 PRO C O 1
ATOM 3130 N N . ASP C 1 40 ? 57.222 -17.343 40.134 1.00 98.09 343 ASP C N 1
ATOM 3131 C CA . ASP C 1 40 ? 58.620 -16.981 39.754 1.00 92.06 343 ASP C CA 1
ATOM 3132 C C . ASP C 1 40 ? 59.370 -18.216 39.210 1.00 90.41 343 ASP C C 1
ATOM 3133 O O . ASP C 1 40 ? 60.092 -18.865 39.984 1.00 90.93 343 ASP C O 1
ATOM 3138 N N . ASN C 1 41 ? 59.248 -18.438 37.905 1.00 85.11 344 ASN C N 1
ATOM 3139 C CA . ASN C 1 41 ? 59.999 -19.436 37.107 1.00 82.91 344 ASN C CA 1
ATOM 3140 C C . ASN C 1 41 ? 61.229 -18.752 36.505 1.00 78.69 344 ASN C C 1
ATOM 3141 O O . ASN C 1 41 ? 61.293 -17.529 36.462 1.00 75.41 344 ASN C O 1
ATOM 3146 N N . PRO C 1 42 ? 62.248 -19.518 36.036 1.00 78.92 345 PRO C N 1
ATOM 3147 C CA . PRO C 1 42 ? 63.495 -18.927 35.508 1.00 75.42 345 PRO C CA 1
ATOM 3148 C C . PRO C 1 42 ? 63.365 -17.939 34.333 1.00 70.48 345 PRO C C 1
ATOM 3149 O O . PRO C 1 42 ? 64.277 -17.175 34.140 1.00 69.55 345 PRO C O 1
ATOM 3153 N N . GLN C 1 43 ? 62.258 -17.963 33.595 1.00 69.36 346 GLN C N 1
ATOM 3154 C CA . GLN C 1 43 ? 62.035 -17.062 32.430 1.00 68.67 346 GLN C CA 1
ATOM 3155 C C . GLN C 1 43 ? 61.544 -15.683 32.894 1.00 65.34 346 GLN C C 1
ATOM 3156 O O . GLN C 1 43 ? 61.596 -14.731 32.066 1.00 60.22 346 GLN C O 1
ATOM 3162 N N . ARG C 1 44 ? 61.035 -15.577 34.124 1.00 63.84 347 ARG C N 1
ATOM 3163 C CA . ARG C 1 44 ? 60.316 -14.363 34.593 1.00 62.95 347 ARG C CA 1
ATOM 3164 C C . ARG C 1 44 ? 61.322 -13.330 35.113 1.00 60.66 347 ARG C C 1
ATOM 3165 O O . ARG C 1 44 ? 62.151 -13.688 35.994 1.00 62.15 347 ARG C O 1
ATOM 3173 N N . PHE C 1 45 ? 61.235 -12.090 34.617 1.00 55.94 348 PHE C N 1
ATOM 3174 C CA . PHE C 1 45 ? 61.892 -10.900 35.219 1.00 54.32 348 PHE C CA 1
ATOM 3175 C C . PHE C 1 45 ? 61.452 -10.784 36.682 1.00 55.89 348 PHE C C 1
ATOM 3176 O O . PHE C 1 45 ? 60.251 -10.915 36.933 1.00 53.92 348 PHE C O 1
ATOM 3184 N N . ASP C 1 46 ? 62.399 -10.574 37.611 1.00 58.05 349 ASP C N 1
ATOM 3185 C CA . ASP C 1 46 ? 62.102 -10.477 39.059 1.00 61.39 349 ASP C CA 1
ATOM 3186 C C . ASP C 1 46 ? 62.345 -9.041 39.577 1.00 62.07 349 ASP C C 1
ATOM 3187 O O . ASP C 1 46 ? 61.800 -8.730 40.612 1.00 66.31 349 ASP C O 1
ATOM 3192 N N . ARG C 1 47 ? 63.107 -8.201 38.886 1.00 62.03 350 ARG C N 1
ATOM 3193 C CA . ARG C 1 47 ? 63.350 -6.783 39.306 1.00 62.76 350 ARG C CA 1
ATOM 3194 C C . ARG C 1 47 ? 62.910 -5.814 38.198 1.00 60.91 350 ARG C C 1
ATOM 3195 O O . ARG C 1 47 ? 62.120 -4.898 38.493 1.00 59.44 350 ARG C O 1
ATOM 3203 N N . ALA C 1 48 ? 63.418 -5.995 36.976 1.00 57.53 351 ALA C N 1
ATOM 3204 C CA . ALA C 1 48 ? 63.017 -5.221 35.782 1.00 56.28 351 ALA C CA 1
ATOM 3205 C C . ALA C 1 48 ? 61.531 -5.465 35.503 1.00 56.23 351 ALA C C 1
ATOM 3206 O O . ALA C 1 48 ? 61.159 -6.618 35.352 1.00 59.51 351 ALA C O 1
ATOM 3208 N N . THR C 1 49 ? 60.709 -4.417 35.503 1.00 56.04 352 THR C N 1
ATOM 3209 C CA . THR C 1 49 ? 59.235 -4.513 35.320 1.00 54.84 352 THR C CA 1
ATOM 3210 C C . THR C 1 49 ? 58.960 -4.636 33.811 1.00 53.42 352 THR C C 1
ATOM 3211 O O . THR C 1 49 ? 58.373 -3.713 33.217 1.00 50.49 352 THR C O 1
ATOM 3215 N N . CYS C 1 50 ? 59.321 -5.793 33.250 1.00 54.45 353 CYS C N 1
ATOM 3216 C CA . CYS C 1 50 ? 59.446 -6.051 31.802 1.00 53.18 353 CYS C CA 1
ATOM 3217 C C . CYS C 1 50 ? 58.744 -7.360 31.422 1.00 54.00 353 CYS C C 1
ATOM 3218 O O . CYS C 1 50 ? 58.372 -8.128 32.334 1.00 52.92 353 CYS C O 1
ATOM 3221 N N . VAL C 1 51 ? 58.559 -7.574 30.117 1.00 52.31 354 VAL C N 1
ATOM 3222 C CA . VAL C 1 51 ? 57.882 -8.763 29.533 1.00 51.91 354 VAL C CA 1
ATOM 3223 C C . VAL C 1 51 ? 58.438 -8.964 28.124 1.00 49.32 354 VAL C C 1
ATOM 3224 O O . VAL C 1 51 ? 58.802 -7.957 27.484 1.00 49.02 354 VAL C O 1
ATOM 3228 N N . LEU C 1 52 ? 58.589 -10.215 27.708 1.00 48.92 355 LEU C N 1
ATOM 3229 C CA . LEU C 1 52 ? 59.006 -10.601 26.337 1.00 48.05 355 LEU C CA 1
ATOM 3230 C C . LEU C 1 52 ? 57.806 -11.112 25.555 1.00 47.55 355 LEU C C 1
ATOM 3231 O O . LEU C 1 52 ? 56.843 -11.540 26.160 1.00 47.71 355 LEU C O 1
ATOM 3236 N N . ALA C 1 53 ? 57.872 -10.979 24.242 1.00 47.87 356 ALA C N 1
ATOM 3237 C CA . ALA C 1 53 ? 57.005 -11.661 23.277 1.00 48.87 356 ALA C CA 1
ATOM 3238 C C . ALA C 1 53 ? 57.308 -13.169 23.316 1.00 50.10 356 ALA C C 1
ATOM 3239 O O . ALA C 1 53 ? 58.420 -13.542 23.739 1.00 48.63 356 ALA C O 1
ATOM 3241 N N . HIS C 1 54 ? 56.356 -13.987 22.854 1.00 51.78 357 HIS C N 1
ATOM 3242 C CA . HIS C 1 54 ? 56.448 -15.468 22.756 1.00 54.03 357 HIS C CA 1
ATOM 3243 C C . HIS C 1 54 ? 57.431 -15.875 21.646 1.00 52.65 357 HIS C C 1
ATOM 3244 O O . HIS C 1 54 ? 58.237 -16.804 21.883 1.00 52.78 357 HIS C O 1
ATOM 3251 N N . THR C 1 55 ? 57.368 -15.222 20.482 1.00 51.44 358 THR C N 1
ATOM 3252 C CA . THR C 1 55 ? 58.175 -15.575 19.282 1.00 52.05 358 THR C CA 1
ATOM 3253 C C . THR C 1 55 ? 59.408 -14.672 19.192 1.00 50.42 358 THR C C 1
ATOM 3254 O O . THR C 1 55 ? 59.245 -13.456 19.280 1.00 47.91 358 THR C O 1
ATOM 3258 N N . GLY C 1 56 ? 60.595 -15.285 19.104 1.00 52.02 359 GLY C N 1
ATOM 3259 C CA . GLY C 1 56 ? 61.877 -14.603 18.834 1.00 53.05 359 GLY C CA 1
ATOM 3260 C C . GLY C 1 56 ? 62.107 -14.493 17.347 1.00 55.63 359 GLY C C 1
ATOM 3261 O O . GLY C 1 56 ? 61.316 -15.077 16.575 1.00 58.82 359 GLY C O 1
ATOM 3262 N N . ILE C 1 57 ? 63.127 -13.753 16.944 1.00 57.77 360 ILE C N 1
ATOM 3263 C CA . ILE C 1 57 ? 63.523 -13.537 15.519 1.00 58.54 360 ILE C CA 1
ATOM 3264 C C . ILE C 1 57 ? 64.924 -14.133 15.333 1.00 56.95 360 ILE C C 1
ATOM 3265 O O . ILE C 1 57 ? 65.779 -13.850 16.161 1.00 57.11 360 ILE C O 1
ATOM 3270 N N . THR C 1 58 ? 65.134 -14.917 14.291 1.00 55.70 361 THR C N 1
ATOM 3271 C CA . THR C 1 58 ? 66.452 -15.499 13.931 1.00 56.54 361 THR C CA 1
ATOM 3272 C C . THR C 1 58 ? 66.785 -15.159 12.477 1.00 57.34 361 THR C C 1
ATOM 3273 O O . THR C 1 58 ? 67.832 -15.621 12.005 1.00 59.36 361 THR C O 1
ATOM 3277 N N . GLY C 1 59 ? 65.926 -14.384 11.810 1.00 56.36 362 GLY C N 1
ATOM 3278 C CA . GLY C 1 59 ? 66.151 -13.899 10.444 1.00 57.27 362 GLY C CA 1
ATOM 3279 C C . GLY C 1 59 ? 65.029 -12.985 10.000 1.00 57.19 362 GLY C C 1
ATOM 3280 O O . GLY C 1 59 ? 64.063 -12.763 10.807 1.00 52.89 362 GLY C O 1
ATOM 3281 N N . GLY C 1 60 ? 65.173 -12.406 8.802 1.00 58.34 363 GLY C N 1
ATOM 3282 C CA . GLY C 1 60 ? 64.134 -11.610 8.136 1.00 58.75 363 GLY C CA 1
ATOM 3283 C C . GLY C 1 60 ? 63.972 -10.207 8.715 1.00 56.61 363 GLY C C 1
ATOM 3284 O O . GLY C 1 60 ? 64.813 -9.757 9.528 1.00 52.20 363 GLY C O 1
ATOM 3285 N N . ARG C 1 61 ? 62.889 -9.559 8.290 1.00 60.74 364 ARG C N 1
ATOM 3286 C CA . ARG C 1 61 ? 62.473 -8.180 8.622 1.00 62.67 364 ARG C CA 1
ATOM 3287 C C . ARG C 1 61 ? 61.125 -8.241 9.307 1.00 60.74 364 ARG C C 1
ATOM 3288 O O . ARG C 1 61 ? 60.219 -8.871 8.747 1.00 58.20 364 ARG C O 1
ATOM 3296 N N . HIS C 1 62 ? 60.982 -7.566 10.436 1.00 60.17 365 HIS C N 1
ATOM 3297 C CA . HIS C 1 62 ? 59.754 -7.584 11.264 1.00 60.09 365 HIS C CA 1
ATOM 3298 C C . HIS C 1 62 ? 59.476 -6.154 11.740 1.00 58.27 365 HIS C C 1
ATOM 3299 O O . HIS C 1 62 ? 60.449 -5.386 11.929 1.00 55.71 365 HIS C O 1
ATOM 3306 N N . THR C 1 63 ? 58.212 -5.814 11.936 1.00 58.20 366 THR C N 1
ATOM 3307 C CA . THR C 1 63 ? 57.782 -4.516 12.497 1.00 57.73 366 THR C CA 1
ATOM 3308 C C . THR C 1 63 ? 56.536 -4.732 13.345 1.00 59.13 366 THR C C 1
ATOM 3309 O O . THR C 1 63 ? 55.691 -5.627 12.981 1.00 60.55 366 THR C O 1
ATOM 3313 N N . TRP C 1 64 ? 56.446 -3.977 14.436 1.00 55.89 367 TRP C N 1
ATOM 3314 C CA . TRP C 1 64 ? 55.283 -3.905 15.322 1.00 56.26 367 TRP C CA 1
ATOM 3315 C C . TRP C 1 64 ? 55.153 -2.475 15.857 1.00 54.75 367 TRP C C 1
ATOM 3316 O O . TRP C 1 64 ? 56.129 -1.721 15.830 1.00 51.37 367 TRP C O 1
ATOM 3327 N N . VAL C 1 65 ? 53.955 -2.127 16.282 1.00 56.01 368 VAL C N 1
ATOM 3328 C CA . VAL C 1 65 ? 53.613 -0.807 16.871 1.00 57.38 368 VAL C CA 1
ATOM 3329 C C . VAL C 1 65 ? 53.217 -1.022 18.330 1.00 55.48 368 VAL C C 1
ATOM 3330 O O . VAL C 1 65 ? 52.449 -1.938 18.598 1.00 54.77 368 VAL C O 1
ATOM 3334 N N . VAL C 1 66 ? 53.764 -0.200 19.215 1.00 55.97 369 VAL C N 1
ATOM 3335 C CA . VAL C 1 66 ? 53.390 -0.124 20.656 1.00 55.19 369 VAL C CA 1
ATOM 3336 C C . VAL C 1 66 ? 52.642 1.188 20.879 1.00 54.63 369 VAL C C 1
ATOM 3337 O O . VAL C 1 66 ? 53.278 2.265 20.691 1.00 53.21 369 VAL C O 1
ATOM 3341 N N . SER C 1 67 ? 51.347 1.105 21.202 1.00 55.18 370 SER C N 1
ATOM 3342 C CA . SER C 1 67 ? 50.512 2.245 21.640 1.00 58.98 370 SER C CA 1
ATOM 3343 C C . SER C 1 67 ? 50.647 2.396 23.160 1.00 61.00 370 SER C C 1
ATOM 3344 O O . SER C 1 67 ? 50.422 1.390 23.880 1.00 59.67 370 SER C O 1
ATOM 3347 N N . ILE C 1 68 ? 51.022 3.589 23.631 1.00 63.36 371 ILE C N 1
ATOM 3348 C CA . ILE C 1 68 ? 51.525 3.804 25.020 1.00 65.62 371 ILE C CA 1
ATOM 3349 C C . ILE C 1 68 ? 50.626 4.819 25.706 1.00 70.52 371 ILE C C 1
ATOM 3350 O O . ILE C 1 68 ? 50.381 5.866 25.106 1.00 71.78 371 ILE C O 1
ATOM 3355 N N . ASP C 1 69 ? 50.133 4.481 26.895 1.00 72.96 372 ASP C N 1
ATOM 3356 C CA . ASP C 1 69 ? 49.391 5.400 27.792 1.00 77.66 372 ASP C CA 1
ATOM 3357 C C . ASP C 1 69 ? 50.148 5.491 29.125 1.00 76.57 372 ASP C C 1
ATOM 3358 O O . ASP C 1 69 ? 50.236 4.477 29.808 1.00 72.92 372 ASP C O 1
ATOM 3363 N N . LEU C 1 70 ? 50.719 6.653 29.423 1.00 78.23 373 LEU C N 1
ATOM 3364 C CA . LEU C 1 70 ? 51.512 6.940 30.641 1.00 78.02 373 LEU C CA 1
ATOM 3365 C C . LEU C 1 70 ? 50.702 7.846 31.562 1.00 83.64 373 LEU C C 1
ATOM 3366 O O . LEU C 1 70 ? 50.587 9.028 31.250 1.00 87.63 373 LEU C O 1
ATOM 3371 N N . ALA C 1 71 ? 50.185 7.317 32.663 1.00 87.45 374 ALA C N 1
ATOM 3372 C CA . ALA C 1 71 ? 49.139 7.976 33.483 1.00 92.96 374 ALA C CA 1
ATOM 3373 C C . ALA C 1 71 ? 49.671 9.252 34.172 1.00 96.96 374 ALA C C 1
ATOM 3374 O O . ALA C 1 71 ? 48.977 10.295 34.094 1.00 104.01 374 ALA C O 1
ATOM 3376 N N . HIS C 1 72 ? 50.774 9.156 34.910 1.00 94.84 375 HIS C N 1
ATOM 3377 C CA . HIS C 1 72 ? 51.181 10.163 35.939 1.00 93.75 375 HIS C CA 1
ATOM 3378 C C . HIS C 1 72 ? 52.699 10.177 36.089 1.00 86.11 375 HIS C C 1
ATOM 3379 O O . HIS C 1 72 ? 53.185 9.711 37.128 1.00 82.07 375 HIS C O 1
ATOM 3386 N N . GLY C 1 73 ? 53.416 10.627 35.060 1.00 81.77 376 GLY C N 1
ATOM 3387 C CA . GLY C 1 73 ? 54.892 10.597 35.018 1.00 77.86 376 GLY C CA 1
ATOM 3388 C C . GLY C 1 73 ? 55.440 9.169 34.938 1.00 73.58 376 GLY C C 1
ATOM 3389 O O . GLY C 1 73 ? 56.623 8.970 35.285 1.00 72.15 376 GLY C O 1
ATOM 3390 N N . GLY C 1 74 ? 54.624 8.210 34.471 1.00 69.81 377 GLY C N 1
ATOM 3391 C CA . GLY C 1 74 ? 55.048 6.822 34.182 1.00 66.85 377 GLY C CA 1
ATOM 3392 C C . GLY C 1 74 ? 55.994 6.763 32.989 1.00 62.96 377 GLY C C 1
ATOM 3393 O O . GLY C 1 74 ? 56.272 7.833 32.387 1.00 62.43 377 GLY C O 1
ATOM 3394 N N . SER C 1 75 ? 56.557 5.596 32.714 1.00 60.23 378 SER C N 1
ATOM 3395 C CA . SER C 1 75 ? 57.511 5.382 31.604 1.00 57.99 378 SER C CA 1
ATOM 3396 C C . SER C 1 75 ? 57.217 4.047 30.924 1.00 56.53 378 SER C C 1
ATOM 3397 O O . SER C 1 75 ? 56.541 3.168 31.542 1.00 56.82 378 SER C O 1
ATOM 3400 N N . CYS C 1 76 ? 57.662 3.926 29.687 1.00 56.92 379 CYS C N 1
ATOM 3401 C CA . CYS C 1 76 ? 57.542 2.710 28.851 1.00 56.15 379 CYS C CA 1
ATOM 3402 C C . CYS C 1 76 ? 58.861 2.494 28.150 1.00 56.01 379 CYS C C 1
ATOM 3403 O O . CYS C 1 76 ? 59.431 3.493 27.621 1.00 55.95 379 CYS C O 1
ATOM 3406 N N . THR C 1 77 ? 59.357 1.265 28.191 1.00 57.04 380 THR C N 1
ATOM 3407 C CA . THR C 1 77 ? 60.578 0.851 27.473 1.00 54.90 380 THR C CA 1
ATOM 3408 C C . THR C 1 77 ? 60.182 -0.157 26.387 1.00 54.10 380 THR C C 1
ATOM 3409 O O . THR C 1 77 ? 59.320 -1.032 26.661 1.00 54.75 380 THR C O 1
ATOM 3413 N N . VAL C 1 78 ? 60.697 0.038 25.160 1.00 54.05 381 VAL C N 1
ATOM 3414 C CA . VAL C 1 78 ? 60.392 -0.809 23.962 1.00 52.11 381 VAL C CA 1
ATOM 3415 C C . VAL C 1 78 ? 61.698 -1.088 23.223 1.00 51.39 381 VAL C C 1
ATOM 3416 O O . VAL C 1 78 ? 62.579 -0.213 23.232 1.00 50.80 381 VAL C O 1
ATOM 3420 N N . GLY C 1 79 ? 61.811 -2.276 22.613 1.00 50.72 382 GLY C N 1
ATOM 3421 C CA . GLY C 1 79 ? 63.023 -2.717 21.895 1.00 46.72 382 GLY C CA 1
ATOM 3422 C C . GLY C 1 79 ? 63.044 -4.220 21.748 1.00 44.80 382 GLY C C 1
ATOM 3423 O O . GLY C 1 79 ? 61.958 -4.810 21.624 1.00 41.72 382 GLY C O 1
ATOM 3424 N N . VAL C 1 80 ? 64.236 -4.804 21.759 1.00 43.65 383 VAL C N 1
ATOM 3425 C CA . VAL C 1 80 ? 64.490 -6.251 21.555 1.00 44.51 383 VAL C CA 1
ATOM 3426 C C . VAL C 1 80 ? 65.637 -6.641 22.456 1.00 44.87 383 VAL C C 1
ATOM 3427 O O . VAL C 1 80 ? 66.444 -5.777 22.747 1.00 46.04 383 VAL C O 1
ATOM 3431 N N . VAL C 1 81 ? 65.675 -7.893 22.891 1.00 46.61 384 VAL C N 1
ATOM 3432 C CA . VAL C 1 81 ? 66.763 -8.462 23.730 1.00 48.70 384 VAL C CA 1
ATOM 3433 C C . VAL C 1 81 ? 67.270 -9.752 23.072 1.00 51.04 384 VAL C C 1
ATOM 3434 O O . VAL C 1 81 ? 66.476 -10.433 22.419 1.00 48.91 384 VAL C O 1
ATOM 3438 N N . SER C 1 82 ? 68.550 -10.056 23.244 1.00 54.83 385 SER C N 1
ATOM 3439 C CA . SER C 1 82 ? 69.145 -11.381 22.981 1.00 59.02 385 SER C CA 1
ATOM 3440 C C . SER C 1 82 ? 68.469 -12.408 23.901 1.00 62.33 385 SER C C 1
ATOM 3441 O O . SER C 1 82 ? 68.097 -12.045 25.028 1.00 63.92 385 SER C O 1
ATOM 3444 N N . GLU C 1 83 ? 68.211 -13.598 23.384 1.00 65.54 386 GLU C N 1
ATOM 3445 C CA . GLU C 1 83 ? 67.441 -14.691 24.047 1.00 66.70 386 GLU C CA 1
ATOM 3446 C C . GLU C 1 83 ? 68.080 -15.044 25.399 1.00 67.38 386 GLU C C 1
ATOM 3447 O O . GLU C 1 83 ? 67.387 -15.580 26.250 1.00 64.50 386 GLU C O 1
ATOM 3453 N N . ASP C 1 84 ? 69.375 -14.804 25.535 1.00 66.42 387 ASP C N 1
ATOM 3454 C CA . ASP C 1 84 ? 70.148 -15.136 26.749 1.00 68.99 387 ASP C CA 1
ATOM 3455 C C . ASP C 1 84 ? 70.382 -13.853 27.563 1.00 68.95 387 ASP C C 1
ATOM 3456 O O . ASP C 1 84 ? 71.347 -13.830 28.353 1.00 67.74 387 ASP C O 1
ATOM 3461 N N . VAL C 1 85 ? 69.534 -12.829 27.393 1.00 66.27 388 VAL C N 1
ATOM 3462 C CA . VAL C 1 85 ? 69.505 -11.633 28.294 1.00 65.76 388 VAL C CA 1
ATOM 3463 C C . VAL C 1 85 ? 69.301 -12.127 29.729 1.00 65.94 388 VAL C C 1
ATOM 3464 O O . VAL C 1 85 ? 68.467 -13.057 29.918 1.00 64.42 388 VAL C O 1
ATOM 3468 N N . GLN C 1 86 ? 69.996 -11.544 30.705 1.00 66.91 389 GLN C N 1
ATOM 3469 C CA . GLN C 1 86 ? 69.742 -11.883 32.128 1.00 70.13 389 GLN C CA 1
ATOM 3470 C C . GLN C 1 86 ? 68.400 -11.282 32.543 1.00 65.62 389 GLN C C 1
ATOM 3471 O O . GLN C 1 86 ? 68.214 -10.098 32.357 1.00 66.66 389 GLN C O 1
ATOM 3477 N N . ARG C 1 87 ? 67.505 -12.094 33.079 1.00 64.42 390 ARG C N 1
ATOM 3478 C CA . ARG C 1 87 ? 66.182 -11.666 33.555 1.00 64.37 390 ARG C CA 1
ATOM 3479 C C . ARG C 1 87 ? 66.160 -11.529 35.074 1.00 65.98 390 ARG C C 1
ATOM 3480 O O . ARG C 1 87 ? 65.275 -10.840 35.560 1.00 64.41 390 ARG C O 1
ATOM 3488 N N . LYS C 1 88 ? 67.022 -12.258 35.800 1.00 69.63 391 LYS C N 1
ATOM 3489 C CA . LYS C 1 88 ? 67.112 -12.215 37.290 1.00 72.10 391 LYS C CA 1
ATOM 3490 C C . LYS C 1 88 ? 68.077 -11.104 37.713 1.00 72.17 391 LYS C C 1
ATOM 3491 O O . LYS C 1 88 ? 69.180 -11.030 37.147 1.00 71.39 391 LYS C O 1
ATOM 3497 N N . GLY C 1 89 ? 67.667 -10.281 38.673 1.00 73.93 392 GLY C N 1
ATOM 3498 C CA . GLY C 1 89 ? 68.531 -9.278 39.312 1.00 77.23 392 GLY C CA 1
ATOM 3499 C C . GLY C 1 89 ? 68.458 -7.938 38.614 1.00 76.27 392 GLY C C 1
ATOM 3500 O O . GLY C 1 89 ? 67.628 -7.776 37.703 1.00 75.60 392 GLY C O 1
ATOM 3501 N N . GLU C 1 90 ? 69.300 -7.008 39.044 1.00 79.51 393 GLU C N 1
ATOM 3502 C CA . GLU C 1 90 ? 69.335 -5.615 38.559 1.00 79.29 393 GLU C CA 1
ATOM 3503 C C . GLU C 1 90 ? 69.939 -5.637 37.157 1.00 78.65 393 GLU C C 1
ATOM 3504 O O . GLU C 1 90 ? 71.150 -5.901 37.043 1.00 79.28 393 GLU C O 1
ATOM 3510 N N . LEU C 1 91 ? 69.098 -5.492 36.145 1.00 78.19 394 LEU C N 1
ATOM 3511 C CA . LEU C 1 91 ? 69.508 -5.518 34.723 1.00 81.35 394 LEU C CA 1
ATOM 3512 C C . LEU C 1 91 ? 69.887 -4.103 34.279 1.00 76.88 394 LEU C C 1
ATOM 3513 O O . LEU C 1 91 ? 69.168 -3.194 34.621 1.00 77.02 394 LEU C O 1
ATOM 3518 N N . ARG C 1 92 ? 71.038 -3.945 33.626 1.00 74.68 395 ARG C N 1
ATOM 3519 C CA . ARG C 1 92 ? 71.420 -2.711 32.889 1.00 73.12 395 ARG C CA 1
ATOM 3520 C C . ARG C 1 92 ? 70.985 -2.890 31.446 1.00 67.53 395 ARG C C 1
ATOM 3521 O O . ARG C 1 92 ? 71.473 -3.831 30.792 1.00 69.56 395 ARG C O 1
ATOM 3529 N N . LEU C 1 93 ? 70.042 -2.075 30.991 1.00 63.14 396 LEU C N 1
ATOM 3530 C CA . LEU C 1 93 ? 69.528 -2.102 29.617 1.00 61.84 396 LEU C CA 1
ATOM 3531 C C . LEU C 1 93 ? 70.545 -1.421 28.697 1.00 61.76 396 LEU C C 1
ATOM 3532 O O . LEU C 1 93 ? 70.583 -0.207 28.646 1.00 63.35 396 LEU C O 1
ATOM 3537 N N . ARG C 1 94 ? 71.389 -2.215 28.050 1.00 61.74 397 ARG C N 1
ATOM 3538 C CA . ARG C 1 94 ? 72.590 -1.753 27.305 1.00 64.17 397 ARG C CA 1
ATOM 3539 C C . ARG C 1 94 ? 72.856 -2.742 26.167 1.00 62.82 397 ARG C C 1
ATOM 3540 O O . ARG C 1 94 ? 72.663 -3.925 26.378 1.00 59.54 397 ARG C O 1
ATOM 3548 N N . PRO C 1 95 ? 73.275 -2.321 24.938 1.00 61.73 398 PRO C N 1
ATOM 3549 C CA . PRO C 1 95 ? 73.671 -3.279 23.887 1.00 61.46 398 PRO C CA 1
ATOM 3550 C C . PRO C 1 95 ? 74.669 -4.342 24.387 1.00 62.90 398 PRO C C 1
ATOM 3551 O O . PRO C 1 95 ? 74.437 -5.503 24.170 1.00 62.88 398 PRO C O 1
ATOM 3555 N N . GLU C 1 96 ? 75.699 -3.916 25.112 1.00 65.89 399 GLU C N 1
ATOM 3556 C CA . GLU C 1 96 ? 76.761 -4.792 25.674 1.00 69.17 399 GLU C CA 1
ATOM 3557 C C . GLU C 1 96 ? 76.129 -5.993 26.404 1.00 68.61 399 GLU C C 1
ATOM 3558 O O . GLU C 1 96 ? 76.744 -7.051 26.393 1.00 69.67 399 GLU C O 1
ATOM 3564 N N . GLU C 1 97 ? 74.951 -5.818 27.017 1.00 67.07 400 GLU C N 1
ATOM 3565 C CA . GLU C 1 97 ? 74.240 -6.874 27.811 1.00 65.50 400 GLU C CA 1
ATOM 3566 C C . GLU C 1 97 ? 73.012 -7.398 27.025 1.00 59.84 400 GLU C C 1
ATOM 3567 O O . GLU C 1 97 ? 72.088 -7.959 27.662 1.00 55.04 400 GLU C O 1
ATOM 3573 N N . GLY C 1 98 ? 73.007 -7.223 25.697 1.00 58.10 401 GLY C N 1
ATOM 3574 C CA . GLY C 1 98 ? 71.983 -7.773 24.787 1.00 55.33 401 GLY C CA 1
ATOM 3575 C C . GLY C 1 98 ? 70.632 -7.076 24.918 1.00 53.94 401 GLY C C 1
ATOM 3576 O O . GLY C 1 98 ? 69.596 -7.759 24.748 1.00 52.01 401 GLY C O 1
ATOM 3577 N N . VAL C 1 99 ? 70.615 -5.764 25.185 1.00 52.38 402 VAL C N 1
ATOM 3578 C CA . VAL C 1 99 ? 69.361 -4.952 25.162 1.00 51.88 402 VAL C CA 1
ATOM 3579 C C . VAL C 1 99 ? 69.513 -3.805 24.164 1.00 51.89 402 VAL C C 1
ATOM 3580 O O . VAL C 1 99 ? 70.510 -3.063 24.259 1.00 56.78 402 VAL C O 1
ATOM 3584 N N . TRP C 1 100 ? 68.552 -3.691 23.235 1.00 49.38 403 TRP C N 1
ATOM 3585 C CA . TRP C 1 100 ? 68.428 -2.591 22.248 1.00 49.19 403 TRP C CA 1
ATOM 3586 C C . TRP C 1 100 ? 67.033 -1.967 22.397 1.00 47.79 403 TRP C C 1
ATOM 3587 O O . TRP C 1 100 ? 66.069 -2.541 21.877 1.00 45.57 403 TRP C O 1
ATOM 3598 N N . ALA C 1 101 ? 66.920 -0.867 23.141 1.00 47.57 404 ALA C N 1
ATOM 3599 C CA . ALA C 1 101 ? 65.629 -0.321 23.595 1.00 47.27 404 ALA C CA 1
ATOM 3600 C C . ALA C 1 101 ? 65.664 1.209 23.659 1.00 48.33 404 ALA C C 1
ATOM 3601 O O . ALA C 1 101 ? 66.763 1.805 23.832 1.00 48.74 404 ALA C O 1
ATOM 3603 N N . VAL C 1 102 ? 64.490 1.813 23.570 1.00 47.90 405 VAL C N 1
ATOM 3604 C CA . VAL C 1 102 ? 64.259 3.246 23.859 1.00 49.12 405 VAL C CA 1
ATOM 3605 C C . VAL C 1 102 ? 63.367 3.347 25.106 1.00 49.34 405 VAL C C 1
ATOM 3606 O O . VAL C 1 102 ? 62.449 2.506 25.250 1.00 46.72 405 VAL C O 1
ATOM 3610 N N . ARG C 1 103 ? 63.590 4.364 25.940 1.00 51.38 406 ARG C N 1
ATOM 3611 C CA . ARG C 1 103 ? 62.715 4.687 27.099 1.00 52.64 406 ARG C CA 1
ATOM 3612 C C . ARG C 1 103 ? 61.933 5.965 26.801 1.00 53.77 406 ARG C C 1
ATOM 3613 O O . ARG C 1 103 ? 62.573 6.991 26.472 1.00 53.33 406 ARG C O 1
ATOM 3621 N N . LEU C 1 104 ? 60.610 5.904 26.923 1.00 54.40 407 LEU C N 1
ATOM 3622 C CA . LEU C 1 104 ? 59.725 7.074 26.808 1.00 57.82 407 LEU C CA 1
ATOM 3623 C C . LEU C 1 104 ? 59.077 7.364 28.166 1.00 61.63 407 LEU C C 1
ATOM 3624 O O . LEU C 1 104 ? 58.516 6.420 28.794 1.00 59.37 407 LEU C O 1
ATOM 3629 N N . ALA C 1 105 ? 59.240 8.597 28.631 1.00 66.58 408 ALA C N 1
ATOM 3630 C CA . ALA C 1 105 ? 58.345 9.289 29.589 1.00 68.81 408 ALA C CA 1
ATOM 3631 C C . ALA C 1 105 ? 57.844 10.573 28.916 1.00 69.52 408 ALA C C 1
ATOM 3632 O O . ALA C 1 105 ? 58.365 10.904 27.808 1.00 66.82 408 ALA C O 1
ATOM 3634 N N . TRP C 1 106 ? 56.881 11.258 29.519 1.00 71.16 409 TRP C N 1
ATOM 3635 C CA . TRP C 1 106 ? 56.384 12.573 29.020 1.00 76.04 409 TRP C CA 1
ATOM 3636 C C . TRP C 1 106 ? 57.532 13.586 29.005 1.00 73.47 409 TRP C C 1
ATOM 3637 O O . TRP C 1 106 ? 58.086 13.864 30.082 1.00 72.58 409 TRP C O 1
ATOM 3648 N N . GLY C 1 107 ? 57.869 14.100 27.819 1.00 70.91 410 GLY C N 1
ATOM 3649 C CA . GLY C 1 107 ? 58.913 15.119 27.603 1.00 71.38 410 GLY C CA 1
ATOM 3650 C C . GLY C 1 107 ? 60.321 14.565 27.773 1.00 69.01 410 GLY C C 1
ATOM 3651 O O . GLY C 1 107 ? 61.246 15.367 27.858 1.00 69.66 410 GLY C O 1
ATOM 3652 N N . PHE C 1 108 ? 60.484 13.245 27.820 1.00 65.07 411 PHE C N 1
ATOM 3653 C CA . PHE C 1 108 ? 61.785 12.583 28.092 1.00 64.60 411 PHE C CA 1
ATOM 3654 C C . PHE C 1 108 ? 61.862 11.265 27.326 1.00 61.65 411 PHE C C 1
ATOM 3655 O O . PHE C 1 108 ? 61.183 10.284 27.730 1.00 58.07 411 PHE C O 1
ATOM 3663 N N . VAL C 1 109 ? 62.655 11.252 26.249 1.00 61.31 412 VAL C N 1
ATOM 3664 C CA . VAL C 1 109 ? 62.948 10.037 25.435 1.00 60.51 412 VAL C CA 1
ATOM 3665 C C . VAL C 1 109 ? 64.460 9.836 25.384 1.00 61.19 412 VAL C C 1
ATOM 3666 O O . VAL C 1 109 ? 65.175 10.786 25.032 1.00 63.44 412 VAL C O 1
ATOM 3670 N N . SER C 1 110 ? 64.934 8.628 25.651 1.00 60.74 413 SER C N 1
ATOM 3671 C CA . SER C 1 110 ? 66.372 8.287 25.518 1.00 63.99 413 SER C CA 1
ATOM 3672 C C . SER C 1 110 ? 66.563 6.908 24.861 1.00 62.65 413 SER C C 1
ATOM 3673 O O . SER C 1 110 ? 65.741 5.979 25.108 1.00 60.46 413 SER C O 1
ATOM 3676 N N . ALA C 1 111 ? 67.601 6.784 24.048 1.00 63.66 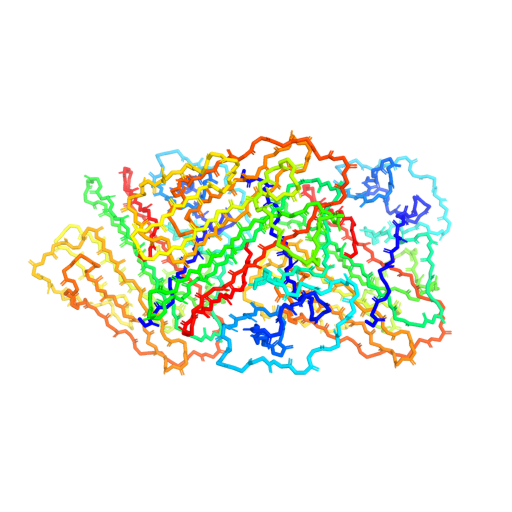414 ALA C N 1
ATOM 3677 C CA . ALA C 1 111 ? 68.159 5.497 23.612 1.00 65.10 414 ALA C CA 1
ATOM 3678 C C . ALA C 1 111 ? 69.010 4.933 24.756 1.00 66.42 414 ALA C C 1
ATOM 3679 O O . ALA C 1 111 ? 69.887 5.657 25.247 1.00 68.70 414 ALA C O 1
ATOM 3681 N N . LEU C 1 112 ? 68.711 3.718 25.209 1.00 65.21 415 LEU C N 1
ATOM 3682 C CA . LEU C 1 112 ? 69.447 3.040 26.310 1.00 67.26 415 LEU C CA 1
ATOM 3683 C C . LEU C 1 112 ? 70.637 2.308 25.700 1.00 69.92 415 LEU C C 1
ATOM 3684 O O . LEU C 1 112 ? 70.405 1.470 24.856 1.00 77.43 415 LEU C O 1
ATOM 3689 N N . GLY C 1 113 ? 71.862 2.620 26.127 1.00 74.84 416 GLY C N 1
ATOM 3690 C CA . GLY C 1 113 ? 73.087 2.488 25.296 1.00 76.32 416 GLY C CA 1
ATOM 3691 C C . GLY C 1 113 ? 74.301 2.106 26.133 1.00 80.22 416 GLY C C 1
ATOM 3692 O O . GLY C 1 113 ? 74.139 1.970 27.375 1.00 82.42 416 GLY C O 1
ATOM 3693 N N . SER C 1 114 ? 75.472 1.943 25.501 1.00 79.93 417 SER C N 1
ATOM 3694 C CA . SER C 1 114 ? 76.782 1.808 26.195 1.00 82.12 417 SER C CA 1
ATOM 3695 C C . SER C 1 114 ? 76.788 2.720 27.439 1.00 82.32 417 SER C C 1
ATOM 3696 O O . SER C 1 114 ? 77.198 2.251 28.525 1.00 82.36 417 SER C O 1
ATOM 3699 N N . PHE C 1 115 ? 76.304 3.948 27.282 1.00 80.61 418 PHE C N 1
ATOM 3700 C CA . PHE C 1 115 ? 75.812 4.850 28.369 1.00 83.90 418 PHE C CA 1
ATOM 3701 C C . PHE C 1 115 ? 74.546 5.512 27.846 1.00 83.23 418 PHE C C 1
ATOM 3702 O O . PHE C 1 115 ? 74.500 5.901 26.682 1.00 84.04 418 PHE C O 1
ATOM 3710 N N . PRO C 1 116 ? 73.468 5.638 28.657 1.00 82.94 419 PRO C N 1
ATOM 3711 C CA . PRO C 1 116 ? 72.204 6.172 28.152 1.00 81.05 419 PRO C CA 1
ATOM 3712 C C . PRO C 1 116 ? 72.440 7.542 27.503 1.00 81.84 419 PRO C C 1
ATOM 3713 O O . PRO C 1 116 ? 73.295 8.260 27.985 1.00 85.65 419 PRO C O 1
ATOM 3717 N N . THR C 1 117 ? 71.767 7.849 26.402 1.00 82.29 420 THR C N 1
ATOM 3718 C CA . THR C 1 117 ? 71.856 9.185 25.764 1.00 86.12 420 THR C CA 1
ATOM 3719 C C . THR C 1 117 ? 70.545 9.517 25.058 1.00 83.98 420 THR C C 1
ATOM 3720 O O . THR C 1 117 ? 69.912 8.636 24.510 1.00 82.65 420 THR C O 1
ATOM 3724 N N . ARG C 1 118 ? 70.236 10.803 25.048 1.00 85.24 421 ARG C N 1
ATOM 3725 C CA . ARG C 1 118 ? 68.900 11.402 24.874 1.00 81.87 421 ARG C CA 1
ATOM 3726 C C . ARG C 1 118 ? 68.897 12.209 23.579 1.00 82.53 421 ARG C C 1
ATOM 3727 O O . ARG C 1 118 ? 69.938 12.834 23.284 1.00 89.95 421 ARG C O 1
ATOM 3735 N N . LEU C 1 119 ? 67.792 12.224 22.846 1.00 78.16 422 LEU C N 1
ATOM 3736 C CA . LEU C 1 119 ? 67.468 13.341 21.914 1.00 79.72 422 LEU C CA 1
ATOM 3737 C C . LEU C 1 119 ? 65.949 13.507 21.839 1.00 77.56 422 LEU C C 1
ATOM 3738 O O . LEU C 1 119 ? 65.221 12.595 22.254 1.00 75.05 422 LEU C O 1
ATOM 3743 N N . THR C 1 120 ? 65.516 14.702 21.449 1.00 77.49 423 THR C N 1
ATOM 3744 C CA . THR C 1 120 ? 64.130 15.193 21.561 1.00 75.42 423 THR C CA 1
ATOM 3745 C C . THR C 1 120 ? 63.513 15.283 20.174 1.00 75.07 423 THR C C 1
ATOM 3746 O O . THR C 1 120 ? 64.238 15.445 19.192 1.00 74.65 423 THR C O 1
ATOM 3750 N N . LEU C 1 121 ? 62.200 15.239 20.137 1.00 74.70 424 LEU C N 1
ATOM 3751 C CA . LEU C 1 121 ? 61.389 14.956 18.943 1.00 74.23 424 LEU C CA 1
ATOM 3752 C C . LEU C 1 121 ? 60.487 16.154 18.688 1.00 76.55 424 LEU C C 1
ATOM 3753 O O . LEU C 1 121 ? 60.369 16.987 19.570 1.00 79.15 424 LEU C O 1
ATOM 3758 N N . LYS C 1 122 ? 59.875 16.230 17.530 1.00 77.39 425 LYS C N 1
ATOM 3759 C CA . LYS C 1 122 ? 58.867 17.262 17.219 1.00 80.28 425 LYS C CA 1
ATOM 3760 C C . LYS C 1 122 ? 57.622 17.030 18.089 1.00 79.25 425 LYS C C 1
ATOM 3761 O O . LYS C 1 122 ? 57.023 18.020 18.518 1.00 81.24 425 LYS C O 1
ATOM 3767 N N . GLU C 1 123 ? 57.259 15.768 18.360 1.00 76.10 426 GLU C N 1
ATOM 3768 C CA . GLU C 1 123 ? 56.009 15.419 19.102 1.00 74.99 426 GLU C CA 1
ATOM 3769 C C . GLU C 1 123 ? 56.293 14.301 20.118 1.00 71.25 426 GLU C C 1
ATOM 3770 O O . GLU C 1 123 ? 57.246 13.546 19.917 1.00 67.58 426 GLU C O 1
ATOM 3776 N N . GLN C 1 124 ? 55.488 14.210 21.172 1.00 71.76 427 GLN C N 1
ATOM 3777 C CA . GLN C 1 124 ? 55.440 13.025 22.063 1.00 71.33 427 GLN C CA 1
ATOM 3778 C C . GLN C 1 124 ? 54.848 11.874 21.263 1.00 69.95 427 GLN C C 1
ATOM 3779 O O . GLN C 1 124 ? 53.697 11.940 20.865 1.00 69.97 427 GLN C O 1
ATOM 3785 N N . PRO C 1 125 ? 55.612 10.791 20.998 1.00 67.91 428 PRO C N 1
ATOM 3786 C CA . PRO C 1 125 ? 55.047 9.608 20.357 1.00 66.26 428 PRO C CA 1
ATOM 3787 C C . PRO C 1 125 ? 53.977 8.926 21.227 1.00 64.80 428 PRO C C 1
ATOM 3788 O O . PRO C 1 125 ? 54.266 8.583 22.286 1.00 67.27 428 PRO C O 1
ATOM 3792 N N . ARG C 1 126 ? 52.766 8.782 20.729 1.00 66.58 429 ARG C N 1
ATOM 3793 C CA . ARG C 1 126 ? 51.700 7.983 21.379 1.00 67.34 429 ARG C CA 1
ATOM 3794 C C . ARG C 1 126 ? 51.804 6.532 20.858 1.00 67.28 429 ARG C C 1
ATOM 3795 O O . ARG C 1 126 ? 51.564 5.573 21.653 1.00 65.27 429 ARG C O 1
ATOM 3803 N N . GLN C 1 127 ? 52.257 6.373 19.612 1.00 68.70 430 GLN C N 1
ATOM 3804 C CA . GLN C 1 127 ? 52.542 5.074 18.972 1.00 67.28 430 GLN C CA 1
ATOM 3805 C C . GLN C 1 127 ? 53.994 5.053 18.536 1.00 63.82 430 GLN C C 1
ATOM 3806 O O . GLN C 1 127 ? 54.432 6.013 17.877 1.00 62.40 430 GLN C O 1
ATOM 3812 N N . VAL C 1 128 ? 54.718 4.020 18.930 1.00 61.67 431 VAL C N 1
ATOM 3813 C CA . VAL C 1 128 ? 56.126 3.810 18.519 1.00 60.32 431 VAL C CA 1
ATOM 3814 C C . VAL C 1 128 ? 56.168 2.567 17.629 1.00 59.52 431 VAL C C 1
ATOM 3815 O O . VAL C 1 128 ? 55.772 1.462 18.129 1.00 56.18 431 VAL C O 1
ATOM 3819 N N . ARG C 1 129 ? 56.616 2.722 16.368 1.00 57.35 432 ARG C N 1
ATOM 3820 C CA . ARG C 1 129 ? 56.931 1.569 15.479 1.00 56.22 432 ARG C CA 1
ATOM 3821 C C . ARG C 1 129 ? 58.371 1.125 15.730 1.00 54.53 432 ARG C C 1
ATOM 3822 O O . ARG C 1 129 ? 59.261 1.998 15.758 1.00 52.20 432 ARG C O 1
ATOM 3830 N N . VAL C 1 130 ? 58.543 -0.157 16.038 1.00 55.98 433 VAL C N 1
ATOM 3831 C CA . VAL C 1 130 ? 59.848 -0.871 16.044 1.00 57.86 433 VAL C CA 1
ATOM 3832 C C . VAL C 1 130 ? 59.935 -1.654 14.743 1.00 56.63 433 VAL C C 1
ATOM 3833 O O . VAL C 1 130 ? 59.000 -2.390 14.448 1.00 57.76 433 VAL C O 1
ATOM 3837 N N . SER C 1 131 ? 60.992 -1.448 13.978 1.00 56.79 434 SER C N 1
ATOM 3838 C CA . SER C 1 131 ? 61.280 -2.189 12.726 1.00 57.42 434 SER C CA 1
ATOM 3839 C C . SER C 1 131 ? 62.629 -2.887 12.870 1.00 58.66 434 SER C C 1
ATOM 3840 O O . SER C 1 131 ? 63.636 -2.183 13.066 1.00 60.57 434 SER C O 1
ATOM 3843 N N . LEU C 1 132 ? 62.634 -4.210 12.856 1.00 58.61 435 LEU C N 1
ATOM 3844 C CA . LEU C 1 132 ? 63.857 -5.012 13.049 1.00 58.75 435 LEU C CA 1
ATOM 3845 C C . LEU C 1 132 ? 64.239 -5.671 11.717 1.00 59.63 435 LEU C C 1
ATOM 3846 O O . LEU C 1 132 ? 63.387 -6.414 11.125 1.00 62.29 435 LEU C O 1
ATOM 3851 N N . ASP C 1 133 ? 65.457 -5.406 11.243 1.00 57.56 436 ASP C N 1
ATOM 3852 C CA . ASP C 1 133 ? 66.085 -6.160 10.130 1.00 55.44 436 ASP C CA 1
ATOM 3853 C C . ASP C 1 133 ? 67.196 -7.057 10.673 1.00 53.23 436 ASP C C 1
ATOM 3854 O O . ASP C 1 133 ? 68.316 -6.547 10.871 1.00 52.36 436 ASP C O 1
ATOM 3859 N N . TYR C 1 134 ? 66.924 -8.346 10.866 1.00 52.80 437 TYR C N 1
ATOM 3860 C CA . TYR C 1 134 ? 67.916 -9.313 11.422 1.00 52.38 437 TYR C CA 1
ATOM 3861 C C . TYR C 1 134 ? 69.052 -9.530 10.418 1.00 54.28 437 TYR C C 1
ATOM 3862 O O . TYR C 1 134 ? 70.212 -9.719 10.832 1.00 53.83 437 TYR C O 1
ATOM 3871 N N . GLU C 1 135 ? 68.724 -9.517 9.122 1.00 56.87 438 GLU C N 1
ATOM 3872 C CA . GLU C 1 135 ? 69.656 -9.889 8.036 1.00 59.00 438 GLU C CA 1
ATOM 3873 C C . GLU C 1 135 ? 70.785 -8.860 7.943 1.00 61.18 438 GLU C C 1
ATOM 3874 O O . GLU C 1 135 ? 71.946 -9.267 7.734 1.00 61.85 438 GLU C O 1
ATOM 3880 N N . VAL C 1 136 ? 70.449 -7.572 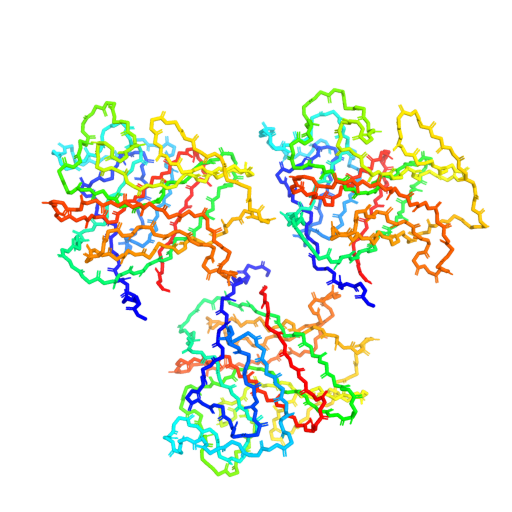8.074 1.00 60.90 439 VAL C N 1
ATOM 3881 C CA . VAL C 1 136 ? 71.428 -6.466 7.963 1.00 63.57 439 VAL C CA 1
ATOM 3882 C C . VAL C 1 136 ? 71.968 -6.120 9.346 1.00 62.94 439 VAL C C 1
ATOM 3883 O O . VAL C 1 136 ? 73.173 -5.871 9.418 1.00 63.03 439 VAL C O 1
ATOM 3887 N N . GLY C 1 137 ? 71.096 -6.086 10.385 1.00 64.02 440 GLY C N 1
ATOM 3888 C CA . GLY C 1 137 ? 71.451 -5.793 11.800 1.00 62.03 440 GLY C CA 1
ATOM 3889 C C . GLY C 1 137 ? 70.979 -4.403 12.292 1.00 62.89 440 GLY C C 1
ATOM 3890 O O . GLY C 1 137 ? 71.833 -3.621 12.797 1.00 62.57 440 GLY C O 1
ATOM 3891 N N . TRP C 1 138 ? 69.667 -4.109 12.186 1.00 63.45 441 TRP C N 1
ATOM 3892 C CA . TRP C 1 138 ? 69.037 -2.770 12.435 1.00 63.67 441 TRP C CA 1
ATOM 3893 C C . TRP C 1 138 ? 67.911 -2.940 13.420 1.00 59.98 441 TRP C C 1
ATOM 3894 O O . TRP C 1 138 ? 67.046 -3.773 13.111 1.00 57.54 441 TRP C O 1
ATOM 3905 N N . VAL C 1 139 ? 67.823 -2.040 14.410 1.00 57.81 442 VAL C N 1
ATOM 3906 C CA . VAL C 1 139 ? 66.612 -1.794 15.234 1.00 56.91 442 VAL C CA 1
ATOM 3907 C C . VAL C 1 139 ? 66.260 -0.313 15.089 1.00 55.25 442 VAL C C 1
ATOM 3908 O O . VAL C 1 139 ? 66.977 0.527 15.661 1.00 53.02 442 VAL C O 1
ATOM 3912 N N . THR C 1 140 ? 65.165 -0.021 14.397 1.00 53.31 443 THR C N 1
ATOM 3913 C CA . THR C 1 140 ? 64.687 1.343 14.102 1.00 55.66 443 THR C CA 1
ATOM 3914 C C . THR C 1 140 ? 63.435 1.641 14.914 1.00 54.52 443 THR C C 1
ATOM 3915 O O . THR C 1 140 ? 62.552 0.812 14.954 1.00 57.65 443 THR C O 1
ATOM 3919 N N . PHE C 1 141 ? 63.384 2.809 15.512 1.00 53.94 444 PHE C N 1
ATOM 3920 C CA . PHE C 1 141 ? 62.221 3.334 16.247 1.00 52.51 444 PHE C CA 1
ATOM 3921 C C . PHE C 1 141 ? 61.759 4.599 15.544 1.00 54.14 444 PHE C C 1
ATOM 3922 O O . PHE C 1 141 ? 62.594 5.475 15.280 1.00 54.55 444 PHE C O 1
ATOM 3930 N N . THR C 1 142 ? 60.469 4.682 15.260 1.00 54.38 445 THR C N 1
ATOM 3931 C CA . THR C 1 142 ? 59.816 5.870 14.672 1.00 57.51 445 THR C CA 1
ATOM 3932 C C . THR C 1 142 ? 58.504 6.140 15.403 1.00 58.29 445 THR C C 1
ATOM 3933 O O . THR C 1 142 ? 57.931 5.179 15.998 1.00 56.27 445 THR C O 1
ATOM 3937 N N . ASN C 1 143 ? 58.047 7.376 15.336 1.00 60.03 446 ASN C N 1
ATOM 3938 C CA . ASN C 1 143 ? 56.653 7.760 15.605 1.00 62.42 446 ASN C CA 1
ATOM 3939 C C . ASN C 1 143 ? 55.785 7.102 14.527 1.00 63.96 446 ASN C C 1
ATOM 3940 O O . ASN C 1 143 ? 55.938 7.468 13.361 1.00 67.91 446 ASN C O 1
ATOM 3945 N N . ALA C 1 144 ? 54.973 6.111 14.893 1.00 64.08 447 ALA C N 1
ATOM 3946 C CA . ALA C 1 144 ? 54.231 5.252 13.935 1.00 64.32 447 ALA C CA 1
ATOM 3947 C C . ALA C 1 144 ? 53.168 6.083 13.202 1.00 67.57 447 ALA C C 1
ATOM 3948 O O . ALA C 1 144 ? 52.741 5.657 12.119 1.00 67.40 447 ALA C O 1
ATOM 3950 N N . VAL C 1 145 ? 52.740 7.209 13.781 1.00 71.31 448 VAL C N 1
ATOM 3951 C CA . VAL C 1 145 ? 51.673 8.077 13.200 1.00 74.67 448 VAL C CA 1
ATOM 3952 C C . VAL C 1 145 ? 52.302 9.050 12.194 1.00 77.15 448 VAL C C 1
ATOM 3953 O O . VAL C 1 145 ? 51.763 9.147 11.072 1.00 79.65 448 VAL C O 1
ATOM 3957 N N . THR C 1 146 ? 53.391 9.731 12.562 1.00 76.61 449 THR C N 1
ATOM 3958 C CA . THR C 1 146 ? 53.988 10.835 11.749 1.00 79.44 449 THR C CA 1
ATOM 3959 C C . THR C 1 146 ? 55.181 10.327 10.943 1.00 78.75 449 THR C C 1
ATOM 3960 O O . THR C 1 146 ? 55.598 11.031 10.054 1.00 80.52 449 THR C O 1
ATOM 3964 N N . ARG C 1 147 ? 55.750 9.183 11.326 1.00 78.82 450 ARG C N 1
ATOM 3965 C CA . ARG C 1 147 ? 56.937 8.564 10.674 1.00 79.87 450 ARG C CA 1
ATOM 3966 C C . ARG C 1 147 ? 58.200 9.355 11.021 1.00 78.49 450 ARG C C 1
ATOM 3967 O O . ARG C 1 147 ? 59.247 9.034 10.476 1.00 80.15 450 ARG C O 1
ATOM 3975 N N . GLU C 1 148 ? 58.116 10.281 11.967 1.00 76.95 451 GLU C N 1
ATOM 3976 C CA . GLU C 1 148 ? 59.301 10.992 12.497 1.00 74.43 451 GLU C CA 1
ATOM 3977 C C . GLU C 1 148 ? 60.315 9.963 13.016 1.00 68.66 451 GLU C C 1
ATOM 3978 O O . GLU C 1 148 ? 59.991 9.114 13.865 1.00 65.99 451 GLU C O 1
ATOM 3984 N N . PRO C 1 149 ? 61.571 10.011 12.519 1.00 65.88 452 PRO C N 1
ATOM 3985 C CA . PRO C 1 149 ? 62.645 9.170 13.034 1.00 61.65 452 PRO C CA 1
ATOM 3986 C C . PRO C 1 149 ? 62.874 9.407 14.527 1.00 59.05 452 PRO C C 1
ATOM 3987 O O . PRO C 1 149 ? 62.784 10.539 14.932 1.00 59.32 452 PRO C O 1
ATOM 3991 N N . ILE C 1 150 ? 63.114 8.345 15.308 1.00 56.51 453 ILE C N 1
ATOM 3992 C CA . ILE C 1 150 ? 63.492 8.458 16.746 1.00 55.18 453 ILE C CA 1
ATOM 3993 C C . ILE C 1 150 ? 64.936 8.013 16.927 1.00 55.24 453 ILE C C 1
ATOM 3994 O O . ILE C 1 150 ? 65.724 8.799 17.424 1.00 57.73 453 ILE C O 1
ATOM 3999 N N . TYR C 1 151 ? 65.249 6.769 16.606 1.00 54.58 454 TYR C N 1
ATOM 4000 C CA . TYR C 1 151 ? 66.600 6.195 16.807 1.00 54.40 454 TYR C CA 1
ATOM 4001 C C . TYR C 1 151 ? 66.751 4.895 16.016 1.00 55.32 454 TYR C C 1
ATOM 4002 O O . TYR C 1 151 ? 65.742 4.207 15.749 1.00 52.96 454 TYR C O 1
ATOM 4011 N N . THR C 1 152 ? 67.999 4.586 15.659 1.00 57.02 455 THR C N 1
ATOM 4012 C CA . THR C 1 152 ? 68.433 3.336 15.024 1.00 56.36 455 THR C CA 1
ATOM 4013 C C . THR C 1 152 ? 69.682 2.823 15.735 1.00 57.01 455 THR C C 1
ATOM 4014 O O . THR C 1 152 ? 70.669 3.565 15.799 1.00 57.70 455 THR C O 1
ATOM 4018 N N . PHE C 1 153 ? 69.622 1.607 16.273 1.00 56.17 456 PHE C N 1
ATOM 4019 C CA . PHE C 1 153 ? 70.802 0.828 16.701 1.00 57.47 456 PHE C CA 1
ATOM 4020 C C . PHE C 1 153 ? 71.303 0.001 15.528 1.00 59.31 456 PHE C C 1
ATOM 4021 O O . PHE C 1 153 ? 70.465 -0.619 14.823 1.00 61.94 456 PHE C O 1
ATOM 4029 N N . THR C 1 154 ? 72.615 -0.115 15.400 1.00 61.18 457 THR C N 1
ATOM 4030 C CA . THR C 1 154 ? 73.280 -1.149 14.585 1.00 64.03 457 THR C CA 1
ATOM 4031 C C . THR C 1 154 ? 73.801 -2.226 15.501 1.00 65.33 457 THR C C 1
ATOM 4032 O O . THR C 1 154 ? 74.595 -1.905 16.377 1.00 64.64 457 THR C O 1
ATOM 4036 N N . ALA C 1 155 ? 73.404 -3.466 15.253 1.00 69.00 458 ALA C N 1
ATOM 4037 C CA . ALA C 1 155 ? 73.931 -4.663 15.931 1.00 69.51 458 ALA C CA 1
ATOM 4038 C C . ALA C 1 155 ? 74.379 -5.645 14.861 1.00 70.56 458 ALA C C 1
ATOM 4039 O O . ALA C 1 155 ? 73.851 -5.558 13.764 1.00 70.41 458 ALA C O 1
ATOM 4041 N N . SER C 1 156 ? 75.333 -6.513 15.158 1.00 72.92 459 SER C N 1
ATOM 4042 C CA . SER C 1 156 ? 75.558 -7.766 14.391 1.00 77.24 459 SER C CA 1
ATOM 4043 C C . SER C 1 156 ? 75.060 -8.936 15.237 1.00 74.07 459 SER C C 1
ATOM 4044 O O . SER C 1 156 ? 75.664 -9.201 16.270 1.00 76.75 459 SER C O 1
ATOM 4047 N N . PHE C 1 157 ? 73.909 -9.472 14.881 1.00 71.88 460 PHE C N 1
ATOM 4048 C CA . PHE C 1 157 ? 73.164 -10.467 15.664 1.00 71.49 460 PHE C CA 1
ATOM 4049 C C . PHE C 1 157 ? 73.791 -11.835 15.411 1.00 71.91 460 PHE C C 1
ATOM 4050 O O . PHE C 1 157 ? 73.936 -12.219 14.221 1.00 71.12 460 PHE C O 1
ATOM 4058 N N . THR C 1 158 ? 74.233 -12.498 16.481 1.00 73.95 461 THR C N 1
ATOM 4059 C CA . THR C 1 158 ? 74.835 -13.856 16.460 1.00 77.38 461 THR C CA 1
ATOM 4060 C C . THR C 1 158 ? 73.876 -14.865 17.128 1.00 76.54 461 THR C C 1
ATOM 4061 O O . THR C 1 158 ? 74.190 -16.059 17.082 1.00 83.41 461 THR C O 1
ATOM 4065 N N . ARG C 1 159 ? 72.741 -14.404 17.705 1.00 71.92 462 ARG C N 1
ATOM 4066 C CA . ARG C 1 159 ? 71.786 -15.248 18.473 1.00 70.61 462 ARG C CA 1
ATOM 4067 C C . ARG C 1 159 ? 70.364 -14.729 18.274 1.00 64.19 462 ARG C C 1
ATOM 4068 O O . ARG C 1 159 ? 70.217 -13.659 17.702 1.00 60.09 462 ARG C O 1
ATOM 4076 N N . LYS C 1 160 ? 69.368 -15.519 18.670 1.00 59.97 463 LYS C N 1
ATOM 4077 C CA . LYS C 1 160 ? 67.946 -15.138 18.588 1.00 57.27 463 LYS C CA 1
ATOM 4078 C C . LYS C 1 160 ? 67.764 -13.801 19.323 1.00 54.47 463 LYS C C 1
ATOM 4079 O O . LYS C 1 160 ? 68.434 -13.621 20.342 1.00 55.23 463 LYS C O 1
ATOM 4085 N N . VAL C 1 161 ? 66.878 -12.928 18.837 1.00 51.84 464 VAL C N 1
ATOM 4086 C CA . VAL C 1 161 ? 66.431 -11.683 19.544 1.00 52.44 464 VAL C CA 1
ATOM 4087 C C . VAL C 1 161 ? 64.911 -11.740 19.747 1.00 51.14 464 VAL C C 1
ATOM 4088 O O . VAL C 1 161 ? 64.230 -12.282 18.911 1.00 53.40 464 VAL C O 1
ATOM 4092 N N . ILE C 1 162 ? 64.412 -11.165 20.828 1.00 49.73 465 ILE C N 1
ATOM 4093 C CA . ILE C 1 162 ? 62.983 -11.250 21.237 1.00 48.01 465 ILE C CA 1
ATOM 4094 C C . ILE C 1 162 ? 62.473 -9.850 21.495 1.00 45.57 465 ILE C C 1
ATOM 4095 O O . ILE C 1 162 ? 63.062 -9.133 22.294 1.00 43.00 465 ILE C O 1
ATOM 4100 N N . PRO C 1 163 ? 61.314 -9.475 20.921 1.00 46.32 466 PRO C N 1
ATOM 4101 C CA . PRO C 1 163 ? 60.675 -8.212 21.250 1.00 47.47 466 PRO C CA 1
ATOM 4102 C C . PRO C 1 163 ? 60.570 -8.043 22.765 1.00 48.68 466 PRO C C 1
ATOM 4103 O O . PRO C 1 163 ? 60.222 -9.018 23.448 1.00 49.57 466 PRO C O 1
ATOM 4107 N N . PHE C 1 164 ? 60.870 -6.832 23.248 1.00 50.50 467 PHE C N 1
ATOM 4108 C CA . PHE C 1 164 ? 61.061 -6.485 24.682 1.00 50.76 467 PHE C CA 1
ATOM 4109 C C . PHE C 1 164 ? 60.211 -5.252 25.016 1.00 51.41 467 PHE C C 1
ATOM 4110 O O . PHE C 1 164 ? 60.150 -4.296 24.205 1.00 51.05 467 PHE C O 1
ATOM 4118 N N . PHE C 1 165 ? 59.581 -5.278 26.193 1.00 51.83 468 PHE C N 1
ATOM 4119 C CA . PHE C 1 165 ? 58.656 -4.235 26.692 1.00 53.20 468 PHE C CA 1
ATOM 4120 C C . PHE C 1 165 ? 58.831 -4.087 28.192 1.00 56.21 468 PHE C C 1
ATOM 4121 O O . PHE C 1 165 ? 59.061 -5.117 28.887 1.00 59.27 468 PHE C O 1
ATOM 4129 N N . GLY C 1 166 ? 58.734 -2.850 28.673 1.00 55.56 469 GLY C N 1
ATOM 4130 C CA . GLY C 1 166 ? 58.714 -2.508 30.102 1.00 56.50 469 GLY C CA 1
ATOM 4131 C C . GLY C 1 166 ? 57.740 -1.379 30.365 1.00 57.57 469 GLY C C 1
ATOM 4132 O O . GLY C 1 166 ? 57.548 -0.505 29.450 1.00 56.26 469 GLY C O 1
ATOM 4133 N N . LEU C 1 167 ? 57.138 -1.396 31.551 1.00 57.11 470 LEU C N 1
ATOM 4134 C CA . LEU C 1 167 ? 56.290 -0.313 32.096 1.00 57.67 470 LEU C CA 1
ATOM 4135 C C . LEU C 1 167 ? 56.755 0.039 33.512 1.00 57.49 470 LEU C C 1
ATOM 4136 O O . LEU C 1 167 ? 57.231 -0.863 34.219 1.00 57.13 470 LEU C O 1
ATOM 4141 N N . TRP C 1 168 ? 56.553 1.287 33.911 1.00 56.27 471 TRP C N 1
ATOM 4142 C CA . TRP C 1 168 ? 56.754 1.740 35.292 1.00 57.01 471 TRP C CA 1
ATOM 4143 C C . TRP C 1 168 ? 55.651 2.726 35.682 1.00 57.31 471 TRP C C 1
ATOM 4144 O O . TRP C 1 168 ? 55.382 3.679 34.879 1.00 55.86 471 TRP C O 1
ATOM 4155 N N . GLY C 1 169 ? 55.075 2.539 36.882 1.00 57.39 472 GLY C N 1
ATOM 4156 C CA . GLY C 1 169 ? 54.096 3.465 37.481 1.00 57.21 472 GLY C CA 1
ATOM 4157 C C . GLY C 1 169 ? 52.680 3.004 37.236 1.00 57.11 472 GLY C C 1
ATOM 4158 O O . GLY C 1 169 ? 52.389 2.630 36.088 1.00 55.35 472 GLY C O 1
ATOM 4159 N N . ARG C 1 170 ? 51.842 2.991 38.286 1.00 58.51 473 ARG C N 1
ATOM 4160 C CA . ARG C 1 170 ? 50.421 2.544 38.241 1.00 60.02 473 ARG C CA 1
ATOM 4161 C C . ARG C 1 170 ? 49.668 3.352 37.187 1.00 61.68 473 ARG C C 1
ATOM 4162 O O . ARG C 1 170 ? 49.964 4.566 37.058 1.00 63.13 473 ARG C O 1
ATOM 4170 N N . GLY C 1 171 ? 48.762 2.685 36.448 1.00 62.75 474 GLY C N 1
ATOM 4171 C CA . GLY C 1 171 ? 47.916 3.285 35.402 1.00 63.15 474 GLY C CA 1
ATOM 4172 C C . GLY C 1 171 ? 48.568 3.207 34.036 1.00 62.55 474 GLY C C 1
ATOM 4173 O O . GLY C 1 171 ? 47.834 3.245 33.038 1.00 62.59 474 GLY C O 1
ATOM 4174 N N . SER C 1 172 ? 49.900 3.099 33.981 1.00 61.90 475 SER C N 1
ATOM 4175 C CA . SER C 1 172 ? 50.704 3.069 32.741 1.00 60.53 475 SER C CA 1
ATOM 4176 C C . SER C 1 172 ? 50.462 1.737 32.008 1.00 61.04 475 SER C C 1
ATOM 4177 O O . SER C 1 172 ? 50.304 0.694 32.696 1.00 60.17 475 SER C O 1
ATOM 4180 N N . SER C 1 173 ? 50.371 1.773 30.681 1.00 58.93 476 SER C N 1
ATOM 4181 C CA . SER C 1 173 ? 49.965 0.607 29.873 1.00 60.52 476 SER C CA 1
ATOM 4182 C C . SER C 1 173 ? 50.436 0.762 28.419 1.00 59.86 476 SER C C 1
ATOM 4183 O O . SER C 1 173 ? 50.841 1.876 28.003 1.00 61.42 476 SER C O 1
ATOM 4186 N N . PHE C 1 174 ? 50.439 -0.336 27.692 1.00 59.20 477 PHE C N 1
ATOM 4187 C CA . PHE C 1 174 ? 50.728 -0.370 26.249 1.00 59.47 477 PHE C CA 1
ATOM 4188 C C . PHE C 1 174 ? 49.887 -1.466 25.604 1.00 61.96 477 PHE C C 1
ATOM 4189 O O . PHE C 1 174 ? 49.453 -2.419 26.312 1.00 61.36 477 PHE C O 1
ATOM 4197 N N . SER C 1 175 ? 49.606 -1.293 24.315 1.00 62.20 478 SER C N 1
ATOM 4198 C CA . SER C 1 175 ? 48.900 -2.267 23.460 1.00 64.61 478 SER C CA 1
ATOM 4199 C C . SER C 1 175 ? 49.712 -2.485 22.170 1.00 64.07 478 SER C C 1
ATOM 4200 O O . SER C 1 175 ? 50.397 -1.526 21.713 1.00 59.68 478 SER C O 1
ATOM 4203 N N . LEU C 1 176 ? 49.629 -3.685 21.613 1.00 67.05 479 LEU C N 1
ATOM 4204 C CA . LEU C 1 176 ? 50.369 -4.084 20.407 1.00 70.40 479 LEU C CA 1
ATOM 4205 C C . LEU C 1 176 ? 49.472 -3.959 19.177 1.00 74.01 479 LEU C C 1
ATOM 4206 O O . LEU C 1 176 ? 48.249 -4.048 19.313 1.00 74.28 479 LEU C O 1
ATOM 4211 N N . SER C 1 177 ? 50.120 -3.692 18.042 1.00 78.14 480 SER C N 1
ATOM 4212 C CA . SER C 1 177 ? 49.575 -3.417 16.684 1.00 82.28 480 SER C CA 1
ATOM 4213 C C . SER C 1 177 ? 50.725 -3.714 15.691 1.00 82.97 480 SER C C 1
ATOM 4214 O O . SER C 1 177 ? 51.805 -4.124 16.166 1.00 80.00 480 SER C O 1
ATOM 4217 N N . SER C 1 178 ? 50.558 -3.469 14.390 1.00 88.73 481 SER C N 1
ATOM 4218 C CA . SER C 1 178 ? 51.669 -3.567 13.392 1.00 88.55 481 SER C CA 1
ATOM 4219 C C . SER C 1 178 ? 51.380 -2.682 12.173 1.00 90.45 481 SER C C 1
ATOM 4220 O O . SER C 1 178 ? 50.506 -1.793 12.188 1.00 91.44 481 SER C O 1
#

GO terms:
  GO:0005737 cytoplasm (C, EXP)
  GO:0005515 protein binding (F, IPI)

Foldseek 3Di:
DPAAEDDFAWDLLAAAQQWDADPRSFKIFGHPDRHPRDPDQNYAHDFRKIWTPDWDDAAKHKKKKFKWDPDFKKKKWFKFFSPQHRYDDGQQAVVRGHFIWMDTVVWIWTGHVDIHTWDFPDRARMWMWMAHQPQAWTWIARPVPRTGTDIDRHNDPHTMTIMMHIGDGRIMIGMGD/DAAEDDWAWDLLAAAQQWDADPRSFKIFGHPDRHPRDDDQNYAHDFRKIWTPDFDQAAKHKKKKQKWDPDFKKKKWWKFFSPQHRYDDGQQAVVRGHFIWMDTAQWIWTGHPDIHTWDFPHRQRMWMWMAHLPQAWTWIASPPPRHGTDIDRHNDPHTMTIMMHMGDHRIMIGMDD/DADEDDWAWDLLAAAQQWDADPRSFKIFRHPDRHPHPDDQNYQHDFRKTWTPDWDPAAKHKKKKQKDAPDQKKKKWFKFFPPQHRYDDHQQEVVRGHFIWMDTVQWIWTRYVHIGGDGWPDRQSMWMWMAHQPQAKTWIASPVPRTGDDIDGDNDPGIMTIMMHIGDGPIMIGMGD

B-factor: mean 54.13, std 17.77, range [25.54, 124.72]

Secondary structure (DSSP, 8-state):
---EE----B-TTT--TTEEEPTTSSEEEE-SS-------TTS-SSS-EEEBSS-B-SSEEEEEEEEEESSS-EEEEEEEETT---SS----SGGGTEEEEEEETTEEEE-SSS-EEE--SS--SEEEEEEETTTTEEEEEETTT--EEEEEE----S-EEEEEEEESTTEEEEEE-/--EEPP--B-TTTS-TTEEE-TTSSEEEE-SS-------TTS-SSS-EEEBSS-B-SSEEEEEEEEEESSS-EEEEEEEETT---SS----SGGGTEEEEEEETTEEEE-SSS-EEE--SS--SEEEEEEETTTTEEEEEETTT--EEEEEE----S-EEEEEEEESTTEEEEEE-/--EE----B-TTTS-TTEEEPTTSSEEEE-SS-------TTS-SSS-EEEBSS-BSSSEEEEEEEEE--SS-EEEEEEEETT---SS-----GGGTEEEEEEETTEEEEE-SS-EE---SS--SEEEEEEETTTTEEEEEETTT--EEEEEE----S-EEEEEEEESTT-EEEEE-